Protein AF-A0A7S3WS45-F1 (afdb_monomer)

InterPro domains:
  IPR001611 Leucine-rich repeat [PF13516] (264-284)
  IPR001611 Leucine-rich repeat [PF13516] (293-311)
  IPR001611 Leucine-rich repeat [PF13516] (319-340)
  IPR001611 Leucine-rich repeat [PF13516] (349-368)
  IPR027038 Ran GTPase-activating protein [PTHR24113] (246-397)
  IPR032675 Leucine-rich repeat domain superfamily [G3DSA:3.80.10.10] (213-403)

Nearest PDB structures (foldseek):
  5irn-assembly1_A  TM=8.883E-01  e=5.463E-08  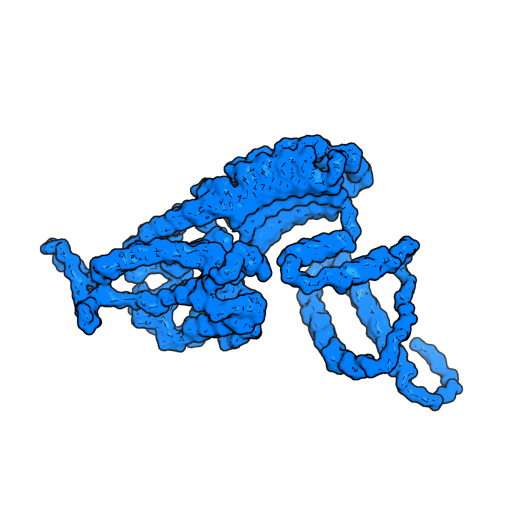Oryctolagus cuniculus
  5irl-assembly1_A  TM=6.250E-01  e=1.605E-07  Oryctolagus cuniculus
  5irm-assembly1_C  TM=5.432E-01  e=3.347E-08  Oryctolagus cuniculus
  5irm-assembly1_A  TM=5.398E-01  e=2.890E-08  Oryctolagus cuniculus
  8tid-assembly1_F  TM=6.367E-01  e=3.692E-06  Tetrahymena thermophila

Mean predicted aligned error: 16.08 Å

Organism: NCBI:txid141414

Solvent-accessible surface area (backbone atoms only — not comparable to full-atom values): 29866 Å² total; per-residue (Å²): 107,72,78,63,72,76,64,62,92,85,75,73,47,36,38,34,56,44,67,61,39,74,40,80,89,38,52,52,87,82,44,58,64,57,51,51,50,51,49,53,51,50,33,52,49,69,28,86,92,68,43,54,98,55,74,46,72,50,64,79,83,73,77,62,89,57,59,22,52,45,102,86,65,48,75,44,83,51,81,78,76,63,95,78,61,94,74,70,71,89,52,76,36,72,48,72,73,53,45,55,49,45,63,58,49,57,63,49,50,57,48,56,42,37,36,73,78,34,31,36,38,32,42,66,51,76,64,95,83,69,82,63,76,66,74,78,74,76,59,90,53,58,64,55,38,84,38,26,42,68,45,41,50,48,49,52,37,36,50,53,66,30,60,57,94,38,40,31,28,57,34,57,61,84,89,65,84,58,93,39,54,62,57,44,46,72,58,16,48,65,83,71,63,74,54,74,40,54,69,56,48,46,62,56,49,74,75,36,49,52,85,78,48,80,66,55,52,63,52,50,39,49,53,49,39,54,47,42,48,64,50,51,19,61,29,41,62,44,79,56,53,60,62,69,42,31,31,71,45,34,41,46,42,29,52,33,50,57,73,39,56,32,64,53,27,26,33,44,35,40,28,46,25,45,27,28,35,67,11,32,38,38,37,22,72,42,52,40,72,30,50,55,21,27,35,42,32,49,21,36,16,59,28,27,33,69,11,36,45,40,30,22,70,13,53,52,49,25,56,41,26,26,35,42,35,42,28,44,24,42,25,24,34,68,11,35,36,37,38,19,73,30,46,30,74,29,52,46,25,27,38,41,34,44,23,34,14,64,27,29,39,71,11,43,41,35,35,24,62,20,45,61,50,25,80,46,38,44,36,40,34,39,26,79,37,58,62,46,72,67,28,52,50,47,33,62,72,38,50,51,92,80,46,42,73,39,68,70,67,57,76,64,53,54,51,51,48,51,48,47,54,54,42,64,75,52,68,84,66,92,67,75,75,65,57,56,52,53,54,51,53,63,74,72,66,78,83,90,78,87,84,88,80,90,81,92,76,88,79,90,75,80,92,82,67,72,81,70,57,65,80,78,58,72,71,64,57,64,56,55,55,58,64,54,46,66,65,51,64,71,58,59,82,77,49,80,74,54,55,58,53,55,50,50,54,49,51,54,52,52,55,54,51,55,53,52,57,58,59,61,62,72,77,64,79,81,90,78,84,92,74,93,78,82,89,132

pLDDT: mean 72.03, std 25.44, range [23.38, 98.62]

Radius of gyration: 31.31 Å; Cα contacts (8 Å, |Δi|>4): 779; chains: 1; bounding box: 82×94×82 Å

Foldseek 3Di:
DVVDVPDPPDDAAEEEEQAAAPDLQARCPPCPVVVLVVLLVVQQCPAPVNNDVHHHYHYVRPPRQDFAADPVGHHDFDPPDPVPCPPDDGDGDYDPVVVVVCVVVVLCLLCQLQPQRYAYEYQQADDPPPDDPVLPPDDLRDDGLCQALVSVLSLLNNLVAHDQLRYFYSNQDPPDRDPHSVSRSVRTRDQRAQHAALVVSLVVLVRHGDPVPPPVSVVSSVSSNVSLLVRVLQDAEHAQEQSQDECVSLLRNLVSLQRSLNQNHAYDHHEQYQHELNSLLSNLVRLLSNQNHAYDAPANHQYELNSLLSNLNSVLSNLNHAEYHHANYANELNSLLSNLVSCLNNQNHAYAADEQHQYELNSLLSNLVSQLSNQNYQEDEHHNYHYDPVSVVSNVVSHDPNYDYHHDDDVVVVVVVVVVVVCVVVPPDDDPPPVVVVVVVVVPPDDDDDDDDDDPDDDDDDPDPPVVVVPPPDPPVVVVVVVVVVVVVVVVPPDPVVVVVVVVVVVVVVVVVVVVVVVVVPPDDDDDDDDDDDDD

Structure (mmCIF, N/CA/C/O backbone):
data_AF-A0A7S3WS45-F1
#
_entry.id   AF-A0A7S3WS45-F1
#
loop_
_atom_site.group_PDB
_atom_site.id
_atom_site.type_symbol
_atom_site.label_atom_id
_atom_site.label_alt_id
_atom_site.label_comp_id
_atom_site.label_asym_id
_atom_site.label_entity_id
_atom_site.label_seq_id
_atom_site.pdbx_PDB_ins_code
_atom_site.Cartn_x
_atom_site.Cartn_y
_atom_site.Cartn_z
_atom_site.occupancy
_atom_site.B_iso_or_equiv
_atom_site.auth_seq_id
_atom_site.auth_comp_id
_atom_site.auth_asym_id
_atom_site.auth_atom_id
_atom_site.pdbx_PDB_model_num
ATOM 1 N N . ASN A 1 1 ? -15.271 -6.114 -11.764 1.00 35.25 1 ASN A N 1
ATOM 2 C CA . ASN A 1 1 ? -16.458 -5.382 -11.259 1.00 35.25 1 ASN A CA 1
ATOM 3 C C . ASN A 1 1 ? -16.104 -4.041 -10.624 1.00 35.25 1 ASN A C 1
ATOM 5 O O . ASN A 1 1 ? -16.615 -3.051 -11.121 1.00 35.25 1 ASN A O 1
ATOM 9 N N . GLN A 1 2 ? -15.177 -3.953 -9.659 1.00 34.53 2 GLN A N 1
ATOM 10 C CA . GLN A 1 2 ? -14.714 -2.655 -9.116 1.00 34.53 2 GLN A CA 1
ATOM 11 C C . GLN A 1 2 ? -14.088 -1.719 -10.177 1.00 34.53 2 GLN A C 1
ATOM 13 O O . GLN A 1 2 ? -14.401 -0.537 -10.203 1.00 34.53 2 GLN A O 1
ATOM 18 N N . VAL A 1 3 ? -13.327 -2.256 -11.140 1.00 37.78 3 VAL A N 1
ATOM 19 C CA . VAL A 1 3 ? -12.760 -1.475 -12.266 1.00 37.78 3 VAL A CA 1
ATOM 20 C C . VAL A 1 3 ? -13.833 -0.956 -13.243 1.00 37.78 3 VAL A C 1
ATOM 22 O O . VAL A 1 3 ? -13.692 0.122 -13.804 1.00 37.78 3 VAL A O 1
ATOM 25 N N . ARG A 1 4 ? -14.942 -1.691 -13.426 1.00 38.00 4 ARG A N 1
ATOM 26 C CA . ARG A 1 4 ? -16.045 -1.302 -14.331 1.00 38.00 4 ARG A CA 1
ATOM 27 C C . ARG A 1 4 ? -17.002 -0.284 -13.702 1.00 38.00 4 ARG A C 1
ATOM 29 O O . ARG A 1 4 ? -17.558 0.536 -14.422 1.00 38.00 4 ARG A O 1
ATOM 36 N N . ALA A 1 5 ? -17.196 -0.328 -12.382 1.00 39.41 5 ALA A N 1
ATOM 37 C CA . ALA A 1 5 ? -18.120 0.561 -11.676 1.00 39.41 5 ALA A CA 1
ATOM 38 C C . ALA A 1 5 ? -17.590 2.001 -11.514 1.00 39.41 5 ALA A C 1
ATOM 40 O O . ALA A 1 5 ? -18.385 2.908 -11.288 1.00 39.41 5 ALA A O 1
ATOM 41 N N . ALA A 1 6 ? -16.278 2.221 -11.647 1.00 42.31 6 ALA A N 1
ATOM 42 C CA . ALA A 1 6 ? -15.649 3.514 -11.381 1.00 42.31 6 ALA A CA 1
ATOM 43 C C . ALA A 1 6 ? -15.604 4.489 -12.577 1.00 42.31 6 ALA A C 1
ATOM 45 O O . ALA A 1 6 ? -15.374 5.672 -12.353 1.00 42.31 6 ALA A O 1
ATOM 46 N N . VAL A 1 7 ? -15.781 4.038 -13.830 1.00 43.47 7 VAL A N 1
ATOM 47 C CA . VAL A 1 7 ? -15.281 4.827 -14.985 1.00 43.47 7 VAL A CA 1
ATOM 48 C C . VAL A 1 7 ? -16.330 5.185 -16.044 1.00 43.47 7 VAL A C 1
ATOM 50 O O . VAL A 1 7 ? -16.065 6.030 -16.890 1.00 43.47 7 VAL A O 1
ATOM 53 N N . GLY A 1 8 ? -17.545 4.633 -15.998 1.00 36.97 8 GLY A N 1
ATOM 54 C CA . GLY A 1 8 ? -18.481 4.824 -17.111 1.00 36.97 8 GLY A CA 1
ATOM 55 C C . GLY A 1 8 ? -17.938 4.213 -18.412 1.00 36.97 8 GLY A C 1
ATOM 56 O O . GLY A 1 8 ? -16.818 3.708 -18.485 1.00 36.97 8 GLY A O 1
ATOM 57 N N . GLU A 1 9 ? -18.776 4.142 -19.432 1.00 48.97 9 GLU A N 1
ATOM 58 C CA . GLU A 1 9 ? -18.431 3.491 -20.691 1.00 48.97 9 GLU A CA 1
ATOM 59 C C . GLU A 1 9 ? -17.238 4.198 -21.373 1.00 48.97 9 GLU A C 1
ATOM 61 O O . GLU A 1 9 ? -17.219 5.420 -21.487 1.00 48.97 9 GLU A O 1
ATOM 66 N N . ILE A 1 10 ? -16.287 3.401 -21.885 1.00 54.03 10 ILE A N 1
ATOM 67 C CA . ILE A 1 10 ? -15.091 3.771 -22.677 1.00 54.03 10 ILE A CA 1
ATOM 68 C C . ILE A 1 10 ? -13.820 4.105 -21.857 1.00 54.03 10 ILE A C 1
ATOM 70 O O . ILE A 1 10 ? -13.261 5.194 -21.945 1.00 54.03 10 ILE A O 1
ATOM 74 N N . PHE A 1 11 ? -13.272 3.123 -21.130 1.00 66.12 11 PHE A N 1
ATOM 75 C CA . PHE A 1 11 ? -11.838 3.124 -20.797 1.00 66.12 11 PHE A CA 1
ATOM 76 C C . PHE A 1 11 ? -11.117 2.146 -21.729 1.00 66.12 11 PHE A C 1
ATOM 78 O O . PHE A 1 11 ? -11.380 0.945 -21.675 1.00 66.12 11 PHE A O 1
ATOM 85 N N . LEU A 1 12 ? -10.236 2.653 -22.597 1.00 76.19 12 LEU A N 1
ATOM 86 C CA . LEU A 1 12 ? -9.309 1.827 -23.374 1.00 76.19 12 LEU A CA 1
ATOM 87 C C . LEU A 1 12 ? -8.198 1.361 -22.423 1.00 76.19 12 LEU A C 1
ATOM 89 O O . LEU A 1 12 ? -7.427 2.207 -21.967 1.00 76.19 12 LEU A O 1
ATOM 93 N N . PRO A 1 13 ? -8.088 0.064 -22.083 1.00 84.19 13 PRO A N 1
ATOM 94 C CA . PRO A 1 13 ? -7.001 -0.388 -21.231 1.00 84.19 13 PRO A CA 1
ATOM 95 C C . PRO A 1 13 ? -5.674 -0.194 -21.970 1.00 84.19 13 PRO A C 1
ATOM 97 O O . PRO A 1 13 ? -5.578 -0.464 -23.170 1.00 84.19 13 PRO A O 1
ATOM 100 N N . ILE A 1 14 ? -4.660 0.286 -21.251 1.00 90.81 14 ILE A N 1
ATOM 101 C CA . ILE A 1 14 ? -3.310 0.491 -21.779 1.00 90.81 14 ILE A CA 1
ATOM 102 C C . ILE A 1 14 ? -2.379 -0.490 -21.076 1.00 90.81 14 ILE A C 1
ATOM 104 O O . ILE A 1 14 ? -2.306 -0.491 -19.847 1.00 90.81 14 ILE A O 1
ATOM 108 N N . VAL A 1 15 ? -1.665 -1.302 -21.850 1.00 93.31 15 VAL A N 1
ATOM 109 C CA . VAL A 1 15 ? -0.598 -2.188 -21.374 1.00 93.31 15 VAL A CA 1
ATOM 110 C C . VAL A 1 15 ? 0.748 -1.564 -21.722 1.00 93.31 15 VAL A C 1
ATOM 112 O O . VAL A 1 15 ? 1.058 -1.390 -22.894 1.00 93.31 15 VAL A O 1
ATOM 115 N N . CYS A 1 16 ? 1.544 -1.234 -20.712 1.00 94.81 16 CYS A N 1
ATOM 116 C CA . CYS A 1 16 ? 2.907 -0.731 -20.845 1.00 94.81 16 CYS A CA 1
ATOM 117 C C . CYS A 1 16 ? 3.885 -1.892 -20.657 1.00 94.81 16 CYS A C 1
ATOM 119 O O . CYS A 1 16 ? 3.815 -2.597 -19.648 1.00 94.81 16 CYS A O 1
ATOM 121 N N . ILE A 1 17 ? 4.788 -2.098 -21.612 1.00 93.69 17 ILE A N 1
ATOM 122 C CA . ILE A 1 17 ? 5.777 -3.179 -21.560 1.00 93.69 17 ILE A CA 1
ATOM 123 C C . ILE A 1 17 ? 7.116 -2.640 -21.046 1.00 93.69 17 ILE A C 1
ATOM 125 O O . ILE A 1 17 ? 7.715 -1.782 -21.686 1.00 93.69 17 ILE A O 1
ATOM 129 N N . SER A 1 18 ? 7.600 -3.186 -19.927 1.00 91.88 18 SER A N 1
ATOM 130 C CA . SER A 1 18 ? 8.971 -2.990 -19.437 1.00 91.88 18 SER A CA 1
ATOM 131 C C . SER A 1 18 ? 9.816 -4.204 -19.817 1.00 91.88 18 SER A C 1
ATOM 133 O O . SER A 1 18 ? 9.539 -5.332 -19.395 1.00 91.88 18 SER A O 1
ATOM 135 N N . HIS A 1 19 ? 10.852 -3.984 -20.619 1.00 87.44 19 HIS A N 1
ATOM 136 C CA . HIS A 1 19 ? 11.741 -5.037 -21.103 1.00 87.44 19 HIS A CA 1
ATOM 137 C C . HIS A 1 19 ? 13.173 -4.516 -21.222 1.00 87.44 19 HIS A C 1
ATOM 139 O O . HIS A 1 19 ? 13.413 -3.315 -21.144 1.00 87.44 19 HIS A O 1
ATOM 145 N N . TYR A 1 20 ? 14.120 -5.428 -21.409 1.00 79.88 20 TYR A N 1
ATOM 146 C CA . TYR A 1 20 ? 15.528 -5.109 -21.605 1.00 79.88 20 TYR A CA 1
ATOM 147 C C . TYR A 1 20 ? 16.084 -5.892 -22.794 1.00 79.88 20 TYR A C 1
ATOM 149 O O . TYR A 1 20 ? 15.490 -6.875 -23.240 1.00 79.88 20 TYR A O 1
ATOM 157 N N . TRP A 1 21 ? 17.227 -5.440 -23.301 1.00 78.38 21 TRP A N 1
ATOM 158 C CA . TRP A 1 21 ? 17.841 -5.973 -24.509 1.00 78.38 21 TRP A CA 1
ATOM 159 C C . TRP A 1 21 ? 18.580 -7.288 -24.249 1.00 78.38 21 TRP A C 1
ATOM 161 O O . TRP A 1 21 ? 19.360 -7.393 -23.298 1.00 78.38 21 TRP A O 1
ATOM 171 N N . PHE A 1 22 ? 18.350 -8.285 -25.109 1.00 73.50 22 PHE A N 1
ATOM 172 C CA . PHE A 1 22 ? 19.083 -9.553 -25.078 1.00 73.50 22 PHE A CA 1
ATOM 173 C C . PHE A 1 22 ? 20.464 -9.467 -25.730 1.00 73.50 22 PHE A C 1
ATOM 175 O O . PHE A 1 22 ? 21.394 -10.107 -25.237 1.00 73.50 22 PHE A O 1
ATOM 182 N N . GLN A 1 23 ? 20.608 -8.678 -26.797 1.00 70.81 23 GLN A N 1
ATOM 183 C CA . GLN A 1 23 ? 21.869 -8.443 -27.501 1.00 70.81 23 GLN A CA 1
ATOM 184 C C . GLN A 1 23 ? 22.034 -6.951 -27.794 1.00 70.81 23 GLN A C 1
ATOM 186 O O . GLN A 1 23 ? 21.060 -6.204 -27.797 1.00 70.81 23 GLN A O 1
ATOM 191 N N . ALA A 1 24 ? 23.272 -6.509 -28.016 1.00 67.31 24 ALA A N 1
ATOM 192 C CA . ALA A 1 24 ? 23.587 -5.098 -28.241 1.00 67.31 24 ALA A CA 1
ATOM 193 C C . ALA A 1 24 ? 23.047 -4.548 -29.573 1.00 67.31 24 ALA A C 1
ATOM 195 O O . ALA A 1 24 ? 22.887 -3.339 -29.707 1.00 67.31 24 ALA A O 1
ATOM 196 N N . ASP A 1 25 ? 22.789 -5.418 -30.547 1.00 67.56 25 ASP A N 1
ATOM 197 C CA . ASP A 1 25 ? 22.292 -5.102 -31.886 1.00 67.56 25 ASP A CA 1
ATOM 198 C C . ASP A 1 25 ? 20.785 -5.357 -32.045 1.00 67.56 25 ASP A C 1
ATOM 200 O O . ASP A 1 25 ? 20.155 -4.756 -32.916 1.00 67.56 25 ASP A O 1
ATOM 204 N N . HIS A 1 26 ? 20.187 -6.209 -31.202 1.00 74.75 26 HIS A N 1
ATOM 205 C CA . HIS A 1 26 ? 18.758 -6.503 -31.258 1.00 74.75 26 HIS A CA 1
ATOM 206 C C . HIS A 1 26 ? 18.149 -6.821 -29.872 1.00 74.75 26 HIS A C 1
ATOM 208 O O . HIS A 1 26 ? 18.652 -7.693 -29.154 1.00 74.75 26 HIS A O 1
ATOM 214 N N . PRO A 1 27 ? 17.004 -6.207 -29.494 1.00 76.38 27 PRO A N 1
ATOM 215 C CA . PRO A 1 27 ? 16.400 -6.401 -28.172 1.00 76.38 27 PRO A CA 1
ATOM 216 C C . PRO A 1 27 ? 15.836 -7.812 -27.941 1.00 76.38 27 PRO A C 1
ATOM 218 O O . PRO A 1 27 ? 15.894 -8.315 -26.823 1.00 76.38 27 PRO A O 1
ATOM 221 N N . ASP A 1 28 ? 15.302 -8.458 -28.983 1.00 80.69 28 ASP A N 1
ATOM 222 C CA . ASP A 1 28 ? 14.717 -9.810 -28.919 1.00 80.69 28 ASP A CA 1
ATOM 223 C C . ASP A 1 28 ? 14.928 -10.607 -30.232 1.00 80.69 28 ASP A C 1
ATOM 225 O O . ASP A 1 28 ? 13.981 -10.804 -30.999 1.00 80.69 28 ASP A O 1
ATOM 229 N N . PRO A 1 29 ? 16.170 -11.016 -30.563 1.00 78.81 29 PRO A N 1
ATOM 230 C CA . PRO A 1 29 ? 16.556 -11.534 -31.892 1.00 78.81 29 PRO A CA 1
ATOM 231 C C . PRO A 1 29 ? 15.794 -12.795 -32.314 1.00 78.81 29 PRO A C 1
ATOM 233 O O . PRO A 1 29 ? 15.613 -13.071 -33.499 1.00 78.81 29 PRO A O 1
ATOM 236 N N . HIS A 1 30 ? 15.315 -13.566 -31.339 1.00 81.75 30 HIS A N 1
ATOM 237 C CA . HIS A 1 30 ? 14.561 -14.794 -31.573 1.00 81.75 30 HIS A CA 1
ATOM 238 C C . HIS A 1 30 ? 13.062 -14.641 -31.297 1.00 81.75 30 HIS A C 1
ATOM 240 O O . HIS A 1 30 ? 12.343 -15.644 -31.324 1.00 81.75 30 HIS A O 1
ATOM 246 N N . GLY A 1 31 ? 12.570 -13.427 -31.024 1.00 85.19 31 GLY A N 1
ATOM 247 C CA . GLY A 1 31 ? 11.154 -13.143 -30.774 1.00 85.19 31 GLY A CA 1
ATOM 248 C C . GLY A 1 31 ? 10.584 -13.823 -29.523 1.00 85.19 31 GLY A C 1
ATOM 249 O O . GLY A 1 31 ? 9.411 -14.197 -29.513 1.00 85.19 31 GLY A O 1
ATOM 250 N N . HIS A 1 32 ? 11.400 -14.091 -28.503 1.00 84.94 32 HIS A N 1
ATOM 251 C CA . HIS A 1 32 ? 10.953 -14.753 -27.281 1.00 84.94 32 HIS A CA 1
ATOM 252 C C . HIS A 1 32 ? 10.042 -13.858 -26.434 1.00 84.94 32 HIS A C 1
ATOM 254 O O . HIS A 1 32 ? 8.937 -14.279 -26.085 1.00 84.94 32 HIS A O 1
ATOM 260 N N . ASN A 1 33 ? 10.472 -12.627 -26.147 1.00 86.50 33 ASN A N 1
ATOM 261 C CA . ASN A 1 33 ? 9.669 -11.655 -25.405 1.00 86.50 33 ASN A CA 1
ATOM 262 C C . ASN A 1 33 ? 8.368 -11.359 -26.157 1.00 86.50 33 ASN A C 1
ATOM 264 O O . ASN A 1 33 ? 7.291 -11.371 -25.561 1.00 86.50 33 ASN A O 1
ATOM 268 N N . LEU A 1 34 ? 8.445 -11.205 -27.484 1.00 89.44 34 LEU A N 1
ATOM 269 C CA . LEU A 1 34 ? 7.267 -11.032 -28.338 1.00 89.44 34 LEU A CA 1
ATOM 270 C C . LEU A 1 34 ? 6.269 -12.190 -28.224 1.00 89.44 34 LEU A C 1
ATOM 272 O O . LEU A 1 34 ? 5.065 -11.949 -28.143 1.00 89.44 34 LEU A O 1
ATOM 276 N N . ARG A 1 35 ? 6.741 -13.444 -28.181 1.00 90.12 35 ARG A N 1
ATOM 277 C CA . ARG A 1 35 ? 5.865 -14.614 -27.996 1.00 90.12 35 ARG A CA 1
ATOM 278 C C . ARG A 1 35 ? 5.160 -14.596 -26.641 1.00 90.12 35 ARG A C 1
ATOM 280 O O . ARG A 1 35 ? 3.967 -14.886 -26.594 1.00 90.12 35 ARG A O 1
ATOM 287 N N . ILE A 1 36 ? 5.866 -14.249 -25.563 1.00 91.31 36 ILE A N 1
ATOM 288 C CA . ILE A 1 36 ? 5.274 -14.135 -24.221 1.00 91.31 36 ILE A CA 1
ATOM 289 C C . ILE A 1 36 ? 4.211 -13.031 -24.197 1.00 91.31 36 ILE A C 1
ATOM 291 O O . ILE A 1 36 ? 3.089 -13.267 -23.749 1.00 91.31 36 ILE A O 1
ATOM 295 N N . ILE A 1 37 ? 4.533 -11.845 -24.725 1.00 92.25 37 ILE A N 1
ATOM 296 C CA . ILE A 1 37 ? 3.597 -10.716 -24.793 1.00 92.25 37 ILE A CA 1
ATOM 297 C C . ILE A 1 37 ? 2.360 -11.107 -25.605 1.00 92.25 37 ILE A C 1
ATOM 299 O O . ILE A 1 37 ? 1.242 -10.896 -25.146 1.00 92.25 37 ILE A O 1
ATOM 303 N N . ALA A 1 38 ? 2.535 -11.721 -26.779 1.00 92.38 38 ALA A N 1
ATOM 304 C CA . ALA A 1 38 ? 1.423 -12.150 -27.623 1.00 92.38 38 ALA A CA 1
ATOM 305 C C . ALA A 1 38 ? 0.491 -13.136 -26.902 1.00 92.38 38 ALA A C 1
ATOM 307 O O . ALA A 1 38 ? -0.730 -12.992 -26.993 1.00 92.38 38 ALA A O 1
ATOM 308 N N . ARG A 1 39 ? 1.047 -14.092 -26.140 1.00 91.81 39 ARG A N 1
ATOM 309 C CA . ARG A 1 39 ? 0.253 -14.976 -25.273 1.00 91.81 39 ARG A CA 1
ATOM 310 C C . ARG A 1 39 ? -0.513 -14.186 -24.218 1.00 91.81 39 ARG A C 1
ATOM 312 O O . ARG A 1 39 ? -1.722 -14.356 -24.112 1.00 91.81 39 ARG A O 1
ATOM 319 N N . GLY A 1 40 ? 0.157 -13.282 -23.502 1.00 91.75 40 GLY A N 1
ATOM 320 C CA . GLY A 1 40 ? -0.467 -12.478 -22.448 1.00 91.75 40 GLY A CA 1
ATOM 321 C C . GLY A 1 40 ? -1.607 -11.611 -22.984 1.00 91.75 40 GLY A C 1
ATOM 322 O O . GLY A 1 40 ? -2.702 -11.601 -22.425 1.00 91.75 40 GLY A O 1
ATOM 323 N N . LEU A 1 41 ? -1.397 -10.954 -24.131 1.00 91.56 41 LEU A N 1
ATOM 324 C CA . LEU A 1 41 ? -2.421 -10.166 -24.824 1.00 91.56 41 LEU A CA 1
ATOM 325 C C . LEU A 1 41 ? -3.606 -11.036 -25.251 1.00 91.56 41 LEU A C 1
ATOM 327 O O . LEU A 1 41 ? -4.752 -10.646 -25.045 1.00 91.56 41 LEU A O 1
ATOM 331 N N . LYS A 1 42 ? -3.353 -12.223 -25.811 1.00 90.50 42 LYS A N 1
ATOM 332 C CA . LYS A 1 42 ? -4.403 -13.162 -26.223 1.00 90.50 42 LYS A CA 1
ATOM 333 C C . LYS A 1 42 ? -5.221 -13.650 -25.025 1.00 90.50 42 LYS A C 1
ATOM 335 O O . LYS A 1 42 ? -6.447 -13.632 -25.096 1.00 90.50 42 LYS A O 1
ATOM 340 N N . THR A 1 43 ? -4.574 -14.030 -23.923 1.00 89.75 43 THR A N 1
ATOM 341 C CA . THR A 1 43 ? -5.253 -14.405 -22.672 1.00 89.75 43 THR A CA 1
ATOM 342 C C . THR A 1 43 ? -6.082 -13.241 -22.125 1.00 89.75 43 THR A C 1
ATOM 344 O O . THR A 1 43 ? -7.232 -13.433 -21.735 1.00 89.75 43 THR A O 1
ATOM 347 N N . TYR A 1 44 ? -5.541 -12.020 -22.154 1.00 86.12 44 TYR A N 1
ATOM 348 C CA . TYR A 1 44 ? -6.230 -10.822 -21.676 1.00 86.12 44 TYR A CA 1
ATOM 349 C C . TYR A 1 44 ? -7.463 -10.465 -22.525 1.00 86.12 44 TYR A C 1
ATOM 351 O O . TYR A 1 44 ? -8.531 -10.178 -21.983 1.00 86.12 44 TYR A O 1
ATOM 359 N N . LEU A 1 45 ? -7.339 -10.520 -23.856 1.00 85.44 45 LEU A N 1
ATOM 360 C CA . LEU A 1 45 ? -8.416 -10.209 -24.802 1.00 85.44 45 LEU A CA 1
ATOM 361 C C . LEU A 1 45 ? -9.532 -11.258 -24.795 1.00 85.44 45 LEU A C 1
ATOM 363 O O . LEU A 1 45 ? -10.700 -10.904 -24.924 1.00 85.44 45 LEU A O 1
ATOM 367 N N . ASN A 1 46 ? -9.194 -12.535 -24.605 1.00 81.50 46 ASN A N 1
ATOM 368 C CA . ASN A 1 46 ? -10.169 -13.628 -24.614 1.00 81.50 46 ASN A CA 1
ATOM 369 C C . ASN A 1 46 ? -10.926 -13.793 -23.285 1.00 81.50 46 ASN A C 1
ATOM 371 O O . ASN A 1 46 ? -11.799 -14.654 -23.181 1.00 81.50 46 ASN A O 1
ATOM 375 N N . HIS A 1 47 ? -10.613 -13.001 -22.257 1.00 73.19 47 HIS A N 1
ATOM 376 C CA . HIS A 1 47 ? -11.214 -13.169 -20.941 1.00 73.19 47 HIS A CA 1
ATOM 377 C C . HIS A 1 47 ? -12.654 -12.638 -20.884 1.00 73.19 47 HIS A C 1
ATOM 379 O O . HIS A 1 47 ? -12.871 -11.426 -20.865 1.00 73.19 47 HIS A O 1
ATOM 385 N N . GLU A 1 48 ? -13.642 -13.526 -20.747 1.00 62.22 48 GLU A N 1
ATOM 386 C CA . GLU A 1 48 ? -15.080 -13.208 -20.812 1.00 62.22 48 GLU A CA 1
ATOM 387 C C . GLU A 1 48 ? -15.533 -12.062 -19.884 1.00 62.22 48 GLU A C 1
ATOM 389 O O . GLU A 1 48 ? -16.415 -11.280 -20.242 1.00 62.22 48 GLU A O 1
ATOM 394 N N . ALA A 1 49 ? -14.926 -11.913 -18.699 1.00 59.31 49 ALA A N 1
ATOM 395 C CA . ALA A 1 49 ? -15.357 -10.901 -17.726 1.00 59.31 49 ALA A CA 1
ATOM 396 C C . ALA A 1 49 ? -14.797 -9.487 -17.979 1.00 59.31 49 ALA A C 1
ATOM 398 O O . ALA A 1 49 ? -15.360 -8.511 -17.477 1.00 59.31 49 ALA A O 1
ATOM 399 N N . ILE A 1 50 ? -13.682 -9.370 -18.710 1.00 62.59 50 ILE A N 1
ATOM 400 C CA . ILE A 1 50 ? -13.000 -8.087 -18.963 1.00 62.59 50 ILE A CA 1
ATOM 401 C C . ILE A 1 50 ? -13.143 -7.706 -20.436 1.00 62.59 50 ILE A C 1
ATOM 403 O O . ILE A 1 50 ? -13.414 -6.534 -20.690 1.00 62.59 50 ILE A O 1
ATOM 407 N N . CYS A 1 51 ? -13.034 -8.698 -21.337 1.00 59.34 51 CYS A N 1
ATOM 408 C CA . CYS A 1 51 ? -13.138 -8.666 -22.801 1.00 59.34 51 CYS A CA 1
ATOM 409 C C . CYS A 1 51 ? -13.244 -7.242 -23.343 1.00 59.34 51 CYS A C 1
ATOM 411 O O . CYS A 1 51 ? -14.343 -6.772 -23.670 1.00 59.34 51 CYS A O 1
ATOM 413 N N . PRO A 1 52 ? -12.130 -6.493 -23.318 1.00 64.56 52 PRO A N 1
ATOM 414 C CA . PRO A 1 52 ? -12.166 -5.142 -23.813 1.00 64.56 52 PRO A CA 1
ATOM 415 C C . PRO A 1 52 ? -12.320 -5.237 -25.332 1.00 64.56 52 PRO A C 1
ATOM 417 O O . PRO A 1 52 ? -11.616 -5.998 -25.993 1.00 64.56 52 PRO A O 1
ATOM 420 N N . SER A 1 53 ? -13.248 -4.469 -25.904 1.00 68.31 53 SER A N 1
ATOM 421 C CA . SER A 1 53 ? -13.444 -4.413 -27.361 1.00 68.31 53 SER A CA 1
ATOM 422 C C . SER A 1 53 ? -12.195 -3.927 -28.108 1.00 68.31 53 SER A C 1
ATOM 424 O O . SER A 1 53 ? -12.087 -4.092 -29.319 1.00 68.31 53 SER A O 1
ATOM 426 N N . SER A 1 54 ? -11.270 -3.294 -27.385 1.00 74.38 54 SER A N 1
ATOM 427 C CA . SER A 1 54 ? -10.015 -2.737 -27.870 1.00 74.38 54 SER A CA 1
ATOM 428 C C . SER A 1 54 ? -9.007 -2.630 -26.721 1.00 74.38 54 SER A C 1
ATOM 430 O O . SER A 1 54 ? -9.385 -2.446 -25.567 1.00 74.38 54 SER A O 1
ATOM 432 N N . LEU A 1 55 ? -7.716 -2.736 -27.035 1.00 85.75 55 LEU A N 1
ATOM 433 C CA . LEU A 1 55 ? -6.605 -2.607 -26.091 1.00 85.75 55 LEU A CA 1
ATOM 434 C C . LEU A 1 55 ? -5.506 -1.761 -26.740 1.00 85.75 55 LEU A C 1
ATOM 436 O O . LEU A 1 55 ? -5.187 -1.974 -27.909 1.00 85.75 55 LEU A O 1
ATOM 440 N N . ALA A 1 56 ? -4.926 -0.825 -25.992 1.00 89.88 56 ALA A N 1
ATOM 441 C CA . ALA A 1 56 ? -3.715 -0.125 -26.399 1.00 89.88 56 ALA A CA 1
ATOM 442 C C . ALA A 1 56 ? -2.495 -0.781 -25.753 1.00 89.88 56 ALA A C 1
ATOM 444 O O . ALA A 1 56 ? -2.522 -1.154 -24.580 1.00 89.88 56 ALA A O 1
ATOM 445 N N . VAL A 1 57 ? -1.409 -0.890 -26.512 1.00 91.31 57 VAL A N 1
ATOM 446 C CA . VAL A 1 57 ? -0.131 -1.387 -26.006 1.00 91.31 57 VAL A CA 1
ATOM 447 C C . VAL A 1 57 ? 0.908 -0.297 -26.218 1.00 91.31 57 VAL A C 1
ATOM 449 O O . VAL A 1 57 ? 1.195 0.076 -27.353 1.00 91.31 57 VAL A O 1
ATOM 452 N N . PHE A 1 58 ? 1.451 0.222 -25.122 1.00 91.38 58 PHE A N 1
ATOM 453 C CA . PHE A 1 58 ? 2.665 1.018 -25.147 1.00 91.38 58 PHE A CA 1
ATOM 454 C C . PHE A 1 58 ? 3.850 0.062 -25.074 1.00 91.38 58 PHE A C 1
ATOM 456 O O . PHE A 1 58 ? 4.077 -0.601 -24.058 1.00 91.38 58 PHE A O 1
ATOM 463 N N . PHE A 1 59 ? 4.578 -0.033 -26.179 1.00 87.44 59 PHE A N 1
ATOM 464 C CA . PHE A 1 59 ? 5.724 -0.912 -26.288 1.00 87.44 59 PHE A CA 1
ATOM 465 C C . PHE A 1 59 ? 6.857 -0.195 -27.000 1.00 87.44 59 PHE A C 1
ATOM 467 O O . PHE A 1 59 ? 6.858 -0.077 -28.225 1.00 87.44 59 PHE A O 1
ATOM 474 N N . ASP A 1 60 ? 7.836 0.250 -26.222 1.00 76.62 60 ASP A N 1
ATOM 475 C CA . ASP A 1 60 ? 9.069 0.816 -26.754 1.00 76.62 60 ASP A CA 1
ATOM 476 C C . ASP A 1 60 ? 10.014 -0.302 -27.235 1.00 76.62 60 ASP A C 1
ATOM 478 O O . ASP A 1 60 ? 11.119 -0.480 -26.747 1.00 76.62 60 ASP A O 1
ATOM 482 N N . PHE A 1 61 ? 9.551 -1.139 -28.170 1.00 64.94 61 PHE A N 1
ATOM 483 C CA . PHE A 1 61 ? 10.344 -2.246 -28.730 1.00 64.94 61 PHE A CA 1
ATOM 484 C C . PHE A 1 61 ? 11.446 -1.761 -29.681 1.00 64.94 61 PHE A C 1
ATOM 486 O O . PHE A 1 61 ? 12.288 -2.534 -30.127 1.00 64.94 61 PHE A O 1
ATOM 493 N N . SER A 1 62 ? 11.395 -0.482 -30.058 1.00 53.81 62 SER A N 1
ATOM 494 C CA . SER A 1 62 ? 12.235 0.128 -31.088 1.00 53.81 62 SER A CA 1
ATOM 495 C C . SER A 1 62 ? 13.212 1.157 -30.523 1.00 53.81 62 SER A C 1
ATOM 497 O O . SER A 1 62 ? 13.662 2.015 -31.284 1.00 53.81 62 SER A O 1
ATOM 499 N N . SER A 1 63 ? 13.605 1.045 -29.245 1.00 55.09 63 SER A N 1
ATOM 500 C CA . SER A 1 63 ? 14.673 1.844 -28.613 1.00 55.09 63 SER A CA 1
ATOM 501 C C . SER A 1 63 ? 16.066 1.545 -29.194 1.00 55.09 63 SER A C 1
ATOM 503 O O . SER A 1 63 ? 17.057 1.485 -28.471 1.00 55.09 63 SER A O 1
ATOM 505 N N . MET A 1 64 ? 16.169 1.281 -30.500 1.00 51.50 64 MET A N 1
ATOM 506 C CA . MET A 1 64 ? 17.453 1.120 -31.159 1.00 51.50 64 MET A CA 1
ATOM 507 C C . MET A 1 64 ? 18.249 2.403 -31.018 1.00 51.50 64 MET A C 1
ATOM 509 O O . MET A 1 64 ? 17.692 3.490 -31.156 1.00 51.50 64 MET A O 1
ATOM 513 N N . HIS A 1 65 ? 19.552 2.276 -30.781 1.00 49.66 65 HIS A N 1
ATOM 514 C CA . HIS A 1 65 ? 20.464 3.403 -30.879 1.00 49.66 65 HIS A CA 1
ATOM 515 C C . HIS A 1 65 ? 20.385 3.954 -32.313 1.00 49.66 65 HIS A C 1
ATOM 517 O O . HIS A 1 65 ? 20.946 3.388 -33.253 1.00 49.66 65 HIS A O 1
ATOM 523 N N . GLN A 1 66 ? 19.614 5.021 -32.521 1.00 52.72 66 GLN A N 1
ATOM 524 C CA . GLN A 1 66 ? 19.441 5.606 -33.842 1.00 52.72 66 GLN A CA 1
ATOM 525 C C . GLN A 1 66 ? 20.647 6.501 -34.114 1.00 52.72 66 GLN A C 1
ATOM 527 O O . GLN A 1 66 ? 20.836 7.513 -33.449 1.00 52.72 66 GLN A O 1
ATOM 532 N N . HIS A 1 67 ? 21.487 6.127 -35.082 1.00 52.06 67 HIS A N 1
ATOM 533 C CA . HIS A 1 67 ? 22.405 7.093 -35.692 1.00 52.06 67 HIS A CA 1
ATOM 534 C C . HIS A 1 67 ? 21.580 8.292 -36.190 1.00 52.06 67 HIS A C 1
ATOM 536 O O . HIS A 1 67 ? 20.472 8.065 -36.684 1.00 52.06 67 HIS A O 1
ATOM 542 N N . CYS A 1 68 ? 22.094 9.528 -36.137 1.00 52.00 68 CYS A N 1
ATOM 543 C CA . CYS A 1 68 ? 21.495 10.636 -36.894 1.00 52.00 68 CYS A CA 1
ATOM 544 C C . CYS A 1 68 ? 21.283 10.154 -38.334 1.00 52.00 68 CYS A C 1
ATOM 546 O O . CYS A 1 68 ? 22.184 9.531 -38.879 1.00 52.00 68 CYS A O 1
ATOM 548 N N . ARG A 1 69 ? 20.132 10.386 -38.973 1.00 56.12 69 ARG A N 1
ATOM 549 C CA . ARG A 1 69 ? 19.874 9.921 -40.355 1.00 56.12 69 ARG A CA 1
ATOM 550 C C . ARG A 1 69 ? 19.501 11.066 -41.271 1.00 56.12 69 ARG A C 1
ATOM 552 O O . ARG A 1 69 ? 18.562 11.784 -40.977 1.00 56.12 69 ARG A O 1
ATOM 559 N N . ALA A 1 70 ? 20.197 11.306 -42.371 1.00 55.28 70 ALA A N 1
ATOM 560 C CA . ALA A 1 70 ? 19.778 12.267 -43.390 1.00 55.28 70 ALA A CA 1
ATOM 561 C C . ALA A 1 70 ? 18.291 12.077 -43.773 1.00 55.28 70 ALA A C 1
ATOM 563 O O . ALA A 1 70 ? 17.710 11.022 -43.528 1.00 55.28 70 ALA A O 1
ATOM 564 N N . ALA A 1 71 ? 17.666 13.076 -44.404 1.00 49.44 71 ALA A N 1
ATOM 565 C CA . ALA A 1 71 ? 16.260 12.989 -44.830 1.00 49.44 71 ALA A CA 1
ATOM 566 C C . ALA A 1 71 ? 15.959 11.798 -45.776 1.00 49.44 71 ALA A C 1
ATOM 568 O O . ALA A 1 71 ? 14.799 11.455 -45.979 1.00 49.44 71 ALA A O 1
ATOM 569 N N . ASP A 1 72 ? 16.992 11.163 -46.337 1.00 55.31 72 ASP A N 1
ATOM 570 C CA . ASP A 1 72 ? 16.941 9.949 -47.159 1.00 55.31 72 ASP A CA 1
ATOM 571 C C . ASP A 1 72 ? 17.207 8.639 -46.376 1.00 55.31 72 ASP A C 1
ATOM 573 O O . ASP A 1 72 ? 17.228 7.559 -46.963 1.00 55.31 72 ASP A O 1
ATOM 577 N N . GLY A 1 73 ? 17.397 8.713 -45.055 1.00 48.94 73 GLY A N 1
ATOM 578 C CA . GLY A 1 73 ? 17.621 7.574 -44.166 1.00 48.94 73 GLY A CA 1
ATOM 579 C C . GLY A 1 73 ? 19.085 7.170 -43.944 1.00 48.94 73 GLY A C 1
ATOM 580 O O . GLY A 1 73 ? 19.321 6.262 -43.146 1.00 48.94 73 GLY A O 1
ATOM 581 N N . GLN A 1 74 ? 20.070 7.813 -44.586 1.00 51.78 74 GLN A N 1
ATOM 582 C CA . GLN A 1 74 ? 21.490 7.470 -44.397 1.00 51.78 74 GLN A CA 1
ATOM 583 C C . GLN A 1 74 ? 22.063 8.018 -43.088 1.00 51.78 74 GLN A C 1
ATOM 585 O O . GLN A 1 74 ? 21.831 9.176 -42.761 1.00 51.78 74 GLN A O 1
ATOM 590 N N . ALA A 1 75 ? 22.862 7.232 -42.361 1.00 52.38 75 ALA A N 1
ATOM 591 C CA . ALA A 1 75 ? 23.504 7.692 -41.129 1.00 52.38 75 ALA A CA 1
ATOM 592 C C . ALA A 1 75 ? 24.378 8.954 -41.357 1.00 52.38 75 ALA A C 1
ATOM 594 O O . ALA A 1 75 ? 25.131 9.033 -42.324 1.00 52.38 75 ALA A O 1
ATOM 595 N N . ARG A 1 76 ? 24.284 9.940 -40.462 1.00 52.81 76 ARG A N 1
ATOM 596 C CA . ARG A 1 76 ? 25.062 11.183 -40.393 1.00 52.81 76 ARG A CA 1
ATOM 597 C C . ARG A 1 76 ? 25.802 11.252 -39.057 1.00 52.81 76 ARG A C 1
ATOM 599 O O . ARG A 1 76 ? 25.343 10.710 -38.057 1.00 52.81 76 ARG A O 1
ATOM 606 N N . GLN A 1 77 ? 26.942 11.932 -39.049 1.00 53.00 77 GLN A N 1
ATOM 607 C CA . GLN A 1 77 ? 27.691 12.249 -37.832 1.00 53.00 77 GLN A CA 1
ATOM 608 C C . GLN A 1 77 ? 27.035 13.436 -37.108 1.00 53.00 77 GLN A C 1
ATOM 610 O O . GLN A 1 77 ? 26.603 14.389 -37.763 1.00 53.00 77 GLN A O 1
ATOM 615 N N . HIS A 1 78 ? 26.965 13.396 -35.774 1.00 43.06 78 HIS A N 1
ATOM 616 C CA . HIS A 1 78 ? 26.620 14.568 -34.966 1.00 43.06 78 HIS A CA 1
ATOM 617 C C . HIS A 1 78 ? 27.905 15.379 -34.784 1.00 43.06 78 HIS A C 1
ATOM 619 O O . HIS A 1 78 ? 28.822 14.953 -34.088 1.00 43.06 78 HIS A O 1
ATOM 625 N N . ILE A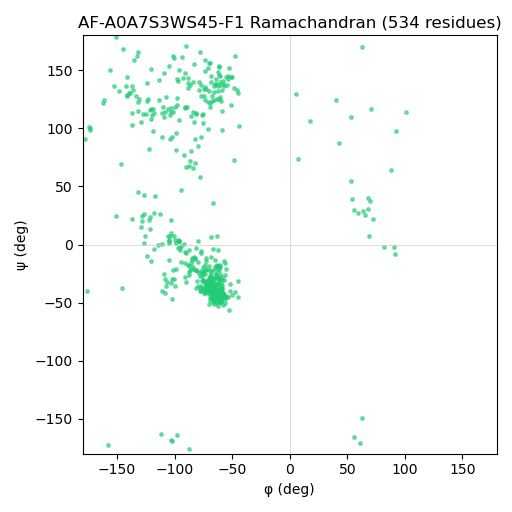 1 79 ? 28.029 16.507 -35.482 1.00 42.12 79 ILE A N 1
ATOM 626 C CA . ILE A 1 79 ? 29.160 17.416 -35.286 1.00 42.12 79 ILE A CA 1
ATOM 627 C C . ILE A 1 79 ? 28.829 18.283 -34.067 1.00 42.12 79 ILE A C 1
ATOM 629 O O . ILE A 1 79 ? 28.222 19.343 -34.207 1.00 42.12 79 ILE A O 1
ATOM 633 N N . LEU A 1 80 ? 29.225 17.853 -32.867 1.00 42.53 80 LEU A N 1
ATOM 634 C CA . LEU A 1 80 ? 29.424 18.788 -31.760 1.00 42.53 80 LEU A CA 1
ATOM 635 C C . LEU A 1 80 ? 30.794 19.441 -31.957 1.00 42.53 80 LEU A C 1
ATOM 637 O O . LEU A 1 80 ? 31.802 18.984 -31.433 1.00 42.53 80 LEU A O 1
ATOM 641 N N . THR A 1 81 ? 30.851 20.501 -32.761 1.00 35.34 81 THR A N 1
ATOM 642 C CA . THR A 1 81 ? 32.012 21.394 -32.752 1.00 35.34 81 THR A CA 1
ATOM 643 C C . THR A 1 81 ? 31.924 22.292 -31.526 1.00 35.34 81 THR A C 1
ATOM 645 O O . THR A 1 81 ? 31.360 23.381 -31.612 1.00 35.34 81 THR A O 1
ATOM 648 N N . ASP A 1 82 ? 32.539 21.880 -30.422 1.00 40.16 82 ASP A N 1
ATOM 649 C CA . ASP A 1 82 ? 33.434 22.820 -29.754 1.00 40.16 82 ASP A CA 1
ATOM 650 C C . ASP A 1 82 ? 34.777 22.693 -30.470 1.00 40.16 82 ASP A C 1
ATOM 652 O O . ASP A 1 82 ? 35.407 21.639 -30.476 1.00 40.16 82 ASP A O 1
ATOM 656 N N . ALA A 1 83 ? 35.184 23.759 -31.157 1.00 45.06 83 ALA A N 1
ATOM 657 C CA . ALA A 1 83 ? 36.292 23.771 -32.115 1.00 45.06 83 ALA A CA 1
ATOM 658 C C . ALA A 1 83 ? 37.688 23.460 -31.522 1.00 45.06 83 ALA A C 1
ATOM 660 O O . ALA A 1 83 ? 38.679 23.600 -32.232 1.00 45.06 83 ALA A O 1
ATOM 661 N N . ASN A 1 84 ? 37.775 23.062 -30.249 1.00 45.56 84 ASN A N 1
ATOM 662 C CA . ASN A 1 84 ? 39.024 22.898 -29.508 1.00 45.56 84 ASN A CA 1
ATOM 663 C C . ASN A 1 84 ? 39.194 21.522 -28.843 1.00 45.56 84 ASN A C 1
ATOM 665 O O . ASN A 1 84 ? 40.201 21.327 -28.164 1.00 45.56 84 ASN A O 1
ATOM 669 N N . ASP A 1 85 ? 38.253 20.585 -28.995 1.00 43.72 85 ASP A N 1
ATOM 670 C CA . ASP A 1 85 ? 38.377 19.261 -28.374 1.00 43.72 85 ASP A CA 1
ATOM 671 C C . ASP A 1 85 ? 38.889 18.229 -29.391 1.00 43.72 85 ASP A C 1
ATOM 673 O O . ASP A 1 85 ? 38.133 17.492 -30.022 1.00 43.72 85 ASP A O 1
ATOM 677 N N . GLU A 1 86 ? 40.211 18.206 -29.592 1.00 41.78 86 GLU A N 1
ATOM 678 C CA . GLU A 1 86 ? 40.907 17.307 -30.532 1.00 41.78 86 GLU A CA 1
ATOM 679 C C . GLU A 1 86 ? 40.880 15.817 -30.106 1.00 41.78 86 GLU A C 1
ATOM 681 O O . GLU A 1 86 ? 41.521 14.979 -30.740 1.00 41.78 86 GLU A O 1
ATOM 686 N N . GLY A 1 87 ? 40.140 15.471 -29.044 1.00 41.88 87 GLY A N 1
ATOM 687 C CA . GLY A 1 87 ? 40.003 14.111 -28.516 1.00 41.88 87 GLY A CA 1
ATOM 688 C C . GLY A 1 87 ? 38.566 13.601 -28.366 1.00 41.88 87 GLY A C 1
ATOM 689 O O . GLY A 1 87 ? 38.385 12.524 -27.797 1.00 41.88 87 GLY A O 1
ATOM 690 N N . ALA A 1 88 ? 37.549 14.330 -28.839 1.00 40.88 88 ALA A N 1
ATOM 691 C CA . ALA A 1 88 ? 36.163 13.876 -28.743 1.00 40.88 88 ALA A CA 1
ATOM 692 C C . ALA A 1 88 ? 35.912 12.698 -29.707 1.00 40.88 88 ALA A C 1
ATOM 694 O O . ALA A 1 88 ? 35.728 12.885 -30.910 1.00 40.88 88 ALA A O 1
ATOM 695 N N . GLU A 1 89 ? 35.932 11.473 -29.171 1.00 41.34 89 GLU A N 1
ATOM 696 C CA . GLU A 1 89 ? 35.467 10.272 -29.869 1.00 41.34 89 GLU A CA 1
ATOM 697 C C . GLU A 1 89 ? 34.060 10.488 -30.457 1.00 41.34 89 GLU A C 1
ATOM 699 O O . GLU A 1 89 ? 33.215 11.176 -29.882 1.00 41.34 89 GLU A O 1
ATOM 704 N N . GLU A 1 90 ? 33.837 9.897 -31.631 1.00 43.47 90 GLU A N 1
ATOM 705 C CA . GLU A 1 90 ? 32.652 10.023 -32.483 1.00 43.47 90 GLU A CA 1
ATOM 706 C C . GLU A 1 90 ? 31.325 9.940 -31.698 1.00 43.47 90 GLU A C 1
ATOM 708 O O . GLU A 1 90 ? 30.848 8.867 -31.332 1.00 43.47 90 GLU A O 1
ATOM 713 N N . SER A 1 91 ? 30.693 11.091 -31.455 1.00 41.66 91 SER A N 1
ATOM 714 C CA . SER A 1 91 ? 29.409 11.176 -30.753 1.00 41.66 91 SER A CA 1
ATOM 715 C C . SER A 1 91 ? 28.244 10.888 -31.712 1.00 41.66 91 SER A C 1
ATOM 717 O O . SER A 1 91 ? 27.931 11.681 -32.605 1.00 41.66 91 SER A O 1
ATOM 719 N N . PHE A 1 92 ? 27.560 9.763 -31.511 1.00 48.53 92 PHE A N 1
ATOM 720 C CA . PHE A 1 92 ? 26.329 9.389 -32.214 1.00 48.53 92 PHE A CA 1
ATOM 721 C C . PHE A 1 92 ? 25.089 9.954 -31.474 1.00 48.53 92 PHE A C 1
ATOM 723 O O . PHE A 1 92 ? 25.010 9.820 -30.257 1.00 48.53 92 PHE A O 1
ATOM 730 N N . GLY A 1 93 ? 24.101 10.558 -32.162 1.00 54.38 93 GLY A N 1
ATOM 731 C CA . GLY A 1 93 ? 22.935 11.177 -31.489 1.00 54.38 93 GLY A CA 1
ATOM 732 C C . GLY A 1 93 ? 21.670 11.357 -32.346 1.00 54.38 93 GLY A C 1
ATOM 733 O O . GLY A 1 93 ? 21.608 10.862 -33.468 1.00 54.38 93 GLY A O 1
ATOM 734 N N . ARG A 1 94 ? 20.662 12.061 -31.807 1.00 63.56 94 ARG A N 1
ATOM 735 C CA . ARG A 1 94 ? 19.388 12.438 -32.465 1.00 63.56 94 ARG A CA 1
ATOM 736 C C . ARG A 1 94 ? 19.471 13.830 -33.104 1.00 63.56 94 ARG A C 1
ATOM 738 O O . ARG A 1 94 ? 20.341 14.624 -32.752 1.00 63.56 94 ARG A O 1
ATOM 745 N N . TYR A 1 95 ? 18.575 14.157 -34.039 1.00 64.00 95 TYR A N 1
ATOM 746 C CA . TYR A 1 95 ? 18.419 15.551 -34.485 1.00 64.00 95 TYR A CA 1
ATOM 747 C C . TYR A 1 95 ? 17.811 16.429 -33.401 1.00 64.00 95 TYR A C 1
ATOM 749 O O . TYR A 1 95 ? 16.994 15.958 -32.625 1.00 64.00 95 TYR A O 1
ATOM 757 N N . THR A 1 96 ? 18.057 17.741 -33.461 1.00 64.38 96 THR A N 1
ATOM 758 C CA . THR A 1 96 ? 17.425 18.725 -32.565 1.00 64.38 96 THR A CA 1
ATOM 759 C C . THR A 1 96 ? 15.901 18.578 -32.502 1.00 64.38 96 THR A C 1
ATOM 761 O O . THR A 1 96 ? 15.330 18.570 -31.420 1.00 64.38 96 THR A O 1
ATOM 764 N N . ALA A 1 97 ? 15.228 18.382 -33.642 1.00 68.44 97 ALA A N 1
ATOM 765 C CA . ALA A 1 97 ? 13.780 18.167 -33.655 1.00 68.44 97 ALA A CA 1
ATOM 766 C C . ALA A 1 97 ? 13.372 16.840 -32.987 1.00 68.44 97 ALA A C 1
ATOM 768 O O . ALA A 1 97 ? 12.336 16.779 -32.334 1.00 68.44 97 ALA A O 1
ATOM 769 N N . GLU A 1 98 ? 14.160 15.775 -33.136 1.00 70.56 98 GLU A N 1
ATOM 770 C CA . GLU A 1 98 ? 13.915 14.483 -32.480 1.00 70.56 98 GLU A CA 1
ATOM 771 C C . GLU A 1 98 ? 14.207 14.553 -30.977 1.00 70.56 98 GLU A C 1
ATOM 773 O O . GLU A 1 98 ? 13.453 13.984 -30.192 1.00 70.56 98 GLU A O 1
ATOM 778 N N . ASP A 1 99 ? 15.243 15.291 -30.573 1.00 68.94 99 ASP A N 1
ATOM 779 C CA . ASP A 1 99 ? 15.541 15.603 -29.176 1.00 68.94 99 ASP A CA 1
ATOM 780 C C . ASP A 1 99 ? 14.385 16.372 -28.534 1.00 68.94 99 ASP A C 1
ATOM 782 O O . ASP A 1 99 ? 13.898 15.957 -27.488 1.00 68.94 99 ASP A O 1
ATOM 786 N N . GLU A 1 100 ? 13.846 17.404 -29.192 1.00 70.56 100 GLU A N 1
ATOM 787 C CA . GLU A 1 100 ? 12.674 18.135 -28.692 1.00 70.56 100 GLU A CA 1
ATOM 788 C C . GLU A 1 100 ? 11.436 17.237 -28.523 1.00 70.56 100 GLU A C 1
ATOM 790 O O . GLU A 1 100 ? 10.651 17.421 -27.590 1.00 70.56 100 GLU A O 1
ATOM 795 N N . HIS A 1 101 ? 11.213 16.281 -29.433 1.00 76.44 101 HIS A N 1
ATOM 796 C CA . HIS A 1 101 ? 10.098 15.334 -29.314 1.00 76.44 101 HIS A CA 1
ATOM 797 C C . HIS A 1 101 ? 10.343 14.310 -28.209 1.00 76.44 101 HIS A C 1
ATOM 799 O O . HIS A 1 101 ? 9.418 13.993 -27.462 1.00 76.44 101 HIS A O 1
ATOM 805 N N . PHE A 1 102 ? 11.571 13.815 -28.077 1.00 75.56 102 PHE A N 1
ATOM 806 C CA . PHE A 1 102 ? 11.945 12.909 -27.003 1.00 75.56 102 PHE A CA 1
ATOM 807 C C . PHE A 1 102 ? 11.821 13.570 -25.633 1.00 75.56 102 PHE A C 1
ATOM 809 O O . PHE A 1 102 ? 11.238 12.976 -24.731 1.00 75.56 102 PHE A O 1
ATOM 816 N N . GLU A 1 103 ? 12.316 14.798 -25.475 1.00 72.06 103 GLU A N 1
ATOM 817 C CA . GLU A 1 103 ? 12.199 15.555 -24.228 1.00 72.06 103 GLU A CA 1
ATOM 818 C C . GLU A 1 103 ? 10.736 15.766 -23.837 1.00 72.06 103 GLU A C 1
ATOM 820 O O . GLU A 1 103 ? 10.388 15.648 -22.666 1.00 72.06 103 GLU A O 1
ATOM 825 N N . LYS A 1 104 ? 9.845 16.000 -24.807 1.00 76.94 104 LYS A N 1
ATOM 826 C CA . LYS A 1 104 ? 8.400 16.051 -24.540 1.00 76.94 104 LYS A CA 1
ATOM 827 C C . LYS A 1 104 ? 7.860 14.682 -24.118 1.00 76.94 104 LYS A C 1
ATOM 829 O O . LYS A 1 104 ? 7.188 14.584 -23.095 1.00 76.94 104 LYS A O 1
ATOM 834 N N . ALA A 1 105 ? 8.176 13.629 -24.870 1.00 79.88 105 ALA A N 1
ATOM 835 C CA . ALA A 1 105 ? 7.637 12.288 -24.650 1.00 79.88 105 ALA A CA 1
ATOM 836 C C . ALA A 1 105 ? 8.129 11.634 -23.348 1.00 79.88 105 ALA A C 1
ATOM 838 O O . ALA A 1 105 ? 7.395 10.870 -22.723 1.00 79.88 105 ALA A O 1
ATOM 839 N N . ILE A 1 106 ? 9.353 11.927 -22.901 1.00 78.19 106 ILE A N 1
ATOM 840 C CA . ILE A 1 106 ? 9.936 11.265 -21.728 1.00 78.19 106 ILE A CA 1
ATOM 841 C C . ILE A 1 106 ? 9.246 11.649 -20.417 1.00 78.19 106 ILE A C 1
ATOM 843 O O . ILE A 1 106 ? 9.184 10.844 -19.486 1.00 78.19 106 ILE A O 1
ATOM 847 N N . HIS A 1 107 ? 8.649 12.842 -20.354 1.00 75.19 107 HIS A N 1
ATOM 848 C CA . HIS A 1 107 ? 7.795 13.230 -19.234 1.00 75.19 107 HIS A CA 1
ATOM 849 C C . HIS A 1 107 ? 6.514 12.381 -19.165 1.00 75.19 107 HIS A C 1
ATOM 851 O O . HIS A 1 107 ? 6.052 12.057 -18.068 1.00 75.19 107 HIS A O 1
ATOM 857 N N . ASP A 1 108 ? 5.982 11.949 -20.311 1.00 83.75 108 ASP A N 1
ATOM 858 C CA . ASP A 1 108 ? 4.773 11.122 -20.380 1.00 83.75 108 ASP A CA 1
ATOM 859 C C . ASP A 1 108 ? 5.041 9.652 -20.018 1.00 83.75 108 ASP A C 1
ATOM 861 O O . ASP A 1 108 ? 4.139 8.961 -19.537 1.00 83.75 108 ASP A O 1
ATOM 865 N N . VAL A 1 109 ? 6.287 9.175 -20.137 1.00 87.00 109 VAL A N 1
ATOM 866 C CA . VAL A 1 109 ? 6.684 7.831 -19.671 1.00 87.00 109 VAL A CA 1
ATOM 867 C C . VAL A 1 109 ? 6.406 7.674 -18.174 1.00 87.00 109 VAL A C 1
ATOM 869 O O . VAL A 1 109 ? 5.844 6.660 -17.753 1.00 87.00 109 VAL A O 1
ATOM 872 N N . SER A 1 110 ? 6.700 8.708 -17.371 1.00 90.38 110 SER A N 1
ATOM 873 C CA . SER A 1 110 ? 6.374 8.721 -15.936 1.00 90.38 110 SER A CA 1
ATOM 874 C C . SER A 1 110 ? 4.895 8.430 -15.696 1.00 90.38 110 SER A C 1
ATOM 876 O O . SER A 1 110 ? 4.531 7.632 -14.828 1.00 90.38 110 SER A O 1
ATOM 878 N N . LEU A 1 111 ? 4.032 9.084 -16.478 1.00 89.44 111 LEU A N 1
ATOM 879 C CA . LEU A 1 111 ? 2.588 8.950 -16.374 1.00 89.44 111 LEU A CA 1
ATOM 880 C C . LEU A 1 111 ? 2.147 7.543 -16.779 1.00 89.44 111 LEU A C 1
ATOM 882 O O . LEU A 1 111 ? 1.414 6.912 -16.025 1.00 89.44 111 LEU A O 1
ATOM 886 N N . LEU A 1 112 ? 2.620 7.027 -17.914 1.00 90.81 112 LEU A N 1
ATOM 887 C CA . LEU A 1 112 ? 2.231 5.708 -18.419 1.00 90.81 112 LEU A CA 1
ATOM 888 C C . LEU A 1 112 ? 2.490 4.592 -17.401 1.00 90.81 112 LEU A C 1
ATOM 890 O O . LEU A 1 112 ? 1.590 3.796 -17.131 1.00 90.81 112 LEU A O 1
ATOM 894 N N . PHE A 1 113 ? 3.667 4.561 -16.777 1.00 93.38 113 PHE A N 1
ATOM 895 C CA . PHE A 1 113 ? 3.999 3.512 -15.809 1.00 93.38 113 PHE A CA 1
ATOM 896 C C . PHE A 1 113 ? 3.343 3.731 -14.435 1.00 93.38 113 PHE A C 1
ATOM 898 O O . PHE A 1 113 ? 2.859 2.768 -13.832 1.00 93.38 113 PHE A O 1
ATOM 905 N N . SER A 1 114 ? 3.236 4.977 -13.957 1.00 91.94 114 SER A N 1
ATOM 906 C CA . SER A 1 114 ? 2.685 5.274 -12.620 1.00 91.94 114 SER A CA 1
ATOM 907 C C . SER A 1 114 ? 1.155 5.367 -12.552 1.00 91.94 114 SER A C 1
ATOM 909 O O . SER A 1 114 ? 0.582 5.244 -11.469 1.00 91.94 114 SER A O 1
ATOM 911 N N . HIS A 1 115 ? 0.461 5.576 -13.676 1.00 89.88 115 HIS A N 1
ATOM 912 C CA . HIS A 1 115 ? -0.978 5.850 -13.677 1.00 89.88 115 HIS A CA 1
ATOM 913 C C . HIS A 1 115 ? -1.793 4.678 -13.092 1.00 89.88 115 HIS A C 1
ATOM 915 O O . HIS A 1 115 ? -1.611 3.541 -13.516 1.00 89.88 115 HIS A O 1
ATOM 921 N N . PRO A 1 116 ? -2.750 4.897 -12.173 1.00 85.06 116 PRO A N 1
ATOM 922 C CA . PRO A 1 116 ? -3.409 3.812 -11.431 1.00 85.06 116 PRO A CA 1
ATOM 923 C C . PRO A 1 116 ? -4.180 2.804 -12.301 1.00 85.06 116 PRO A C 1
ATOM 925 O O . PRO A 1 116 ? -4.377 1.671 -11.878 1.00 85.06 116 PRO A O 1
ATOM 928 N N . ASN A 1 117 ? -4.574 3.194 -13.519 1.00 85.50 117 ASN A N 1
ATOM 929 C CA . ASN A 1 117 ? -5.376 2.363 -14.429 1.00 85.50 117 ASN A CA 1
ATOM 930 C C . ASN A 1 117 ? -4.597 1.754 -15.612 1.00 85.50 117 ASN A C 1
ATOM 932 O O . ASN A 1 117 ? -5.205 1.112 -16.465 1.00 85.50 117 ASN A O 1
ATOM 936 N N . THR A 1 118 ? -3.285 1.978 -15.724 1.00 91.19 118 THR A N 1
ATOM 937 C CA . THR A 1 118 ? -2.473 1.311 -16.759 1.00 91.19 118 THR A CA 1
ATOM 938 C C . THR A 1 118 ? -1.964 -0.026 -16.240 1.00 91.19 118 THR A C 1
ATOM 940 O O . THR A 1 118 ? -1.604 -0.144 -15.068 1.00 91.19 118 THR A O 1
ATOM 943 N N . HIS A 1 119 ? -1.898 -1.029 -17.108 1.00 92.56 119 HIS A N 1
ATOM 944 C CA . HIS A 1 119 ? -1.219 -2.287 -16.821 1.00 92.56 119 HIS A CA 1
ATOM 945 C C . HIS A 1 119 ? 0.266 -2.124 -17.126 1.00 92.56 119 HIS A C 1
ATOM 947 O O . HIS A 1 119 ? 0.622 -1.509 -18.127 1.00 92.56 119 HIS A O 1
ATOM 953 N N . VAL A 1 120 ? 1.126 -2.690 -16.290 1.00 94.56 120 VAL A N 1
ATOM 954 C CA . VAL A 1 120 ? 2.568 -2.749 -16.518 1.00 94.56 120 VAL A CA 1
ATOM 955 C C . VAL A 1 120 ? 2.975 -4.211 -16.554 1.00 94.56 120 VAL A C 1
ATOM 957 O O . VAL A 1 120 ? 2.822 -4.928 -15.565 1.00 94.56 120 VAL A O 1
ATOM 960 N N . TRP A 1 121 ? 3.475 -4.658 -17.701 1.00 94.94 121 TRP A N 1
ATOM 961 C CA . TRP A 1 121 ? 3.998 -6.006 -17.878 1.00 94.94 121 TRP A CA 1
ATOM 962 C C . TRP A 1 121 ? 5.512 -5.947 -17.997 1.00 94.94 121 TRP A C 1
ATOM 964 O O . TRP A 1 121 ? 6.059 -5.381 -18.940 1.00 94.94 121 TRP A O 1
ATOM 974 N N . LYS A 1 122 ? 6.180 -6.520 -17.005 1.00 93.12 122 LYS A N 1
ATOM 975 C CA . LYS A 1 122 ? 7.627 -6.655 -16.927 1.00 93.12 122 LYS A CA 1
ATOM 976 C C . LYS A 1 122 ? 8.034 -7.983 -17.558 1.00 93.12 122 LYS A C 1
ATOM 978 O O . LYS A 1 122 ? 7.312 -8.973 -17.469 1.00 93.12 122 LYS A O 1
ATOM 983 N N . LEU A 1 123 ? 9.205 -8.009 -18.168 1.00 89.62 123 LEU A N 1
ATOM 984 C CA . LEU A 1 123 ? 9.859 -9.224 -18.638 1.00 89.62 123 LEU A CA 1
ATOM 985 C C . LEU A 1 123 ? 11.217 -9.285 -17.953 1.00 89.62 123 LEU A C 1
ATOM 987 O O . LEU A 1 123 ? 12.203 -8.813 -18.509 1.00 89.62 123 LEU A O 1
ATOM 991 N N . THR A 1 124 ? 11.272 -9.769 -16.706 1.00 86.81 124 THR A N 1
ATOM 992 C CA . THR A 1 124 ? 12.511 -9.664 -15.907 1.00 86.81 124 THR A CA 1
ATOM 993 C C . THR A 1 124 ? 13.452 -10.859 -16.056 1.00 86.81 124 THR A C 1
ATOM 995 O O . THR A 1 124 ? 14.630 -10.770 -15.696 1.00 86.81 124 THR A O 1
ATOM 998 N N . LYS A 1 125 ? 12.954 -11.977 -16.595 1.00 80.00 125 LYS A N 1
ATOM 999 C CA . LYS A 1 125 ? 13.695 -13.233 -16.744 1.00 80.00 125 LYS A CA 1
ATOM 1000 C C . LYS A 1 125 ? 14.118 -13.483 -18.181 1.00 80.00 125 LYS A C 1
ATOM 1002 O O . LYS A 1 125 ? 13.491 -13.016 -19.123 1.00 80.00 125 LYS A O 1
ATOM 1007 N N . PHE A 1 126 ? 15.198 -14.241 -18.311 1.00 70.19 126 PHE A N 1
ATOM 1008 C CA . PHE A 1 126 ? 15.627 -14.792 -19.586 1.00 70.19 126 PHE A CA 1
ATOM 1009 C C . PHE A 1 126 ? 14.864 -16.086 -19.901 1.00 70.19 126 PHE A C 1
ATOM 1011 O O . PHE A 1 126 ? 14.462 -16.793 -18.970 1.00 70.19 126 PHE A O 1
ATOM 1018 N N . PRO A 1 127 ? 14.754 -16.441 -21.191 1.00 67.44 127 PRO A N 1
ATOM 1019 C CA . PRO A 1 127 ? 14.379 -17.788 -21.596 1.00 67.44 127 PRO A CA 1
ATOM 1020 C C . PRO A 1 127 ? 15.321 -18.814 -20.957 1.00 67.44 127 PRO A C 1
ATOM 1022 O O . PRO A 1 127 ? 16.538 -18.619 -20.945 1.00 67.44 127 PRO A O 1
ATOM 1025 N N . SER A 1 128 ? 14.791 -19.931 -20.458 1.00 64.56 128 SER A N 1
ATOM 1026 C CA . SER A 1 128 ? 15.616 -21.010 -19.889 1.00 64.56 128 SER A CA 1
ATOM 1027 C C . SER A 1 128 ? 16.555 -21.667 -20.910 1.00 64.56 128 SER A C 1
ATOM 1029 O O . SER A 1 128 ? 17.544 -22.282 -20.527 1.00 64.56 128 SER A O 1
ATOM 1031 N N . ASP A 1 129 ? 16.234 -21.551 -22.198 1.00 61.78 129 ASP A N 1
ATOM 1032 C CA . ASP A 1 129 ? 16.990 -22.036 -23.356 1.00 61.78 129 ASP A CA 1
ATOM 1033 C C . ASP A 1 129 ? 17.970 -20.995 -23.935 1.00 61.78 129 ASP A C 1
ATOM 1035 O O . ASP A 1 129 ? 18.697 -21.293 -24.882 1.00 61.78 129 ASP A O 1
ATOM 1039 N N . TYR A 1 130 ? 18.046 -19.793 -23.353 1.00 60.69 130 TYR A N 1
ATOM 1040 C CA . TYR A 1 130 ? 18.952 -18.731 -23.795 1.00 60.69 130 TYR A CA 1
ATOM 1041 C C . TYR A 1 130 ? 20.344 -18.877 -23.164 1.00 60.69 130 TYR A C 1
ATOM 1043 O O . TYR A 1 130 ? 20.686 -18.213 -22.183 1.00 60.69 130 TYR A O 1
ATOM 1051 N N . ALA A 1 131 ? 21.161 -19.766 -23.729 1.00 54.16 131 ALA A N 1
ATOM 1052 C CA . ALA A 1 131 ? 22.593 -19.848 -23.453 1.00 54.16 131 ALA A CA 1
ATOM 1053 C C . ALA A 1 131 ? 23.361 -19.130 -24.576 1.00 54.16 131 ALA A C 1
ATOM 1055 O O . ALA A 1 131 ? 23.608 -19.725 -25.620 1.00 54.16 131 ALA A O 1
ATOM 1056 N N . ASP A 1 132 ? 23.715 -17.855 -24.380 1.00 56.25 132 ASP A N 1
ATOM 1057 C CA . ASP A 1 132 ? 24.481 -17.074 -25.365 1.00 56.25 132 ASP A CA 1
ATOM 1058 C C . ASP A 1 132 ? 25.923 -16.809 -24.874 1.00 56.25 132 ASP A C 1
ATOM 1060 O O . ASP A 1 132 ? 26.111 -16.028 -23.933 1.00 56.25 132 ASP A O 1
ATOM 1064 N N . PRO A 1 133 ? 26.947 -17.434 -25.491 1.00 49.00 133 PRO A N 1
ATOM 1065 C CA . PRO A 1 133 ? 28.360 -17.177 -25.208 1.00 49.00 133 PRO A CA 1
ATOM 1066 C C . PRO A 1 133 ? 28.808 -15.729 -25.484 1.00 49.00 133 PRO A C 1
ATOM 1068 O O . PRO A 1 133 ? 29.693 -15.235 -24.785 1.00 49.00 133 PRO A O 1
ATOM 1071 N N . MET A 1 134 ? 28.194 -15.012 -26.439 1.00 49.53 134 MET A N 1
ATOM 1072 C CA . MET A 1 134 ? 28.595 -13.639 -26.803 1.00 49.53 134 MET A CA 1
ATOM 1073 C C . MET A 1 134 ? 28.270 -12.606 -25.718 1.00 49.53 134 MET A C 1
ATOM 1075 O O . MET A 1 134 ? 28.918 -11.560 -25.636 1.00 49.53 134 MET A O 1
ATOM 1079 N N . ARG A 1 135 ? 27.316 -12.913 -24.830 1.00 53.53 135 ARG A N 1
ATOM 1080 C CA . ARG A 1 135 ? 26.961 -12.069 -23.680 1.00 53.53 135 ARG A CA 1
ATOM 1081 C C . ARG A 1 135 ? 28.132 -11.863 -22.713 1.00 53.53 135 ARG A C 1
ATOM 1083 O O . ARG A 1 135 ? 28.189 -10.834 -22.044 1.00 53.53 135 ARG A O 1
ATOM 1090 N N . CYS A 1 136 ? 29.033 -12.840 -22.604 1.00 45.09 136 CYS A N 1
ATOM 1091 C CA . CYS A 1 136 ? 30.153 -12.794 -21.665 1.00 45.09 136 CYS A CA 1
ATOM 1092 C C . CYS A 1 136 ? 31.377 -12.054 -22.203 1.00 45.09 136 CYS A C 1
ATOM 1094 O O . CYS A 1 136 ? 32.201 -11.631 -21.396 1.00 45.09 136 CYS A O 1
ATOM 1096 N N . GLU A 1 137 ? 31.510 -11.901 -23.522 1.00 41.16 137 GLU A N 1
ATOM 1097 C CA . GLU A 1 137 ? 32.799 -11.506 -24.091 1.00 41.16 137 GLU A CA 1
ATOM 1098 C C . GLU A 1 137 ? 32.846 -10.078 -24.654 1.00 41.16 137 GLU A C 1
ATOM 1100 O O . GLU A 1 137 ? 33.944 -9.529 -24.675 1.00 41.16 137 GLU A O 1
ATOM 1105 N N . GLN A 1 138 ? 31.744 -9.436 -25.093 1.00 44.72 138 GLN A N 1
ATOM 1106 C CA . GLN A 1 138 ? 31.905 -8.237 -25.952 1.00 44.72 138 GLN A CA 1
ATOM 1107 C C . GLN A 1 138 ? 30.830 -7.122 -25.927 1.00 44.72 138 GLN A C 1
ATOM 1109 O O . GLN A 1 138 ? 30.750 -6.379 -26.903 1.00 44.72 138 GLN A O 1
ATOM 1114 N N . SER A 1 139 ? 30.015 -6.895 -24.881 1.00 47.47 139 SER A N 1
ATOM 1115 C CA . SER A 1 139 ? 29.088 -5.736 -24.945 1.00 47.47 139 SER A CA 1
ATOM 1116 C C . SER A 1 139 ? 28.900 -4.924 -23.662 1.00 47.47 139 SER A C 1
ATOM 1118 O O . SER A 1 139 ? 28.560 -5.458 -22.610 1.00 47.47 139 SER A O 1
ATOM 1120 N N . ASN A 1 140 ? 29.038 -3.600 -23.796 1.00 50.38 140 ASN A N 1
ATOM 1121 C CA . ASN A 1 140 ? 28.739 -2.597 -22.765 1.00 50.38 140 ASN A CA 1
ATOM 1122 C C . ASN A 1 140 ? 27.224 -2.329 -22.604 1.00 50.38 140 ASN A C 1
ATOM 1124 O O . ASN A 1 140 ? 26.824 -1.616 -21.688 1.00 50.38 140 ASN A O 1
ATOM 1128 N N . ASN A 1 141 ? 26.387 -2.928 -23.463 1.00 51.41 141 ASN A N 1
ATOM 1129 C CA . ASN A 1 141 ? 24.952 -2.648 -23.590 1.00 51.41 141 ASN A CA 1
ATOM 1130 C C . ASN A 1 141 ? 24.058 -3.856 -23.263 1.00 51.41 141 ASN A C 1
ATOM 1132 O O . ASN A 1 141 ? 22.945 -3.952 -23.773 1.00 51.41 141 ASN A O 1
ATOM 1136 N N . VAL A 1 142 ? 24.516 -4.789 -22.418 1.00 54.34 142 VAL A N 1
ATOM 1137 C CA . VAL A 1 142 ? 23.696 -5.917 -21.940 1.00 54.34 142 VAL A CA 1
ATOM 1138 C C . VAL A 1 142 ? 23.814 -6.050 -20.420 1.00 54.34 142 VAL A C 1
ATOM 1140 O O . VAL A 1 142 ? 24.863 -6.387 -19.878 1.00 54.34 142 VAL A O 1
ATOM 1143 N N . ALA A 1 143 ? 22.706 -5.827 -19.717 1.00 57.00 143 ALA A N 1
ATOM 1144 C CA . ALA A 1 143 ? 22.560 -6.055 -18.280 1.00 57.00 143 ALA A CA 1
ATOM 1145 C C . ALA A 1 143 ? 21.263 -6.835 -17.986 1.00 57.00 143 ALA A C 1
ATOM 1147 O O . ALA A 1 143 ? 20.397 -6.984 -18.848 1.00 57.00 143 ALA A O 1
ATOM 1148 N N . SER A 1 144 ? 21.122 -7.381 -16.776 1.00 63.53 144 SER A N 1
ATOM 1149 C CA . SER A 1 144 ? 19.839 -7.955 -16.346 1.00 63.53 144 SER A CA 1
ATOM 1150 C C . SER A 1 144 ? 18.809 -6.843 -16.117 1.00 63.53 144 SER A C 1
A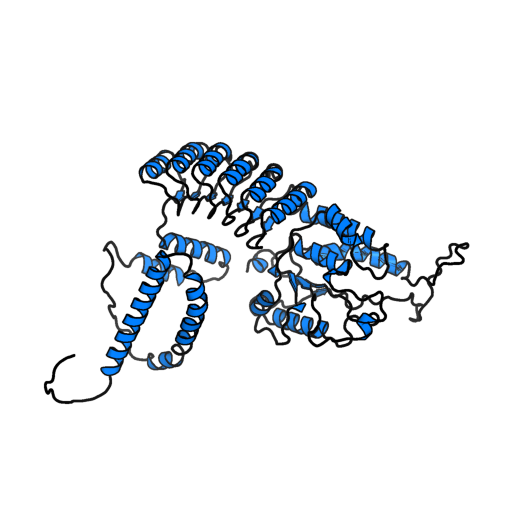TOM 1152 O O . SER A 1 144 ? 19.195 -5.719 -15.800 1.00 63.53 144 SER A O 1
ATOM 1154 N N . HIS A 1 145 ? 17.506 -7.149 -16.202 1.00 73.75 145 HIS A N 1
ATOM 1155 C CA . HIS A 1 145 ? 16.419 -6.176 -15.954 1.00 73.75 145 HIS A CA 1
ATOM 1156 C C . HIS A 1 145 ? 16.658 -5.324 -14.696 1.00 73.75 145 HIS A C 1
ATOM 1158 O O . HIS A 1 145 ? 16.598 -4.101 -14.736 1.00 73.75 145 HIS A O 1
ATOM 1164 N N . LYS A 1 146 ? 17.069 -5.962 -13.592 1.00 70.38 146 LYS A N 1
ATOM 1165 C CA . LYS A 1 146 ? 17.346 -5.285 -12.313 1.00 70.38 146 LYS A CA 1
ATOM 1166 C C . LYS A 1 146 ? 18.576 -4.371 -12.327 1.00 70.38 146 LYS A C 1
ATOM 1168 O O . LYS A 1 146 ? 18.674 -3.480 -11.477 1.00 70.38 146 LYS A O 1
ATOM 1173 N N . ALA A 1 147 ? 19.542 -4.629 -13.205 1.00 77.00 147 ALA A N 1
ATOM 1174 C CA . ALA A 1 147 ? 20.765 -3.842 -13.340 1.00 77.00 147 ALA A CA 1
ATOM 1175 C C . ALA A 1 147 ? 20.583 -2.638 -14.280 1.00 77.00 147 ALA A C 1
ATOM 1177 O O . ALA A 1 147 ? 21.306 -1.653 -14.138 1.00 77.00 147 ALA A O 1
ATOM 1178 N N . TRP A 1 148 ? 19.595 -2.681 -15.176 1.00 84.69 148 TRP A N 1
ATOM 1179 C CA . TRP A 1 148 ? 19.265 -1.585 -16.083 1.00 84.69 148 TRP A CA 1
ATOM 1180 C C . TRP A 1 148 ? 18.545 -0.434 -15.383 1.00 84.69 148 TRP A C 1
ATOM 1182 O O . TRP A 1 148 ? 17.526 -0.632 -14.723 1.00 84.69 148 TRP A O 1
ATOM 1192 N N . GLY A 1 149 ? 19.062 0.785 -15.554 1.00 87.62 149 GLY A N 1
ATOM 1193 C CA . GLY A 1 149 ? 18.519 1.982 -14.909 1.00 87.62 149 GLY A CA 1
ATOM 1194 C C . GLY A 1 149 ? 17.090 2.333 -15.328 1.00 87.62 149 GLY A C 1
ATOM 1195 O O . GLY A 1 149 ? 16.261 2.596 -14.460 1.00 87.62 149 GLY A O 1
ATOM 1196 N N . TRP A 1 150 ? 16.782 2.276 -16.629 1.00 87.31 150 TRP A N 1
ATOM 1197 C CA . TRP A 1 150 ? 15.434 2.539 -17.155 1.00 87.31 150 TRP A CA 1
ATOM 1198 C C . TRP A 1 150 ? 14.415 1.492 -16.689 1.00 87.31 150 TRP A C 1
ATOM 1200 O O . TRP A 1 150 ? 13.385 1.854 -16.130 1.00 87.31 150 TRP A O 1
ATOM 1210 N N . CYS A 1 151 ? 14.744 0.200 -16.781 1.00 89.25 151 CYS A N 1
ATOM 1211 C CA . CYS A 1 151 ? 13.889 -0.877 -16.269 1.00 89.25 151 CYS A CA 1
ATOM 1212 C C . CYS A 1 151 ? 13.640 -0.767 -14.756 1.00 89.25 151 CYS A C 1
ATOM 1214 O O . CYS A 1 151 ? 12.529 -0.994 -14.278 1.00 89.25 151 CYS A O 1
ATOM 1216 N N . PHE A 1 152 ? 14.675 -0.403 -13.994 1.00 91.19 152 PHE A N 1
ATOM 1217 C CA . PHE A 1 152 ? 14.554 -0.136 -12.564 1.00 91.19 152 PHE A CA 1
ATOM 1218 C C . PHE A 1 152 ? 13.611 1.040 -12.290 1.00 91.19 152 PHE A C 1
ATOM 1220 O O . PHE A 1 152 ? 12.754 0.941 -11.418 1.00 91.19 152 PHE A O 1
ATOM 1227 N N . TYR A 1 153 ? 13.737 2.132 -13.040 1.00 92.94 153 TYR A N 1
ATOM 1228 C CA . TYR A 1 153 ? 12.863 3.295 -12.933 1.00 92.94 153 TYR A CA 1
ATOM 1229 C C . TYR A 1 153 ? 11.396 2.965 -13.248 1.00 92.94 153 TYR A C 1
ATOM 1231 O O . TYR A 1 153 ? 10.517 3.283 -12.450 1.00 92.94 153 TYR A O 1
ATOM 1239 N N . GLU A 1 154 ? 11.131 2.265 -14.351 1.00 93.62 154 GLU A N 1
ATOM 1240 C CA . GLU A 1 154 ? 9.788 1.811 -14.739 1.00 93.62 154 GLU A CA 1
ATOM 1241 C C . GLU A 1 154 ? 9.147 0.923 -13.664 1.00 93.62 154 GLU A C 1
ATOM 1243 O O . GLU A 1 154 ? 7.975 1.097 -13.324 1.00 93.62 154 GLU A O 1
ATOM 1248 N N . GLU A 1 155 ? 9.927 -0.002 -13.090 1.00 92.19 155 GLU A N 1
ATOM 1249 C CA . GLU A 1 155 ? 9.490 -0.861 -11.987 1.00 92.19 155 GLU A CA 1
ATOM 1250 C C . GLU A 1 155 ? 9.119 -0.033 -10.749 1.00 92.19 155 GLU A C 1
ATOM 1252 O O . GLU A 1 155 ? 8.053 -0.246 -10.168 1.00 92.19 155 GLU A O 1
ATOM 1257 N N . LEU A 1 156 ? 9.951 0.945 -10.372 1.00 94.06 156 LEU A N 1
ATOM 1258 C CA . LEU A 1 156 ? 9.667 1.818 -9.233 1.00 94.06 156 LEU A CA 1
ATOM 1259 C C . LEU A 1 156 ? 8.374 2.613 -9.423 1.00 94.06 156 LEU A C 1
ATOM 1261 O O . LEU A 1 156 ? 7.585 2.715 -8.489 1.00 94.06 156 LEU A O 1
ATOM 1265 N N . LEU A 1 157 ? 8.139 3.158 -10.619 1.00 94.25 157 LEU A N 1
ATOM 1266 C CA . LEU A 1 157 ? 6.909 3.886 -10.929 1.00 94.25 157 LEU A CA 1
ATOM 1267 C C . LEU A 1 157 ? 5.671 2.992 -10.845 1.00 94.25 157 LEU A C 1
ATOM 1269 O O . LEU A 1 157 ? 4.652 3.392 -10.278 1.00 94.25 157 LEU A O 1
ATOM 1273 N N . ALA A 1 158 ? 5.762 1.785 -11.404 1.00 93.88 158 ALA A N 1
ATOM 1274 C CA . ALA A 1 158 ? 4.659 0.836 -11.442 1.00 93.88 158 ALA A CA 1
ATOM 1275 C C . ALA A 1 158 ? 4.271 0.344 -10.042 1.00 93.88 158 ALA A C 1
ATOM 1277 O O . ALA A 1 158 ? 3.087 0.213 -9.740 1.00 93.88 158 ALA A O 1
ATOM 1278 N N . GLU A 1 159 ? 5.255 0.100 -9.176 1.00 92.56 159 GLU A N 1
ATOM 1279 C CA . GLU A 1 159 ? 5.046 -0.457 -7.835 1.00 92.56 159 GLU A CA 1
ATOM 1280 C C . GLU A 1 159 ? 4.757 0.605 -6.764 1.00 92.56 159 GLU A C 1
ATOM 1282 O O . GLU A 1 159 ? 4.440 0.255 -5.626 1.00 92.56 159 GLU A O 1
ATOM 1287 N N . MET A 1 160 ? 4.810 1.894 -7.117 1.00 91.00 160 MET A N 1
ATOM 1288 C CA . MET A 1 160 ? 4.735 2.999 -6.160 1.00 91.00 160 MET A CA 1
ATOM 1289 C C . MET A 1 160 ? 3.384 3.136 -5.452 1.00 91.00 160 MET A C 1
ATOM 1291 O O . MET A 1 160 ? 3.372 3.457 -4.276 1.00 91.00 160 MET A O 1
ATOM 1295 N N . VAL A 1 161 ? 2.266 2.968 -6.165 1.00 88.38 161 VAL A N 1
ATOM 1296 C CA . VAL A 1 161 ? 0.895 3.165 -5.628 1.00 88.38 161 VAL A CA 1
ATOM 1297 C C . VAL A 1 161 ? -0.096 2.181 -6.254 1.00 88.38 161 VAL A C 1
ATOM 1299 O O . VAL A 1 161 ? -0.995 1.668 -5.592 1.00 88.38 161 VAL A O 1
ATOM 1302 N N . LYS A 1 162 ? 0.073 1.888 -7.548 1.00 88.94 162 LYS A N 1
ATOM 1303 C CA . LYS A 1 162 ? -0.835 1.061 -8.355 1.00 88.94 162 LYS A CA 1
ATOM 1304 C C . LYS A 1 162 ? -1.068 -0.327 -7.732 1.00 88.94 162 LYS A C 1
ATOM 1306 O O . LYS A 1 162 ? -0.119 -0.893 -7.189 1.00 88.94 162 LYS A O 1
ATOM 1311 N N . PRO A 1 163 ? -2.272 -0.922 -7.827 1.00 87.06 163 PRO A N 1
ATOM 1312 C CA . PRO A 1 163 ? -2.521 -2.308 -7.415 1.00 87.06 163 PRO A CA 1
ATOM 1313 C C . PRO A 1 163 ? -1.636 -3.336 -8.141 1.00 87.06 163 PRO A C 1
ATOM 1315 O O . PRO A 1 163 ? -1.487 -3.275 -9.360 1.00 87.06 163 PRO A O 1
ATOM 1318 N N . MET A 1 164 ? -1.122 -4.338 -7.416 1.00 86.38 164 MET A N 1
ATOM 1319 C CA . MET A 1 164 ? -0.202 -5.344 -7.985 1.00 86.38 164 MET A CA 1
ATOM 1320 C C . MET A 1 164 ? -0.836 -6.260 -9.032 1.00 86.38 164 MET A C 1
ATOM 1322 O O . MET A 1 164 ? -0.134 -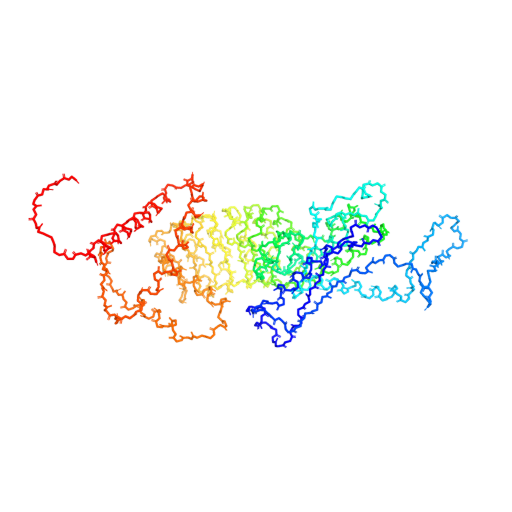6.764 -9.896 1.00 86.38 164 MET A O 1
ATOM 1326 N N . ILE A 1 165 ? -2.161 -6.416 -9.039 1.00 87.31 165 ILE A N 1
ATOM 1327 C CA . ILE A 1 165 ? -2.853 -7.146 -10.115 1.00 87.31 165 ILE A CA 1
ATOM 1328 C C . ILE A 1 165 ? -2.662 -6.492 -11.498 1.00 87.31 165 ILE A C 1
ATOM 1330 O O . ILE A 1 165 ? -2.857 -7.134 -12.527 1.00 87.31 165 ILE A O 1
ATOM 1334 N N . LEU A 1 166 ? -2.272 -5.214 -11.529 1.00 90.06 166 LEU A N 1
ATOM 1335 C CA . LEU A 1 166 ? -1.952 -4.475 -12.747 1.00 90.06 166 LEU A CA 1
ATOM 1336 C C . LEU A 1 166 ? -0.445 -4.447 -13.044 1.00 90.06 166 LEU A C 1
ATOM 1338 O O . LEU A 1 166 ? -0.061 -3.905 -14.076 1.00 90.06 166 LEU A O 1
ATOM 1342 N N . VAL A 1 167 ? 0.400 -5.012 -12.175 1.00 93.19 167 VAL A N 1
ATOM 1343 C CA . VAL A 1 167 ? 1.860 -5.086 -12.337 1.00 93.19 167 VAL A CA 1
ATOM 1344 C C . VAL A 1 167 ? 2.272 -6.553 -12.386 1.00 93.19 167 VAL A C 1
ATOM 1346 O O . VAL A 1 167 ? 2.415 -7.209 -11.357 1.00 93.19 167 VAL A O 1
ATOM 1349 N N . LEU A 1 168 ? 2.457 -7.077 -13.594 1.00 94.12 168 LEU A N 1
ATOM 1350 C CA . LEU A 1 168 ? 2.763 -8.490 -13.816 1.00 94.12 168 LEU A CA 1
ATOM 1351 C C . LEU A 1 168 ? 4.164 -8.648 -14.385 1.00 94.12 168 LEU A C 1
ATOM 1353 O O . LEU A 1 168 ? 4.577 -7.872 -15.235 1.00 94.12 168 LEU A O 1
ATOM 1357 N N . ASP A 1 169 ? 4.882 -9.673 -13.956 1.00 93.94 169 ASP A N 1
ATOM 1358 C CA . ASP A 1 169 ? 6.142 -10.093 -14.549 1.00 93.94 169 ASP A CA 1
ATOM 1359 C C . ASP A 1 169 ? 5.919 -11.326 -15.424 1.00 93.94 169 ASP A C 1
ATOM 1361 O O . ASP A 1 169 ? 5.953 -12.474 -14.972 1.00 93.94 169 ASP A O 1
ATOM 1365 N N . LEU A 1 170 ? 5.681 -11.080 -16.709 1.00 93.25 170 LEU A N 1
ATOM 1366 C CA . LEU A 1 170 ? 5.495 -12.137 -17.693 1.00 93.25 170 LEU A CA 1
ATOM 1367 C C . LEU A 1 170 ? 6.782 -12.929 -17.952 1.00 93.25 170 LEU A C 1
ATOM 1369 O O . LEU A 1 170 ? 6.716 -14.001 -18.542 1.00 93.25 170 LEU A O 1
ATOM 1373 N N . GLY A 1 171 ? 7.943 -12.479 -17.459 1.00 87.81 171 GLY A N 1
ATOM 1374 C CA . GLY A 1 171 ? 9.163 -13.287 -17.477 1.00 87.81 171 GLY A CA 1
ATOM 1375 C C . GLY A 1 171 ? 9.026 -14.592 -16.679 1.00 87.81 171 GLY A C 1
ATOM 1376 O O . GLY A 1 171 ? 9.790 -15.530 -16.882 1.00 87.81 171 GLY A O 1
ATOM 1377 N N . HIS A 1 172 ? 8.046 -14.686 -15.776 1.00 87.44 172 HIS A N 1
ATOM 1378 C CA . HIS A 1 172 ? 7.707 -15.920 -15.064 1.00 87.44 172 HIS A CA 1
ATOM 1379 C C . HIS A 1 172 ? 6.862 -16.911 -15.878 1.00 87.44 172 HIS A C 1
ATOM 1381 O O . HIS A 1 172 ? 6.500 -17.964 -15.348 1.00 87.44 172 HIS A O 1
ATOM 1387 N N . ASP A 1 173 ? 6.563 -16.603 -17.140 1.00 83.81 173 ASP A N 1
ATOM 1388 C CA . ASP A 1 173 ? 5.886 -17.524 -18.041 1.00 83.81 173 ASP A CA 1
ATOM 1389 C C . ASP A 1 173 ? 6.602 -18.884 -18.133 1.00 83.81 173 ASP A C 1
ATOM 1391 O O . ASP A 1 173 ? 7.830 -18.987 -18.129 1.00 83.81 173 ASP A O 1
ATOM 1395 N N . CYS A 1 174 ? 5.803 -19.945 -18.231 1.00 77.62 174 CYS A N 1
ATOM 1396 C CA . CYS A 1 174 ? 6.278 -21.326 -18.296 1.00 77.62 174 CYS A CA 1
ATOM 1397 C C . CYS A 1 174 ? 6.225 -21.919 -19.714 1.00 77.62 174 CYS A C 1
ATOM 1399 O O . CYS A 1 174 ? 6.421 -23.122 -19.884 1.00 77.62 174 CYS A O 1
ATOM 1401 N N . GLY A 1 175 ? 5.967 -21.094 -20.736 1.00 81.38 175 GLY A N 1
ATOM 1402 C CA . GLY A 1 175 ? 6.015 -21.478 -22.147 1.00 81.38 175 GLY A CA 1
ATOM 1403 C C . GLY A 1 175 ? 4.764 -22.184 -22.675 1.00 81.38 175 GLY A C 1
ATOM 1404 O O . GLY A 1 175 ? 4.704 -22.478 -23.870 1.00 81.38 175 GLY A O 1
ATOM 1405 N N . ARG A 1 176 ? 3.758 -22.433 -21.827 1.00 86.25 176 ARG A N 1
ATOM 1406 C CA . ARG A 1 176 ? 2.426 -22.910 -22.238 1.00 86.25 176 ARG A CA 1
ATOM 1407 C C . ARG A 1 176 ? 1.424 -21.760 -22.259 1.00 86.25 176 ARG A C 1
ATOM 1409 O O . ARG A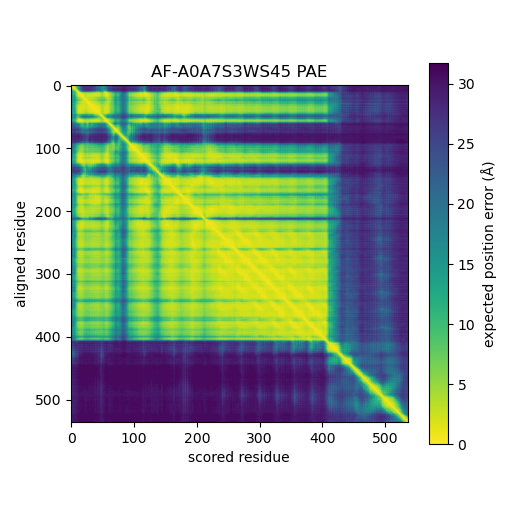 1 176 ? 1.640 -20.731 -21.633 1.00 86.25 176 ARG A O 1
ATOM 1416 N N . GLU A 1 177 ? 0.316 -21.946 -22.967 1.00 88.25 177 GLU A N 1
ATOM 1417 C CA . GLU A 1 177 ? -0.798 -20.997 -22.899 1.00 88.25 177 GLU A CA 1
ATOM 1418 C C . GLU A 1 177 ? -1.390 -20.991 -21.480 1.00 88.25 177 GLU A C 1
ATOM 1420 O O . GLU A 1 177 ? -1.564 -22.054 -20.871 1.00 88.25 177 GLU A O 1
ATOM 1425 N N . TRP A 1 178 ? -1.713 -19.798 -20.980 1.00 91.12 178 TRP A N 1
ATOM 1426 C CA . TRP A 1 178 ? -2.563 -19.645 -19.804 1.00 91.12 178 TRP A CA 1
ATOM 1427 C C . TRP A 1 178 ? -4.015 -19.948 -20.177 1.00 91.12 178 TRP A C 1
ATOM 1429 O O . TRP A 1 178 ? -4.504 -19.471 -21.205 1.00 91.12 178 TRP A O 1
ATOM 1439 N N . GLU A 1 179 ? -4.700 -20.716 -19.336 1.00 88.88 179 GLU A N 1
ATOM 1440 C CA . GLU A 1 179 ? -6.112 -21.064 -19.487 1.00 88.88 179 GLU A CA 1
ATOM 1441 C C . GLU A 1 179 ? -7.000 -19.822 -19.356 1.00 88.88 179 GLU A C 1
ATOM 1443 O O . GLU A 1 179 ? -7.931 -19.632 -20.139 1.00 88.88 179 GLU A O 1
ATOM 1448 N N . ASP A 1 180 ? -6.686 -18.953 -18.393 1.00 86.31 180 ASP A N 1
ATOM 1449 C CA . ASP A 1 180 ? -7.412 -17.716 -18.134 1.00 86.31 180 ASP A CA 1
ATOM 1450 C C . ASP A 1 180 ? -6.515 -16.614 -17.534 1.00 86.31 180 ASP A C 1
ATOM 1452 O O . ASP A 1 180 ? -5.316 -16.785 -17.293 1.00 86.31 180 ASP A O 1
ATOM 1456 N N . ILE A 1 181 ? -7.105 -15.435 -17.299 1.00 86.62 181 ILE A N 1
ATOM 1457 C CA . ILE A 1 181 ? -6.382 -14.296 -16.720 1.00 86.62 181 ILE A CA 1
ATOM 1458 C C . ILE A 1 181 ? -5.964 -14.555 -15.270 1.00 86.62 181 ILE A C 1
ATOM 1460 O O . ILE A 1 181 ? -4.980 -13.982 -14.810 1.00 86.62 181 ILE A O 1
ATOM 1464 N N . LYS A 1 182 ? -6.715 -15.381 -14.534 1.00 87.88 182 LYS A N 1
ATOM 1465 C CA . LYS A 1 182 ? -6.440 -15.652 -13.127 1.00 87.88 182 LYS A CA 1
ATOM 1466 C C . LYS A 1 182 ? -5.153 -16.456 -13.021 1.00 87.88 182 LYS A C 1
ATOM 1468 O O . LYS A 1 182 ? -4.291 -16.096 -12.231 1.00 87.88 182 LYS A O 1
ATOM 1473 N N . GLU A 1 183 ? -4.997 -17.480 -13.850 1.00 90.94 183 GLU A N 1
ATOM 1474 C CA . GLU A 1 183 ? -3.766 -18.254 -13.938 1.00 90.94 183 GLU A CA 1
ATOM 1475 C C . GLU A 1 183 ? -2.577 -17.379 -14.352 1.00 90.94 183 GLU A C 1
ATOM 1477 O O . GLU A 1 183 ? -1.503 -17.484 -13.755 1.00 90.94 183 GLU A O 1
ATOM 1482 N N . MET A 1 184 ? -2.765 -16.482 -15.326 1.00 91.06 184 MET A N 1
ATOM 1483 C CA . MET A 1 184 ? -1.727 -15.528 -15.728 1.00 91.06 184 MET A CA 1
ATOM 1484 C C . MET A 1 184 ? -1.310 -14.626 -14.558 1.00 91.06 184 MET A C 1
ATOM 1486 O O . MET A 1 184 ? -0.121 -14.494 -14.279 1.00 91.06 184 MET A O 1
ATOM 1490 N N . VAL A 1 185 ? -2.269 -14.041 -13.833 1.00 90.44 185 VAL A N 1
ATOM 1491 C CA . VAL A 1 185 ? -1.998 -13.207 -12.651 1.00 90.44 185 VAL A CA 1
ATOM 1492 C C . VAL A 1 185 ? -1.306 -14.018 -11.556 1.00 90.44 185 VAL A C 1
ATOM 1494 O O . VAL A 1 185 ? -0.278 -13.581 -11.054 1.00 90.44 185 VAL A O 1
ATOM 1497 N N . ASP A 1 186 ? -1.806 -15.206 -11.217 1.00 89.81 186 ASP A N 1
ATOM 1498 C CA . ASP A 1 186 ? -1.223 -16.058 -10.172 1.00 89.81 186 ASP A CA 1
ATOM 1499 C C . ASP A 1 186 ? 0.217 -16.489 -10.515 1.00 89.81 186 ASP A C 1
ATOM 1501 O O . ASP A 1 186 ? 1.054 -16.630 -9.625 1.00 89.81 186 ASP A O 1
ATOM 1505 N N . THR A 1 187 ? 0.518 -16.675 -11.805 1.00 91.31 187 THR A N 1
ATOM 1506 C CA . THR A 1 187 ? 1.853 -17.062 -12.290 1.00 91.31 187 THR A CA 1
ATOM 1507 C C . THR A 1 187 ? 2.825 -15.880 -12.320 1.00 91.31 187 THR A C 1
ATOM 1509 O O . THR A 1 187 ? 4.006 -16.040 -12.005 1.00 91.31 187 THR A O 1
ATOM 1512 N N . CYS A 1 188 ? 2.346 -14.701 -12.726 1.00 92.50 188 CYS A N 1
ATOM 1513 C CA . CYS A 1 188 ? 3.191 -13.557 -13.069 1.00 92.50 188 CYS A CA 1
ATOM 1514 C C . CYS A 1 188 ? 3.207 -12.446 -12.013 1.00 92.50 188 CYS A C 1
ATOM 1516 O O . CYS A 1 188 ? 4.048 -11.554 -12.086 1.00 92.50 188 CYS A O 1
ATOM 1518 N N . MET A 1 189 ? 2.304 -12.446 -11.034 1.00 90.50 189 MET A N 1
ATOM 1519 C CA . MET A 1 189 ? 2.304 -11.440 -9.974 1.00 90.50 189 MET A CA 1
ATOM 1520 C C . MET A 1 189 ? 3.493 -11.661 -9.032 1.00 90.50 189 MET A C 1
ATOM 1522 O O . MET A 1 189 ? 3.653 -12.723 -8.430 1.00 90.50 189 MET A O 1
ATOM 1526 N N . THR A 1 190 ? 4.332 -10.637 -8.884 1.00 86.38 190 THR A N 1
ATOM 1527 C CA . THR A 1 190 ? 5.495 -10.660 -7.988 1.00 86.38 190 THR A CA 1
ATOM 1528 C C . THR A 1 190 ? 5.212 -9.905 -6.693 1.00 86.38 190 THR A C 1
ATOM 1530 O O . THR A 1 190 ? 4.304 -9.078 -6.627 1.00 86.38 190 THR A O 1
ATOM 1533 N N . ALA A 1 191 ? 6.016 -10.155 -5.656 1.00 86.81 191 ALA A N 1
ATOM 1534 C CA . ALA A 1 191 ? 5.956 -9.369 -4.426 1.00 86.81 191 ALA A CA 1
ATOM 1535 C C . ALA A 1 191 ? 6.256 -7.885 -4.711 1.00 86.81 191 ALA A C 1
ATOM 1537 O O . ALA A 1 191 ? 7.179 -7.577 -5.469 1.00 86.81 191 ALA A O 1
ATOM 1538 N N . ARG A 1 192 ? 5.485 -6.981 -4.095 1.00 91.06 192 ARG A N 1
ATOM 1539 C CA . ARG A 1 192 ? 5.691 -5.530 -4.200 1.00 91.06 192 ARG A CA 1
ATOM 1540 C C . ARG A 1 192 ? 6.896 -5.103 -3.362 1.00 91.06 192 ARG A C 1
ATOM 1542 O O . ARG A 1 192 ? 6.984 -5.465 -2.184 1.00 91.06 192 ARG A O 1
ATOM 1549 N N . ARG A 1 193 ? 7.777 -4.272 -3.924 1.00 91.44 193 ARG A N 1
ATOM 1550 C CA . ARG A 1 193 ? 8.794 -3.561 -3.139 1.00 91.44 193 ARG A CA 1
ATOM 1551 C C . ARG A 1 193 ? 8.169 -2.424 -2.327 1.00 91.44 193 ARG A C 1
ATOM 1553 O O . ARG A 1 193 ? 7.218 -1.784 -2.763 1.00 91.44 193 ARG A O 1
ATOM 1560 N N . VAL A 1 194 ? 8.750 -2.111 -1.173 1.00 94.06 194 VAL A N 1
ATOM 1561 C CA . VAL A 1 194 ? 8.469 -0.830 -0.512 1.00 94.06 194 VAL A CA 1
ATOM 1562 C C . VAL A 1 194 ? 8.857 0.318 -1.456 1.00 94.06 194 VAL A C 1
ATOM 1564 O O . VAL A 1 194 ? 9.952 0.274 -2.031 1.00 94.06 194 VAL A O 1
ATOM 1567 N N . PRO A 1 195 ? 8.002 1.339 -1.643 1.00 95.06 195 PRO A N 1
ATOM 1568 C CA . PRO A 1 195 ? 8.378 2.529 -2.396 1.00 95.06 195 PRO A CA 1
ATOM 1569 C C . PRO A 1 195 ? 9.681 3.142 -1.864 1.00 95.06 195 PRO A C 1
ATOM 1571 O O . PRO A 1 195 ? 10.016 2.994 -0.690 1.00 95.06 195 PRO A O 1
ATOM 1574 N N . LEU A 1 196 ? 10.435 3.821 -2.726 1.00 95.81 196 LEU A N 1
ATOM 1575 C CA . LEU A 1 196 ? 11.712 4.431 -2.351 1.00 95.81 196 LEU A CA 1
ATOM 1576 C C . LEU A 1 196 ? 11.595 5.951 -2.310 1.00 95.81 196 LEU A C 1
ATOM 1578 O O . LEU A 1 196 ? 10.879 6.549 -3.116 1.00 95.81 196 LEU A O 1
ATOM 1582 N N . THR A 1 197 ? 12.344 6.584 -1.415 1.00 96.56 197 THR A N 1
ATOM 1583 C CA . THR A 1 197 ? 12.488 8.039 -1.438 1.00 96.56 197 THR A CA 1
ATOM 1584 C C . THR A 1 197 ? 13.341 8.483 -2.632 1.00 96.56 197 THR A C 1
ATOM 1586 O O . THR A 1 197 ? 14.218 7.732 -3.071 1.00 96.56 197 THR A O 1
ATOM 1589 N N . PRO A 1 198 ? 13.142 9.704 -3.160 1.00 96.81 198 PRO A N 1
ATOM 1590 C CA . PRO A 1 198 ? 14.016 10.293 -4.177 1.00 96.81 198 PRO A CA 1
ATOM 1591 C C . PRO A 1 198 ? 15.520 10.191 -3.861 1.00 96.81 198 PRO A C 1
ATOM 1593 O O . PRO A 1 198 ? 16.324 9.869 -4.743 1.00 96.81 198 PRO A O 1
ATOM 1596 N N . SER A 1 199 ? 15.906 10.401 -2.598 1.00 96.00 199 SER A N 1
ATOM 1597 C CA . SER A 1 199 ? 17.299 10.268 -2.146 1.00 96.00 199 SER A CA 1
ATOM 1598 C C . SER A 1 199 ? 17.823 8.830 -2.275 1.00 96.00 199 SER A C 1
ATOM 1600 O O . SER A 1 199 ? 18.900 8.598 -2.831 1.00 96.00 199 SER A O 1
ATOM 1602 N N . GLU A 1 200 ? 17.035 7.839 -1.848 1.00 95.69 200 GLU A N 1
ATOM 1603 C CA . GLU A 1 200 ? 17.421 6.429 -1.948 1.00 95.69 200 GLU A CA 1
ATOM 1604 C C . GLU A 1 200 ? 17.463 5.952 -3.408 1.00 95.69 200 GLU A C 1
ATOM 1606 O O . GLU A 1 200 ? 18.370 5.210 -3.789 1.00 95.69 200 GLU A O 1
ATOM 1611 N N . VAL A 1 201 ? 16.549 6.428 -4.262 1.00 95.44 201 VAL A N 1
ATOM 1612 C CA . VAL A 1 201 ? 16.615 6.167 -5.708 1.00 95.44 201 VAL A CA 1
ATOM 1613 C C . VAL A 1 201 ? 17.910 6.708 -6.296 1.00 95.44 201 VAL A C 1
ATOM 1615 O O . VAL A 1 201 ? 18.613 5.965 -6.978 1.00 95.44 201 VAL A O 1
ATOM 1618 N N . THR A 1 202 ? 18.271 7.954 -5.987 1.00 95.00 202 THR A N 1
ATOM 1619 C CA . THR A 1 202 ? 19.517 8.572 -6.470 1.00 95.00 202 THR A CA 1
ATOM 1620 C C . THR A 1 202 ? 20.737 7.722 -6.110 1.00 95.00 202 THR A C 1
ATOM 1622 O O . THR A 1 202 ? 21.556 7.416 -6.975 1.00 95.00 202 THR A O 1
ATOM 1625 N N . LYS A 1 203 ? 20.807 7.240 -4.865 1.00 94.50 203 LYS A N 1
ATOM 1626 C CA . LYS A 1 203 ? 21.872 6.345 -4.396 1.00 94.50 203 LYS A CA 1
ATOM 1627 C C . LYS A 1 203 ? 21.875 4.993 -5.115 1.00 94.50 203 LYS A C 1
ATOM 1629 O O . LYS A 1 203 ? 22.932 4.461 -5.449 1.00 94.50 203 LYS A O 1
ATOM 1634 N N . GLN A 1 204 ? 20.707 4.405 -5.370 1.00 93.19 204 GLN A N 1
ATOM 1635 C CA . GLN A 1 204 ? 20.629 3.124 -6.075 1.00 93.19 204 GLN A CA 1
ATOM 1636 C C . GLN A 1 204 ? 20.996 3.240 -7.558 1.00 93.19 204 GLN A C 1
ATOM 1638 O O . GLN A 1 204 ? 21.547 2.279 -8.103 1.00 93.19 204 GLN A O 1
ATOM 1643 N N . LEU A 1 205 ? 20.755 4.394 -8.194 1.00 91.38 205 LEU A N 1
ATOM 1644 C CA . LEU A 1 205 ? 21.117 4.663 -9.592 1.00 91.38 205 LEU A CA 1
ATOM 1645 C C . LEU A 1 205 ? 22.636 4.643 -9.837 1.00 91.38 205 LEU A C 1
ATOM 1647 O O . LEU A 1 205 ? 23.058 4.289 -10.938 1.00 91.38 205 LEU A O 1
ATOM 1651 N N . GLU A 1 206 ? 23.466 4.915 -8.822 1.00 89.56 206 GLU A N 1
ATOM 1652 C CA . GLU A 1 206 ? 24.938 4.832 -8.918 1.00 89.56 206 GLU A CA 1
ATOM 1653 C C . GLU A 1 206 ? 25.424 3.438 -9.343 1.00 89.56 206 GLU A C 1
ATOM 1655 O O . GLU A 1 206 ? 26.445 3.295 -10.019 1.00 89.56 206 GLU A O 1
ATOM 1660 N N . ARG A 1 207 ? 24.663 2.403 -8.967 1.00 88.06 207 ARG A N 1
ATOM 1661 C CA . ARG A 1 207 ? 24.968 0.991 -9.229 1.00 88.06 207 ARG A CA 1
ATOM 1662 C C . ARG A 1 207 ? 24.266 0.446 -10.474 1.00 88.06 207 ARG A C 1
ATOM 1664 O O . ARG A 1 207 ? 24.347 -0.755 -10.723 1.00 88.06 207 ARG A O 1
ATOM 1671 N N . LYS A 1 208 ? 23.532 1.284 -11.215 1.00 87.69 208 LYS A N 1
ATOM 1672 C CA . LYS A 1 208 ? 22.792 0.880 -12.418 1.00 87.69 208 LYS A CA 1
ATOM 1673 C C . LYS A 1 208 ? 23.587 1.151 -13.692 1.00 87.69 208 LYS A C 1
ATOM 1675 O O . LYS A 1 208 ? 24.377 2.100 -13.763 1.00 87.69 208 LYS A O 1
ATOM 1680 N N . THR A 1 209 ? 23.327 0.317 -14.692 1.00 82.50 209 THR A N 1
ATOM 1681 C CA . THR A 1 209 ? 23.900 0.387 -16.039 1.00 82.50 209 THR A CA 1
ATOM 1682 C C . THR A 1 209 ? 22.996 1.203 -16.961 1.00 82.50 209 THR A C 1
ATOM 1684 O O . THR A 1 209 ? 21.767 1.131 -16.858 1.00 82.50 209 THR A O 1
ATOM 1687 N N . PHE A 1 210 ? 23.620 1.970 -17.855 1.00 75.81 210 PHE A N 1
ATOM 1688 C CA . PHE A 1 210 ? 22.987 2.843 -18.843 1.00 75.81 210 PHE A CA 1
ATOM 1689 C C . PHE A 1 210 ? 23.769 2.785 -20.151 1.00 75.81 210 PHE A C 1
ATOM 1691 O O . PHE A 1 210 ? 24.997 2.740 -20.109 1.00 75.81 210 PHE A O 1
ATOM 1698 N N . THR A 1 211 ? 23.065 2.847 -21.281 1.00 65.25 211 THR A N 1
ATOM 1699 C CA . THR A 1 211 ? 23.662 2.830 -22.625 1.00 65.25 211 THR A CA 1
ATOM 1700 C C . THR A 1 211 ? 24.547 4.058 -22.865 1.00 65.25 211 THR A C 1
ATOM 1702 O O . THR A 1 211 ? 25.646 3.924 -23.387 1.00 65.25 211 THR A O 1
ATOM 1705 N N . ASN A 1 212 ? 24.122 5.241 -22.398 1.00 60.56 212 ASN A N 1
ATOM 1706 C CA . ASN A 1 212 ? 24.840 6.511 -22.593 1.00 60.56 212 ASN A CA 1
ATOM 1707 C C . ASN A 1 212 ? 25.603 6.993 -21.338 1.00 60.56 212 ASN A C 1
ATOM 1709 O O . ASN A 1 212 ? 25.926 8.173 -21.205 1.00 60.56 212 ASN A O 1
ATOM 1713 N N . GLY A 1 213 ? 25.915 6.096 -20.394 1.00 56.94 213 GLY A N 1
ATOM 1714 C CA . GLY A 1 213 ? 26.672 6.450 -19.188 1.00 56.94 213 GLY A CA 1
ATOM 1715 C C . GLY A 1 213 ? 25.966 7.466 -18.269 1.00 56.94 213 GLY A C 1
ATOM 1716 O O . GLY A 1 213 ? 24.745 7.480 -18.144 1.00 56.94 213 GLY A O 1
ATOM 1717 N N . ASN A 1 214 ? 26.749 8.286 -17.554 1.00 60.28 214 ASN A N 1
ATOM 1718 C CA . ASN A 1 214 ? 26.308 9.138 -16.434 1.00 60.28 214 ASN A CA 1
ATOM 1719 C C . ASN A 1 214 ? 25.261 10.227 -16.768 1.00 60.28 214 ASN A C 1
ATOM 1721 O O . ASN A 1 214 ? 24.808 10.894 -15.840 1.00 60.28 214 ASN A O 1
ATOM 1725 N N . THR A 1 215 ? 24.876 10.430 -18.031 1.00 71.44 215 THR A N 1
ATOM 1726 C CA . THR A 1 215 ? 23.935 11.486 -18.456 1.00 71.44 215 THR A CA 1
ATOM 1727 C C . THR A 1 215 ? 22.474 11.152 -18.143 1.00 71.44 215 THR A C 1
ATOM 1729 O O . THR A 1 215 ? 21.727 12.035 -17.725 1.00 71.44 215 THR A O 1
ATOM 1732 N N . ASP A 1 216 ? 22.076 9.880 -18.237 1.00 80.62 216 ASP A N 1
ATOM 1733 C CA . ASP A 1 216 ? 20.699 9.440 -17.952 1.00 80.62 216 ASP A CA 1
ATOM 1734 C C . ASP A 1 216 ? 20.388 9.409 -16.449 1.00 80.62 216 ASP A C 1
ATOM 1736 O O . ASP A 1 216 ? 19.255 9.637 -16.027 1.00 80.62 216 ASP A O 1
ATOM 1740 N N . ARG A 1 217 ? 21.400 9.152 -15.611 1.00 86.44 217 ARG A N 1
ATOM 1741 C CA . ARG A 1 217 ? 21.261 9.070 -14.146 1.00 86.44 217 ARG A CA 1
ATOM 1742 C C . ARG A 1 217 ? 20.580 10.301 -13.530 1.00 86.44 217 ARG A C 1
ATOM 1744 O O . ARG A 1 217 ? 19.566 10.115 -12.853 1.00 86.44 217 ARG A O 1
ATOM 1751 N N . PRO A 1 218 ? 21.073 11.541 -13.739 1.00 87.94 218 PRO A N 1
ATOM 1752 C CA . PRO A 1 218 ? 20.425 12.733 -13.198 1.00 87.94 218 PRO A CA 1
ATOM 1753 C C . PRO A 1 218 ? 19.039 12.976 -13.809 1.00 87.94 218 PRO A C 1
ATOM 1755 O O . PRO A 1 218 ? 18.163 13.495 -13.118 1.00 87.94 218 PRO A O 1
ATOM 1758 N N . VAL A 1 219 ? 18.809 12.571 -15.065 1.00 87.00 219 VAL A N 1
ATOM 1759 C CA . VAL A 1 219 ? 17.494 12.682 -15.717 1.00 87.00 219 VAL A CA 1
ATOM 1760 C C . VAL A 1 219 ? 16.479 11.773 -15.027 1.00 87.00 219 VAL A C 1
ATOM 1762 O O . VAL A 1 219 ? 15.437 12.259 -14.595 1.00 87.00 219 VAL A O 1
ATOM 1765 N N . ILE A 1 220 ? 16.796 10.489 -14.838 1.00 90.19 220 ILE A N 1
ATOM 1766 C CA . ILE A 1 220 ? 15.919 9.543 -14.134 1.00 90.19 220 ILE A CA 1
ATOM 1767 C C . ILE A 1 220 ? 15.684 9.975 -12.688 1.00 90.19 220 ILE A C 1
ATOM 1769 O O . ILE A 1 220 ? 14.544 9.944 -12.226 1.00 90.19 220 ILE A O 1
ATOM 1773 N N . ALA A 1 221 ? 16.732 10.390 -11.972 1.00 93.00 221 ALA A N 1
ATOM 1774 C CA . ALA A 1 221 ? 16.598 10.851 -10.591 1.00 93.00 221 ALA A CA 1
ATOM 1775 C C . ALA A 1 221 ? 15.605 12.023 -10.490 1.00 93.00 221 ALA A C 1
ATOM 1777 O O . ALA A 1 221 ? 14.709 12.005 -9.643 1.00 93.00 221 ALA A O 1
ATOM 1778 N N . ARG A 1 222 ? 15.711 12.998 -11.404 1.00 93.69 222 ARG A N 1
ATOM 1779 C CA . ARG A 1 222 ? 14.790 14.137 -11.490 1.00 93.69 222 ARG A CA 1
ATOM 1780 C C . ARG A 1 222 ? 13.367 13.697 -11.836 1.00 93.69 222 ARG A C 1
ATOM 1782 O O . ARG A 1 222 ? 12.438 14.064 -11.123 1.00 93.69 222 ARG A O 1
ATOM 1789 N N . LEU A 1 223 ? 13.193 12.885 -12.882 1.00 93.31 223 LEU A N 1
ATOM 1790 C CA . LEU A 1 223 ? 11.875 12.402 -13.309 1.00 93.31 223 LEU A CA 1
ATOM 1791 C C . LEU A 1 223 ? 11.182 11.589 -12.208 1.00 93.31 223 LEU A C 1
ATOM 1793 O O . LEU A 1 223 ? 9.983 11.747 -11.979 1.00 93.31 223 LEU A O 1
ATOM 1797 N N . TYR A 1 224 ? 11.929 10.744 -11.494 1.00 94.69 224 TYR A N 1
ATOM 1798 C CA . TYR A 1 224 ? 11.399 10.004 -10.355 1.00 94.69 224 TYR A CA 1
ATOM 1799 C C . TYR A 1 224 ? 10.965 10.944 -9.232 1.00 94.69 224 TYR A C 1
ATOM 1801 O O . TYR A 1 224 ? 9.854 10.797 -8.736 1.00 94.69 224 TYR A O 1
ATOM 1809 N N . ALA A 1 225 ? 11.792 11.924 -8.854 1.00 95.19 225 ALA A N 1
ATOM 1810 C CA . ALA A 1 225 ? 11.458 12.883 -7.800 1.00 95.19 225 ALA A CA 1
ATOM 1811 C C . ALA A 1 225 ? 10.204 13.714 -8.134 1.00 95.19 225 ALA A C 1
ATOM 1813 O O . ALA A 1 225 ? 9.329 13.905 -7.286 1.00 95.19 225 ALA A O 1
ATOM 1814 N N . GLU A 1 226 ? 10.076 14.167 -9.384 1.00 92.88 226 GLU A N 1
ATOM 1815 C CA . GLU A 1 226 ? 8.887 14.875 -9.869 1.00 92.88 226 GLU A CA 1
ATOM 1816 C C . GLU A 1 226 ? 7.641 13.983 -9.820 1.00 92.88 226 GLU A C 1
ATOM 1818 O O . GLU A 1 226 ? 6.591 14.395 -9.317 1.00 92.88 226 GLU A O 1
ATOM 1823 N N . CYS A 1 227 ? 7.755 12.745 -10.310 1.00 92.31 227 CYS A N 1
ATOM 1824 C CA . CYS A 1 227 ? 6.655 11.789 -10.297 1.00 92.31 227 CYS A CA 1
ATOM 1825 C C . CYS A 1 227 ? 6.263 11.390 -8.869 1.00 92.31 227 CYS A C 1
ATOM 1827 O O . CYS A 1 227 ? 5.076 11.291 -8.573 1.00 92.31 227 CYS A O 1
ATOM 1829 N N . PHE A 1 228 ? 7.232 11.203 -7.974 1.00 94.25 228 PHE A N 1
ATOM 1830 C CA . PHE A 1 228 ? 7.017 10.894 -6.564 1.00 94.25 228 PHE A CA 1
ATOM 1831 C C . PHE A 1 228 ? 6.177 11.983 -5.892 1.00 94.25 228 PHE A C 1
ATOM 1833 O O . PHE A 1 228 ? 5.115 11.690 -5.347 1.00 94.25 228 PHE A O 1
ATOM 1840 N N . THR A 1 229 ? 6.571 13.250 -6.033 1.00 91.44 229 THR A N 1
ATOM 1841 C CA . THR A 1 229 ? 5.810 14.385 -5.487 1.00 91.44 229 THR A CA 1
ATOM 1842 C C . THR A 1 229 ? 4.394 14.446 -6.065 1.00 91.44 229 THR A C 1
ATOM 1844 O O . THR A 1 229 ? 3.427 14.606 -5.325 1.00 91.44 229 THR A O 1
ATOM 1847 N N . ARG A 1 230 ? 4.236 14.267 -7.383 1.00 89.31 230 ARG A N 1
ATOM 1848 C CA . ARG A 1 230 ? 2.925 14.362 -8.050 1.00 89.31 230 ARG A CA 1
ATOM 1849 C C . ARG A 1 230 ? 2.010 13.165 -7.828 1.00 89.31 230 ARG A C 1
ATOM 1851 O O . ARG A 1 230 ? 0.802 13.296 -7.960 1.00 89.31 230 ARG A O 1
ATOM 1858 N N . ARG A 1 231 ? 2.540 11.958 -7.648 1.00 88.81 231 ARG A N 1
ATOM 1859 C CA . ARG A 1 231 ? 1.729 10.730 -7.556 1.00 88.81 231 ARG A CA 1
ATOM 1860 C C . ARG A 1 231 ? 1.581 10.274 -6.124 1.00 88.81 231 ARG A C 1
ATOM 1862 O O . ARG A 1 231 ? 0.465 9.998 -5.700 1.00 88.81 231 ARG A O 1
ATOM 1869 N N . PHE A 1 232 ? 2.682 10.239 -5.386 1.00 87.94 232 PHE A N 1
ATOM 1870 C CA . PHE A 1 232 ? 2.657 9.876 -3.981 1.00 87.94 232 PHE A CA 1
ATOM 1871 C C . PHE A 1 232 ? 2.142 11.033 -3.118 1.00 87.94 232 PHE A C 1
ATOM 1873 O O . PHE A 1 232 ? 1.330 10.802 -2.234 1.00 87.94 232 PHE A O 1
ATOM 1880 N N . GLY A 1 233 ? 2.516 12.287 -3.401 1.00 86.06 233 GLY A N 1
ATOM 1881 C CA . GLY A 1 233 ? 2.012 13.444 -2.640 1.00 86.06 233 GLY A CA 1
ATOM 1882 C C . GLY A 1 233 ? 0.496 13.672 -2.772 1.00 86.06 233 GLY A C 1
ATOM 1883 O O . GLY A 1 233 ? -0.150 14.152 -1.841 1.00 86.06 233 GLY A O 1
ATOM 1884 N N . GLU A 1 234 ? -0.095 13.273 -3.903 1.00 89.06 234 GLU A N 1
ATOM 1885 C CA . GLU A 1 234 ? -1.537 13.388 -4.186 1.00 89.06 234 GLU A CA 1
ATOM 1886 C C . GLU A 1 234 ? -2.321 12.097 -3.889 1.00 89.06 234 GLU A C 1
ATOM 1888 O O . GLU A 1 234 ? -3.527 12.021 -4.155 1.00 89.06 234 GLU A O 1
ATOM 1893 N N . VAL A 1 235 ? -1.655 11.063 -3.365 1.00 92.19 235 VAL A N 1
ATOM 1894 C CA . VAL A 1 235 ? -2.285 9.762 -3.152 1.00 92.19 235 VAL A CA 1
ATOM 1895 C C . VAL A 1 235 ? -3.383 9.856 -2.097 1.00 92.19 235 VAL A C 1
ATOM 1897 O O . VAL A 1 235 ? -3.232 10.498 -1.060 1.00 92.19 235 VAL A O 1
ATOM 1900 N N . ARG A 1 236 ? -4.517 9.208 -2.375 1.00 94.44 236 ARG A N 1
ATOM 1901 C CA . ARG A 1 236 ? -5.664 9.152 -1.456 1.00 94.44 236 ARG A CA 1
ATOM 1902 C C . ARG A 1 236 ? -5.759 7.833 -0.718 1.00 94.44 236 ARG A C 1
ATOM 1904 O O . ARG A 1 236 ? -6.261 7.800 0.399 1.00 94.44 236 ARG A O 1
ATOM 1911 N N . GLU A 1 237 ? -5.294 6.761 -1.342 1.00 93.81 237 GLU A N 1
ATOM 1912 C CA . GLU A 1 237 ? -5.435 5.413 -0.817 1.00 93.81 237 GLU A CA 1
ATOM 1913 C C . GLU A 1 237 ? -4.164 4.618 -1.082 1.00 93.81 237 GLU A C 1
ATOM 1915 O O . GLU A 1 237 ? -3.680 4.560 -2.215 1.00 93.81 237 GLU A O 1
ATOM 1920 N N . LEU A 1 238 ? -3.640 3.999 -0.030 1.00 94.19 238 LEU A N 1
ATOM 1921 C CA . LEU A 1 238 ? -2.518 3.076 -0.088 1.00 94.19 238 LEU A CA 1
ATOM 1922 C C . LEU A 1 238 ? -2.993 1.710 0.393 1.00 94.19 238 LEU A C 1
ATOM 1924 O O . LEU A 1 238 ? -3.312 1.540 1.566 1.00 94.19 238 LEU A O 1
ATOM 1928 N N . HIS A 1 239 ? -3.021 0.742 -0.522 1.00 91.81 239 HIS A N 1
ATOM 1929 C CA . HIS A 1 239 ? -3.447 -0.633 -0.257 1.00 91.81 239 HIS A CA 1
ATOM 1930 C C . HIS A 1 239 ? -2.240 -1.574 -0.352 1.00 91.81 239 HIS A C 1
ATOM 1932 O O . HIS A 1 239 ? -1.879 -2.052 -1.434 1.00 91.81 239 HIS A O 1
ATOM 1938 N N . TYR A 1 240 ? -1.597 -1.813 0.790 1.00 94.94 240 TYR A N 1
ATOM 1939 C CA . TYR A 1 240 ? -0.370 -2.600 0.967 1.00 94.94 240 TYR A CA 1
ATOM 1940 C C . TYR A 1 240 ? -0.589 -3.838 1.842 1.00 94.94 240 TYR A C 1
ATOM 1942 O O . TYR A 1 240 ? 0.243 -4.221 2.664 1.00 94.94 240 TYR A O 1
ATOM 1950 N N . ALA A 1 241 ? -1.718 -4.492 1.609 1.00 91.81 241 ALA A N 1
ATOM 1951 C CA . ALA A 1 241 ? -2.126 -5.721 2.259 1.00 91.81 241 ALA A CA 1
ATOM 1952 C C . ALA A 1 241 ? -1.260 -6.929 1.881 1.00 91.81 241 ALA A C 1
ATOM 1954 O O . ALA A 1 241 ? -0.997 -7.157 0.697 1.00 91.81 241 ALA A O 1
ATOM 1955 N N . ARG A 1 242 ? -0.949 -7.786 2.860 1.00 91.69 242 ARG A N 1
ATOM 1956 C CA . ARG A 1 242 ? -0.430 -9.154 2.652 1.00 91.69 242 ARG A CA 1
ATOM 1957 C C . ARG A 1 242 ? 0.817 -9.220 1.768 1.00 91.69 242 ARG A C 1
ATOM 1959 O O . ARG A 1 242 ? 0.967 -10.127 0.950 1.00 91.69 242 ARG A O 1
ATOM 1966 N N . LEU A 1 243 ? 1.722 -8.260 1.940 1.00 90.94 243 LEU A N 1
ATOM 1967 C CA . LEU A 1 243 ? 2.983 -8.179 1.199 1.00 90.94 243 LEU A CA 1
ATOM 1968 C C . LEU A 1 243 ? 4.133 -8.902 1.912 1.00 90.94 243 LEU A C 1
ATOM 1970 O O . LEU A 1 243 ? 5.217 -9.037 1.347 1.00 90.94 243 LEU A O 1
ATOM 1974 N N . GLY A 1 244 ? 3.897 -9.382 3.138 1.00 93.94 244 GLY A N 1
ATOM 1975 C CA . GLY A 1 244 ? 4.918 -10.021 3.967 1.00 93.94 244 GLY A CA 1
ATOM 1976 C C . GLY A 1 244 ? 5.942 -9.030 4.521 1.00 93.94 244 GLY A C 1
ATOM 1977 O O . GLY A 1 244 ? 7.055 -9.429 4.847 1.00 93.94 244 GLY A O 1
ATOM 1978 N N . TRP A 1 245 ? 5.585 -7.746 4.592 1.00 96.25 245 TRP A N 1
ATOM 1979 C CA . TRP A 1 245 ? 6.453 -6.681 5.093 1.00 96.25 245 TRP A CA 1
ATOM 1980 C C . TRP A 1 245 ? 6.605 -6.753 6.614 1.00 96.25 245 TRP A C 1
ATOM 1982 O O . TRP A 1 245 ? 5.616 -6.911 7.325 1.00 96.25 245 TRP A O 1
ATOM 1992 N N . GLY A 1 246 ? 7.830 -6.629 7.114 1.00 97.88 246 GLY A N 1
ATOM 1993 C CA . GLY A 1 246 ? 8.141 -6.537 8.536 1.00 97.88 246 GLY A CA 1
ATOM 1994 C C . GLY A 1 246 ? 8.463 -5.115 8.993 1.00 97.88 246 GLY A C 1
ATOM 1995 O O . GLY A 1 246 ? 8.289 -4.139 8.259 1.00 97.88 246 GLY A O 1
ATOM 1996 N N . ASP A 1 247 ? 8.983 -4.997 10.214 1.00 98.12 247 ASP A N 1
ATOM 1997 C CA . ASP A 1 247 ? 9.377 -3.727 10.832 1.00 98.12 247 ASP A CA 1
ATOM 1998 C C . ASP A 1 247 ? 10.321 -2.898 9.934 1.00 98.12 247 ASP A C 1
ATOM 2000 O O . ASP A 1 247 ? 10.156 -1.685 9.823 1.00 98.12 247 ASP A O 1
ATOM 2004 N N . SER A 1 248 ? 11.286 -3.530 9.247 1.00 97.12 248 SER A N 1
ATOM 2005 C CA . SER A 1 248 ? 12.237 -2.845 8.349 1.00 97.12 248 SER A CA 1
ATOM 2006 C C . SER A 1 248 ? 11.557 -2.172 7.160 1.00 97.12 248 SER A C 1
ATOM 2008 O O . SER A 1 248 ? 11.907 -1.049 6.776 1.00 97.12 248 SER A O 1
ATOM 2010 N N . GLU A 1 249 ? 10.567 -2.846 6.584 1.00 97.69 249 GLU A N 1
ATOM 2011 C CA . GLU A 1 249 ? 9.803 -2.333 5.456 1.00 97.69 249 GLU A CA 1
ATOM 2012 C C . GLU A 1 249 ? 8.894 -1.186 5.899 1.00 97.69 249 GLU A C 1
ATOM 2014 O O . GLU A 1 249 ? 8.817 -0.174 5.203 1.00 97.69 249 GLU A O 1
ATOM 2019 N N . ILE A 1 250 ? 8.282 -1.279 7.083 1.00 97.88 250 ILE A N 1
ATOM 2020 C CA . ILE A 1 250 ? 7.461 -0.189 7.626 1.00 97.88 250 ILE A CA 1
ATOM 2021 C C . ILE A 1 250 ? 8.297 1.020 8.030 1.00 97.88 250 ILE A C 1
ATOM 2023 O O . ILE A 1 250 ? 7.875 2.143 7.775 1.00 97.88 250 ILE A O 1
ATOM 2027 N N . CYS A 1 251 ? 9.503 0.833 8.566 1.00 97.38 251 CYS A N 1
ATOM 2028 C CA . CYS A 1 251 ? 10.440 1.937 8.783 1.00 97.38 251 CYS A CA 1
ATOM 2029 C C . CYS A 1 251 ? 10.759 2.671 7.470 1.00 97.38 251 CYS A C 1
ATOM 2031 O O . CYS A 1 251 ? 10.776 3.902 7.425 1.00 97.38 251 CYS A O 1
ATOM 2033 N N . SER A 1 252 ? 10.964 1.919 6.386 1.00 97.00 252 SER A N 1
ATOM 2034 C CA . SER A 1 252 ? 11.214 2.489 5.057 1.00 97.00 252 SER A CA 1
ATOM 2035 C C . SER A 1 252 ? 9.974 3.208 4.511 1.00 97.00 252 SER A C 1
ATOM 2037 O O . SER A 1 252 ? 10.076 4.330 4.016 1.00 97.00 252 SER A O 1
ATOM 2039 N N . LEU A 1 253 ? 8.787 2.615 4.673 1.00 96.94 253 LEU A N 1
ATOM 2040 C CA . LEU A 1 253 ? 7.518 3.243 4.309 1.00 96.94 253 LEU A CA 1
ATOM 2041 C C . LEU A 1 253 ? 7.269 4.524 5.118 1.00 96.94 253 LEU A C 1
ATOM 2043 O O . LEU A 1 253 ? 6.800 5.509 4.560 1.00 96.94 253 LEU A O 1
ATOM 2047 N N . ALA A 1 254 ? 7.614 4.552 6.405 1.00 96.50 254 ALA A N 1
ATOM 2048 C CA . ALA A 1 254 ? 7.470 5.736 7.244 1.00 96.50 254 ALA A CA 1
ATOM 2049 C C . ALA A 1 254 ? 8.358 6.894 6.758 1.00 96.50 254 ALA A C 1
ATOM 2051 O O . ALA A 1 254 ? 7.916 8.043 6.754 1.00 96.50 254 ALA A O 1
ATOM 2052 N N . ALA A 1 255 ? 9.577 6.601 6.288 1.00 96.00 255 ALA A N 1
ATOM 2053 C CA . ALA A 1 255 ? 10.443 7.598 5.658 1.00 96.00 255 ALA A CA 1
ATOM 2054 C C . ALA A 1 255 ? 9.834 8.143 4.355 1.00 96.00 255 ALA A C 1
ATOM 2056 O O . ALA A 1 255 ? 9.809 9.354 4.145 1.00 96.00 255 ALA A O 1
ATOM 2057 N N . VAL A 1 256 ? 9.272 7.263 3.521 1.00 95.88 256 VAL A N 1
ATOM 2058 C CA . VAL A 1 256 ? 8.552 7.648 2.296 1.00 95.88 256 VAL A CA 1
ATOM 2059 C C . VAL A 1 256 ? 7.356 8.545 2.599 1.00 95.88 256 VAL A C 1
ATOM 2061 O O . VAL A 1 256 ? 7.201 9.598 1.985 1.00 95.88 256 VAL A O 1
ATOM 2064 N N . LEU A 1 257 ? 6.518 8.141 3.554 1.00 94.75 257 LEU A N 1
ATOM 2065 C CA . LEU A 1 257 ? 5.337 8.883 3.982 1.00 94.75 257 LEU A CA 1
ATOM 2066 C C . LEU A 1 257 ? 5.724 10.294 4.451 1.00 94.75 257 LEU A C 1
ATOM 2068 O O . LEU A 1 257 ? 5.118 11.266 4.003 1.00 94.75 257 LEU A O 1
ATOM 2072 N N . ARG A 1 258 ? 6.790 10.405 5.254 1.00 93.69 258 ARG A N 1
ATOM 2073 C CA . ARG A 1 258 ? 7.308 11.680 5.766 1.00 93.69 258 ARG A CA 1
ATOM 2074 C C . ARG A 1 258 ? 7.825 12.591 4.653 1.00 93.69 258 ARG A C 1
ATOM 2076 O O . ARG A 1 258 ? 7.511 13.773 4.636 1.00 93.69 258 ARG A O 1
ATOM 2083 N N . GLU A 1 259 ? 8.605 12.053 3.717 1.00 93.38 259 GLU A N 1
ATOM 2084 C CA . GLU A 1 259 ? 9.185 12.848 2.626 1.00 93.38 259 GLU A CA 1
ATOM 2085 C C . GLU A 1 259 ? 8.141 13.260 1.583 1.00 93.38 259 GLU A C 1
ATOM 2087 O O . GLU A 1 259 ? 8.193 14.366 1.053 1.00 93.38 259 GLU A O 1
ATOM 2092 N N . SER A 1 260 ? 7.163 12.393 1.309 1.00 90.12 260 SER A N 1
ATOM 2093 C CA . SER A 1 260 ? 6.081 12.703 0.370 1.00 90.12 260 SER A CA 1
ATOM 2094 C C . SER A 1 260 ? 5.126 13.782 0.878 1.00 90.12 260 SER A C 1
ATOM 2096 O O . SER A 1 260 ? 4.484 14.452 0.070 1.00 90.12 260 SER A O 1
ATOM 2098 N N . GLY A 1 261 ? 4.988 13.908 2.204 1.00 85.56 261 GLY A N 1
ATOM 2099 C CA . GLY A 1 261 ? 4.028 14.800 2.843 1.00 85.56 261 GLY A CA 1
ATOM 2100 C C . GLY A 1 261 ? 2.584 14.561 2.400 1.00 85.56 261 GLY A C 1
ATOM 2101 O O . GLY A 1 261 ? 1.839 15.534 2.365 1.00 85.56 261 GLY A O 1
ATOM 2102 N N . ALA A 1 262 ? 2.217 13.323 2.020 1.00 89.00 262 ALA A N 1
ATOM 2103 C CA . ALA A 1 262 ? 0.961 12.899 1.377 1.00 89.00 262 ALA A CA 1
ATOM 2104 C C . ALA A 1 262 ? -0.328 13.435 2.043 1.00 89.00 262 ALA A C 1
ATOM 2106 O O . ALA A 1 262 ? -1.091 12.715 2.687 1.00 89.00 262 ALA A O 1
ATOM 2107 N N . ALA A 1 263 ? -0.600 14.727 1.864 1.00 88.31 263 ALA A N 1
ATOM 2108 C CA . ALA A 1 263 ? -1.571 15.483 2.649 1.00 88.31 263 ALA A CA 1
ATOM 2109 C C . ALA A 1 263 ? -3.023 15.128 2.309 1.00 88.31 263 ALA A C 1
ATOM 2111 O O . ALA A 1 263 ? -3.936 15.486 3.048 1.00 88.31 263 ALA A O 1
ATOM 2112 N N . CYS A 1 264 ? -3.235 14.438 1.186 1.00 93.94 264 CYS A N 1
ATOM 2113 C CA . CYS A 1 264 ? -4.541 13.975 0.723 1.00 93.94 264 CYS A CA 1
ATOM 2114 C C . CYS A 1 264 ? -4.841 12.513 1.094 1.00 93.94 264 CYS A C 1
ATOM 2116 O O . CYS A 1 264 ? -5.882 11.999 0.678 1.00 93.94 264 CYS A O 1
ATOM 2118 N N . LEU A 1 265 ? -3.954 11.847 1.841 1.00 96.44 265 LEU A N 1
ATOM 2119 C CA . LEU A 1 265 ? -4.070 10.432 2.177 1.00 96.44 265 LEU A CA 1
ATOM 2120 C C . LEU A 1 265 ? -5.234 10.181 3.143 1.00 96.44 265 LEU A C 1
ATOM 2122 O O . LEU A 1 265 ? -5.249 10.677 4.268 1.00 96.44 265 LEU A O 1
ATOM 2126 N N . LYS A 1 266 ? -6.207 9.393 2.683 1.00 97.62 266 LYS A N 1
ATOM 2127 C CA . LYS A 1 266 ? -7.440 9.039 3.397 1.00 97.62 266 LYS A CA 1
ATOM 2128 C C . LYS A 1 266 ? -7.466 7.597 3.879 1.00 97.62 266 LYS A C 1
ATOM 2130 O O . LYS A 1 266 ? -8.097 7.332 4.894 1.00 97.62 266 LYS A O 1
ATOM 2135 N N . VAL A 1 267 ? -6.803 6.683 3.175 1.00 97.88 267 VAL A N 1
ATOM 2136 C CA . VAL A 1 267 ? -6.827 5.248 3.487 1.00 97.88 267 VAL A CA 1
ATOM 2137 C C . VAL A 1 267 ? -5.412 4.692 3.519 1.00 97.88 267 VAL A C 1
ATOM 2139 O O . VAL A 1 267 ? -4.681 4.811 2.535 1.00 97.88 267 VAL A O 1
ATOM 2142 N N . ILE A 1 268 ? -5.050 4.050 4.628 1.00 97.75 268 ILE A N 1
ATOM 2143 C CA . ILE A 1 268 ? -3.849 3.219 4.745 1.00 97.75 268 ILE A CA 1
ATOM 2144 C C . ILE A 1 268 ? -4.297 1.804 5.117 1.00 97.75 268 ILE A C 1
ATOM 2146 O O . ILE A 1 268 ? -4.720 1.567 6.246 1.00 97.75 268 ILE A O 1
ATOM 2150 N N . GLY A 1 269 ? -4.191 0.879 4.165 1.00 97.31 269 GLY A N 1
ATOM 2151 C CA . GLY A 1 269 ? -4.399 -0.554 4.362 1.00 97.31 269 GLY A CA 1
ATOM 2152 C C . GLY A 1 269 ? -3.065 -1.289 4.417 1.00 97.31 269 GLY A C 1
ATOM 2153 O O . GLY A 1 269 ? -2.322 -1.313 3.434 1.00 97.31 269 GLY A O 1
ATOM 2154 N N . LEU A 1 270 ? -2.738 -1.856 5.573 1.00 97.81 270 LEU A N 1
ATOM 2155 C CA . LEU A 1 270 ? -1.500 -2.589 5.842 1.00 97.81 270 LEU A CA 1
ATOM 2156 C C . LEU A 1 270 ? -1.791 -3.969 6.450 1.00 97.81 270 LEU A C 1
ATOM 2158 O O . LEU A 1 270 ? -0.944 -4.545 7.138 1.00 97.81 270 LEU A O 1
ATOM 2162 N N . GLU A 1 271 ? -2.978 -4.518 6.210 1.00 96.50 271 GLU A N 1
ATOM 2163 C CA . GLU A 1 271 ? -3.440 -5.739 6.851 1.00 96.50 271 GLU A CA 1
ATOM 2164 C C . GLU A 1 271 ? -2.665 -6.987 6.403 1.00 96.50 271 GLU A C 1
ATOM 2166 O O . GLU A 1 271 ? -2.271 -7.136 5.244 1.00 96.50 271 GLU A O 1
ATOM 2171 N N . GLY A 1 272 ? -2.457 -7.924 7.327 1.00 93.00 272 GLY A N 1
ATOM 2172 C CA . GLY A 1 272 ? -1.824 -9.214 7.055 1.00 93.00 272 GLY A CA 1
ATOM 2173 C C . GLY A 1 272 ? -0.337 -9.133 6.699 1.00 93.00 272 GLY A C 1
ATOM 2174 O O . GLY A 1 272 ? 0.144 -9.957 5.918 1.00 93.00 272 GLY A O 1
ATOM 2175 N N . ASN A 1 273 ? 0.384 -8.142 7.225 1.00 97.06 273 ASN A N 1
ATOM 2176 C CA . ASN A 1 273 ? 1.843 -8.071 7.172 1.00 97.06 273 ASN A CA 1
ATOM 2177 C C . ASN A 1 273 ? 2.452 -8.587 8.500 1.00 97.06 273 ASN A C 1
ATOM 2179 O O . ASN A 1 273 ? 1.820 -9.326 9.247 1.00 97.06 273 ASN A O 1
ATOM 2183 N N . SER A 1 274 ? 3.724 -8.300 8.770 1.00 97.12 274 SER A N 1
ATOM 2184 C CA . SER A 1 274 ? 4.471 -8.737 9.962 1.00 97.12 274 SER A CA 1
ATOM 2185 C C . SER A 1 274 ? 5.109 -7.546 10.693 1.00 97.12 274 SER A C 1
ATOM 2187 O O . SER A 1 274 ? 6.267 -7.614 11.087 1.00 97.12 274 SER A O 1
ATOM 2189 N N . ILE A 1 275 ? 4.362 -6.444 10.831 1.00 96.81 275 ILE A N 1
ATOM 2190 C CA . ILE A 1 275 ? 4.841 -5.105 11.244 1.00 96.81 275 ILE A CA 1
ATOM 2191 C C . ILE A 1 275 ? 5.401 -5.045 12.674 1.00 96.81 275 ILE A C 1
ATOM 2193 O O . ILE A 1 275 ? 6.196 -4.150 12.962 1.00 96.81 275 ILE A O 1
ATOM 2197 N N . GLY A 1 276 ? 4.968 -5.948 13.562 1.00 98.12 276 GLY A N 1
ATOM 2198 C CA . GLY A 1 276 ? 5.483 -6.043 14.928 1.00 98.12 276 GLY A CA 1
ATOM 2199 C C . GLY A 1 276 ? 5.377 -4.742 15.739 1.00 98.12 276 GLY A C 1
ATOM 2200 O O . GLY A 1 276 ? 4.672 -3.798 15.382 1.00 98.12 276 GLY A O 1
ATOM 2201 N N . ASP A 1 277 ? 6.083 -4.687 16.872 1.00 98.44 277 ASP A N 1
ATOM 2202 C CA . ASP A 1 277 ? 6.134 -3.479 17.707 1.00 98.44 277 ASP A CA 1
ATOM 2203 C C . ASP A 1 277 ? 7.016 -2.382 17.092 1.00 98.44 277 ASP A C 1
ATOM 2205 O O . ASP A 1 277 ? 6.673 -1.203 17.176 1.00 98.44 277 ASP A O 1
ATOM 2209 N N . GLY A 1 278 ? 8.151 -2.739 16.480 1.00 98.19 278 GLY A N 1
ATOM 2210 C CA . GLY A 1 278 ? 9.107 -1.769 15.946 1.00 98.19 278 GLY A CA 1
ATOM 2211 C C . GLY A 1 278 ? 8.557 -1.024 14.734 1.00 98.19 278 GLY A C 1
ATOM 2212 O O . GLY A 1 278 ? 8.677 0.200 14.657 1.00 98.19 278 GLY A O 1
ATOM 2213 N N . GLY A 1 279 ? 7.876 -1.732 13.830 1.00 97.94 279 GLY A N 1
ATOM 2214 C CA . GLY A 1 279 ? 7.194 -1.106 12.702 1.00 97.94 279 GLY A CA 1
ATOM 2215 C C . GLY A 1 279 ? 6.006 -0.246 13.143 1.00 97.94 279 GLY A C 1
ATOM 2216 O O . GLY A 1 279 ? 5.831 0.857 12.628 1.00 97.94 279 GLY A O 1
ATOM 2217 N N . ALA A 1 280 ? 5.234 -0.682 14.147 1.00 98.19 280 ALA A N 1
ATOM 2218 C CA . ALA A 1 280 ? 4.144 0.118 14.712 1.00 98.19 280 ALA A CA 1
ATOM 2219 C C . ALA A 1 280 ? 4.650 1.435 15.331 1.00 98.19 280 ALA A C 1
ATOM 2221 O O . ALA A 1 280 ? 4.040 2.485 15.123 1.00 98.19 280 ALA A O 1
ATOM 2222 N N . ILE A 1 281 ? 5.793 1.403 16.028 1.00 97.94 281 ILE A N 1
ATOM 2223 C CA . ILE A 1 281 ? 6.462 2.603 16.555 1.00 97.94 281 ILE A CA 1
ATOM 2224 C C . ILE A 1 281 ? 6.863 3.546 15.415 1.00 97.94 281 ILE A C 1
ATOM 2226 O O . ILE A 1 281 ? 6.538 4.731 15.465 1.00 97.94 281 ILE A O 1
ATOM 2230 N N . ALA A 1 282 ? 7.518 3.033 14.369 1.00 97.56 282 ALA A N 1
ATOM 2231 C CA . ALA A 1 282 ? 7.931 3.850 13.227 1.00 97.56 282 ALA A CA 1
ATOM 2232 C C . ALA A 1 282 ? 6.733 4.491 12.508 1.00 97.56 282 ALA A C 1
ATOM 2234 O O . ALA A 1 282 ? 6.773 5.665 12.135 1.00 97.56 282 ALA A O 1
ATOM 2235 N N . LEU A 1 283 ? 5.636 3.744 12.359 1.00 97.38 283 LEU A N 1
ATOM 2236 C CA . LEU A 1 283 ? 4.404 4.250 11.765 1.00 97.38 283 LEU A CA 1
ATOM 2237 C C . LEU A 1 283 ? 3.760 5.342 12.639 1.00 97.38 283 LEU A C 1
ATOM 2239 O O . LEU A 1 283 ? 3.338 6.375 12.118 1.00 97.38 283 LEU A O 1
ATOM 2243 N N . ALA A 1 284 ? 3.742 5.168 13.964 1.00 95.81 284 ALA A N 1
ATOM 2244 C CA . ALA A 1 284 ? 3.188 6.138 14.913 1.00 95.81 284 ALA A CA 1
ATOM 2245 C C . ALA A 1 284 ? 3.862 7.524 14.852 1.00 95.81 284 ALA A C 1
ATOM 2247 O O . ALA A 1 284 ? 3.243 8.549 15.173 1.00 95.81 284 ALA A O 1
ATOM 2248 N N . GLU A 1 285 ? 5.134 7.578 14.451 1.00 92.88 285 GLU A N 1
ATOM 2249 C CA . GLU A 1 285 ? 5.857 8.838 14.279 1.00 92.88 285 GLU A CA 1
ATOM 2250 C C . GLU A 1 285 ? 5.326 9.684 13.127 1.00 92.88 285 GLU A C 1
ATOM 2252 O O . GLU A 1 285 ? 5.330 10.907 13.238 1.00 92.88 285 GLU A O 1
ATOM 2257 N N . VAL A 1 286 ? 4.858 9.047 12.052 1.00 95.25 286 VAL A N 1
ATOM 2258 C CA . VAL A 1 286 ? 4.474 9.739 10.816 1.00 95.25 286 VAL A CA 1
ATOM 2259 C C . VAL A 1 286 ? 2.962 9.883 10.656 1.00 95.25 286 VAL A C 1
ATOM 2261 O O . VAL A 1 286 ? 2.504 10.909 10.164 1.00 95.25 286 VAL A O 1
ATOM 2264 N N . ILE A 1 287 ? 2.150 8.924 11.128 1.00 94.88 287 ILE A N 1
ATOM 2265 C CA . ILE A 1 287 ? 0.695 8.961 10.874 1.00 94.88 287 ILE A CA 1
ATOM 2266 C C . ILE A 1 287 ? 0.012 10.210 11.433 1.00 94.88 287 ILE A C 1
ATOM 2268 O O . ILE A 1 287 ? -0.948 10.690 10.842 1.00 94.88 287 ILE A O 1
ATOM 2272 N N . ARG A 1 288 ? 0.548 10.789 12.514 1.00 92.81 288 ARG A N 1
ATOM 2273 C CA . ARG A 1 288 ? 0.045 12.019 13.153 1.00 92.81 288 ARG A CA 1
ATOM 2274 C C . ARG A 1 288 ? -0.067 13.221 12.206 1.00 92.81 288 ARG A C 1
ATOM 2276 O O . ARG A 1 288 ? -0.784 14.174 12.522 1.00 92.81 288 ARG A O 1
ATOM 2283 N N . GLU A 1 289 ? 0.662 13.196 11.091 1.00 91.75 289 GLU A N 1
ATOM 2284 C CA . GLU A 1 289 ? 0.697 14.251 10.076 1.00 91.75 289 GLU A CA 1
ATOM 2285 C C . GLU A 1 289 ? -0.503 14.167 9.112 1.00 91.75 289 GLU A C 1
ATOM 2287 O O . GLU A 1 289 ? -0.926 15.182 8.557 1.00 91.75 289 GLU A O 1
ATOM 2292 N N . PHE A 1 290 ? -1.137 12.996 8.970 1.00 94.44 290 PHE A N 1
ATOM 2293 C CA . PHE A 1 290 ? -2.240 12.767 8.029 1.00 94.44 290 PHE A CA 1
ATOM 2294 C C . PHE A 1 290 ? -3.600 13.134 8.632 1.00 94.44 290 PHE A C 1
ATOM 2296 O O . PHE A 1 290 ? -4.439 12.287 8.928 1.00 94.44 290 PHE A O 1
ATOM 2303 N N . LYS A 1 291 ? -3.849 14.437 8.798 1.00 93.88 291 LYS A N 1
ATOM 2304 C CA . LYS A 1 291 ? -5.064 14.963 9.457 1.00 93.88 291 LYS A CA 1
ATOM 2305 C C . LYS A 1 291 ? -6.385 14.619 8.757 1.00 93.88 291 LYS A C 1
ATOM 2307 O O . LYS A 1 291 ? -7.442 14.709 9.383 1.00 93.88 291 LYS A O 1
ATOM 2312 N N . VAL A 1 292 ? -6.332 14.237 7.483 1.00 96.88 292 VAL A N 1
ATOM 2313 C CA . VAL A 1 292 ? -7.493 13.824 6.678 1.00 96.88 292 VAL A CA 1
ATOM 2314 C C . VAL A 1 292 ? -7.627 12.304 6.553 1.00 96.88 292 VAL A C 1
ATOM 2316 O O . VAL A 1 292 ? -8.480 11.854 5.792 1.00 96.88 292 VAL A O 1
ATOM 2319 N N . LEU A 1 293 ? -6.812 11.518 7.272 1.00 98.00 293 LEU A N 1
ATOM 2320 C CA . LEU A 1 293 ? -6.911 10.061 7.262 1.00 98.00 293 LEU A CA 1
ATOM 2321 C C . LEU A 1 293 ? -8.267 9.629 7.828 1.00 98.00 293 LEU A C 1
ATOM 2323 O O . LEU A 1 293 ? -8.633 10.022 8.934 1.00 98.00 293 LEU A O 1
ATOM 2327 N N . GLU A 1 294 ? -9.003 8.837 7.054 1.00 98.44 294 GLU A N 1
ATOM 2328 C CA . GLU A 1 294 ? -10.343 8.343 7.374 1.00 98.44 294 GLU A CA 1
ATOM 2329 C C . GLU A 1 294 ? -10.315 6.856 7.753 1.00 98.44 294 GLU A C 1
ATOM 2331 O O . GLU A 1 294 ? -11.096 6.444 8.605 1.00 98.44 294 GLU A O 1
ATOM 2336 N N . VAL A 1 295 ? -9.401 6.067 7.178 1.00 98.62 295 VAL A N 1
ATOM 2337 C CA . VAL A 1 295 ? -9.301 4.617 7.401 1.00 98.62 295 VAL A CA 1
ATOM 2338 C C . VAL A 1 295 ? -7.854 4.213 7.670 1.00 98.62 295 VAL A C 1
ATOM 2340 O O . VAL A 1 295 ? -6.955 4.516 6.877 1.00 98.62 295 VAL A O 1
ATOM 2343 N N . LEU A 1 296 ? -7.641 3.493 8.771 1.00 98.50 296 LEU A N 1
ATOM 2344 C CA . LEU A 1 296 ? -6.372 2.851 9.105 1.00 98.50 296 LEU A CA 1
ATOM 2345 C C . LEU A 1 296 ? -6.611 1.371 9.416 1.00 98.50 296 LEU A C 1
ATOM 2347 O O . LEU A 1 296 ? -7.215 1.043 10.438 1.00 98.50 296 LEU A O 1
ATOM 2351 N N . ASP A 1 297 ? -6.101 0.490 8.555 1.00 98.56 297 ASP A N 1
ATOM 2352 C CA . ASP A 1 297 ? -6.146 -0.957 8.765 1.00 98.56 297 ASP A CA 1
ATOM 2353 C C . ASP A 1 297 ? -4.752 -1.524 9.045 1.00 98.56 297 ASP A C 1
ATOM 2355 O O . ASP A 1 297 ? -3.858 -1.518 8.196 1.00 98.56 297 ASP A O 1
ATOM 2359 N N . LEU A 1 298 ? -4.581 -2.012 10.272 1.00 98.50 298 LEU A N 1
ATOM 2360 C CA . LEU A 1 298 ? -3.385 -2.663 10.793 1.00 98.50 298 LEU A CA 1
ATOM 2361 C C . LEU A 1 298 ? -3.697 -4.086 11.279 1.00 98.50 298 LEU A C 1
ATOM 2363 O O . LEU A 1 298 ? -2.963 -4.642 12.102 1.00 98.50 298 LEU A O 1
ATOM 2367 N N . SER A 1 299 ? -4.760 -4.706 10.771 1.00 98.19 299 SER A N 1
ATOM 2368 C CA . SER A 1 299 ? -5.183 -6.043 11.187 1.00 98.19 299 SER A CA 1
ATOM 2369 C C . SER A 1 299 ? -4.147 -7.119 10.839 1.00 98.19 299 SER A C 1
ATOM 2371 O O . SER A 1 299 ? -3.533 -7.088 9.777 1.00 98.19 299 SER A O 1
ATOM 2373 N N . GLY A 1 300 ? -3.958 -8.106 11.714 1.00 96.50 300 GLY A N 1
ATOM 2374 C CA . GLY A 1 300 ? -3.150 -9.296 11.444 1.00 96.50 300 GLY A CA 1
ATOM 2375 C C . GLY A 1 300 ? -1.656 -9.013 11.303 1.00 96.50 300 GLY A C 1
ATOM 2376 O O . GLY A 1 300 ? -1.027 -9.581 10.417 1.00 96.50 300 GLY A O 1
ATOM 2377 N N . ASN A 1 301 ? -1.099 -8.125 12.131 1.00 98.06 301 ASN A N 1
ATOM 2378 C CA . ASN A 1 301 ? 0.284 -7.647 12.017 1.00 98.06 301 ASN A CA 1
ATOM 2379 C C . ASN A 1 301 ? 1.204 -8.054 13.177 1.00 98.06 301 ASN A C 1
ATOM 2381 O O . ASN A 1 301 ? 2.389 -7.711 13.188 1.00 98.06 301 ASN A O 1
ATOM 2385 N N . GLY A 1 302 ? 0.672 -8.785 14.160 1.00 97.12 302 GLY A N 1
ATOM 2386 C CA . GLY A 1 302 ? 1.424 -9.214 15.337 1.00 97.12 302 GLY A CA 1
ATOM 2387 C C . GLY A 1 302 ? 1.883 -8.062 16.236 1.00 97.12 302 GLY A C 1
ATOM 2388 O O . GLY A 1 302 ? 2.876 -8.222 16.943 1.00 97.12 302 GLY A O 1
ATOM 2389 N N . ILE A 1 303 ? 1.186 -6.922 16.207 1.00 98.62 303 ILE A N 1
ATOM 2390 C CA . ILE A 1 303 ? 1.491 -5.745 17.030 1.00 98.62 303 ILE A CA 1
ATOM 2391 C C . ILE A 1 303 ? 1.210 -6.078 18.498 1.00 98.62 303 ILE A C 1
ATOM 2393 O O . ILE A 1 303 ? 0.104 -6.494 18.842 1.00 98.62 303 ILE A O 1
ATOM 2397 N N . GLY A 1 304 ? 2.206 -5.919 19.364 1.00 98.38 304 GLY A N 1
ATOM 2398 C CA . GLY A 1 304 ? 2.094 -6.138 20.800 1.00 98.38 304 GLY A CA 1
ATOM 2399 C C . GLY A 1 304 ? 1.619 -4.896 21.555 1.00 98.38 304 GLY A C 1
ATOM 2400 O O . GLY A 1 304 ? 1.346 -3.839 20.980 1.00 98.38 304 GLY A O 1
ATOM 2401 N N . SER A 1 305 ? 1.564 -4.996 22.884 1.00 97.75 305 SER A N 1
ATOM 2402 C CA . SER A 1 305 ? 1.171 -3.873 23.745 1.00 97.75 305 SER A CA 1
ATOM 2403 C C . SER A 1 305 ? 2.078 -2.646 23.589 1.00 97.75 305 SER A C 1
ATOM 2405 O O . SER A 1 305 ? 1.591 -1.519 23.632 1.00 97.75 305 SER A O 1
ATOM 2407 N N . LYS A 1 306 ? 3.385 -2.828 23.351 1.00 98.06 306 LYS A N 1
ATOM 2408 C CA . LYS A 1 306 ? 4.326 -1.708 23.168 1.00 98.06 306 LYS A CA 1
ATOM 2409 C C . LYS A 1 306 ? 4.057 -0.943 21.875 1.00 98.06 306 LYS A C 1
ATOM 2411 O O . LYS A 1 306 ? 4.008 0.285 21.909 1.00 98.06 306 LYS A O 1
ATOM 2416 N N . GLY A 1 307 ? 3.865 -1.649 20.760 1.00 97.94 307 GLY A N 1
ATOM 2417 C CA . GLY A 1 307 ? 3.496 -1.039 19.486 1.00 97.94 307 GLY A CA 1
ATOM 2418 C C . GLY A 1 307 ? 2.136 -0.349 19.568 1.00 97.94 307 GLY A C 1
ATOM 2419 O O . GLY A 1 307 ? 1.998 0.784 19.115 1.00 97.94 307 GLY A O 1
ATOM 2420 N N . ALA A 1 308 ? 1.165 -0.978 20.241 1.00 97.44 308 ALA A N 1
ATOM 2421 C CA . ALA A 1 308 ? -0.149 -0.395 20.503 1.00 97.44 308 ALA A CA 1
ATOM 2422 C C . ALA A 1 308 ? -0.051 0.947 21.238 1.00 97.44 308 ALA A C 1
ATOM 2424 O O . ALA A 1 308 ? -0.613 1.935 20.778 1.00 97.44 308 ALA A O 1
ATOM 2425 N N . ILE A 1 309 ? 0.707 0.991 22.342 1.00 97.50 309 ILE A N 1
ATOM 2426 C CA . ILE A 1 309 ? 0.946 2.205 23.136 1.00 97.50 309 ILE A CA 1
ATOM 2427 C C . ILE A 1 309 ? 1.628 3.290 22.295 1.00 97.50 309 ILE A C 1
ATOM 2429 O O . ILE A 1 309 ? 1.315 4.464 22.439 1.00 97.50 309 ILE A O 1
ATOM 2433 N N . ALA A 1 310 ? 2.551 2.940 21.400 1.00 96.75 310 ALA A N 1
ATOM 2434 C CA . ALA A 1 310 ? 3.169 3.942 20.535 1.00 96.75 310 ALA A CA 1
ATOM 2435 C C . ALA A 1 310 ? 2.161 4.527 19.532 1.00 96.75 310 ALA A C 1
ATOM 2437 O O . ALA A 1 310 ? 2.102 5.746 19.350 1.00 96.75 310 ALA A O 1
ATOM 2438 N N . LEU A 1 311 ? 1.325 3.674 18.929 1.00 96.81 311 LEU A N 1
ATOM 2439 C CA . LEU A 1 311 ? 0.290 4.084 17.978 1.00 96.81 311 LEU A CA 1
ATOM 2440 C C . LEU A 1 311 ? -0.713 5.069 18.586 1.00 96.81 311 LEU A C 1
ATOM 2442 O O . LEU A 1 311 ? -1.202 5.932 17.861 1.00 96.81 311 LEU A O 1
ATOM 2446 N N . THR A 1 312 ? -0.989 5.010 19.894 1.00 93.50 312 THR A N 1
ATOM 2447 C CA . THR A 1 312 ? -1.969 5.901 20.541 1.00 93.50 312 THR A CA 1
ATOM 2448 C C . THR A 1 312 ? -1.633 7.380 20.389 1.00 93.50 312 THR A C 1
ATOM 2450 O O . THR A 1 312 ? -2.526 8.199 20.175 1.00 93.50 312 THR A O 1
ATOM 2453 N N . GLU A 1 313 ? -0.346 7.729 20.459 1.00 88.38 313 GLU A N 1
ATOM 2454 C CA . GLU A 1 313 ? 0.112 9.114 20.305 1.00 88.38 313 GLU A CA 1
ATOM 2455 C C . GLU A 1 313 ? -0.106 9.624 18.876 1.00 88.38 313 GLU A C 1
ATOM 2457 O O . GLU A 1 313 ? -0.466 10.783 18.682 1.00 88.38 313 GLU A O 1
ATOM 2462 N N . GLY A 1 314 ? 0.053 8.750 17.878 1.00 92.62 314 GLY A N 1
ATOM 2463 C CA . GLY A 1 314 ? -0.246 9.075 16.485 1.00 92.62 314 GLY A CA 1
ATOM 2464 C C . GLY A 1 314 ? -1.745 9.121 16.192 1.00 92.62 314 GLY A C 1
ATOM 2465 O O . GLY A 1 314 ? -2.212 10.030 15.517 1.00 92.62 314 GLY A O 1
ATOM 2466 N N . ILE A 1 315 ? -2.512 8.172 16.730 1.00 95.44 315 ILE A N 1
ATOM 2467 C CA . ILE A 1 315 ? -3.950 8.019 16.473 1.00 95.44 315 ILE A CA 1
ATOM 2468 C C . ILE A 1 315 ? -4.771 9.161 17.084 1.00 95.44 315 ILE A C 1
ATOM 2470 O O . ILE A 1 315 ? -5.700 9.643 16.441 1.00 95.44 315 ILE A O 1
ATOM 2474 N N . ARG A 1 316 ? -4.418 9.657 18.281 1.00 94.00 316 ARG A N 1
ATOM 2475 C CA . ARG A 1 316 ? -5.132 10.772 18.950 1.00 94.00 316 ARG A CA 1
ATOM 2476 C C . ARG A 1 316 ? -5.217 12.042 18.091 1.00 94.00 316 ARG A C 1
ATOM 2478 O O . ARG A 1 316 ? -6.136 12.852 18.246 1.00 94.00 316 ARG A O 1
ATOM 2485 N N . GLU A 1 317 ? -4.256 12.200 17.190 1.00 94.25 317 GLU A N 1
ATOM 2486 C CA . GLU A 1 317 ? -4.092 13.328 16.280 1.00 94.25 317 GLU A CA 1
ATOM 2487 C C . GLU A 1 317 ? -4.938 13.224 14.995 1.00 94.25 317 GLU A C 1
ATOM 2489 O O . GLU A 1 317 ? -5.057 14.210 14.258 1.00 94.25 317 GLU A O 1
ATOM 2494 N N . LEU A 1 318 ? -5.539 12.059 14.729 1.00 95.12 318 LEU A N 1
ATOM 2495 C CA . LEU A 1 318 ? -6.304 11.744 13.521 1.00 95.12 318 LEU A CA 1
ATOM 2496 C C . LEU A 1 318 ? -7.789 12.092 13.683 1.00 95.12 318 LEU A C 1
ATOM 2498 O O . LEU A 1 318 ? -8.657 11.224 13.701 1.00 95.12 318 LEU A O 1
ATOM 2502 N N . LYS A 1 319 ? -8.114 13.382 13.796 1.00 94.88 319 LYS A N 1
ATOM 2503 C CA . LYS A 1 319 ? -9.495 13.830 14.077 1.00 94.88 319 LYS A CA 1
ATOM 2504 C C . LYS A 1 319 ? -10.519 13.507 12.970 1.00 94.88 319 LYS A C 1
ATOM 2506 O O . LYS A 1 319 ? -11.715 13.603 13.226 1.00 94.88 319 LYS A O 1
ATOM 2511 N N . SER A 1 320 ? -10.064 13.115 11.778 1.00 97.06 320 SER A N 1
ATOM 2512 C CA . SER A 1 320 ? -10.917 12.676 10.660 1.00 97.06 320 SER A CA 1
ATOM 2513 C C . SER A 1 320 ? -11.101 11.155 10.581 1.00 97.06 320 SER A C 1
ATOM 2515 O O . SER A 1 320 ? -11.822 10.696 9.694 1.00 97.06 320 SER A O 1
ATOM 2517 N N . LEU A 1 321 ? -10.463 10.382 11.471 1.00 97.94 321 LEU A N 1
ATOM 2518 C CA . LEU A 1 321 ? -10.480 8.922 11.430 1.00 97.94 321 LEU A CA 1
ATOM 2519 C C . LEU A 1 321 ? -11.892 8.399 11.692 1.00 97.94 321 LEU A C 1
ATOM 2521 O O . LEU A 1 321 ? -12.496 8.726 12.712 1.00 97.94 321 LEU A O 1
ATOM 2525 N N . LYS A 1 322 ? -12.397 7.587 10.765 1.00 98.25 322 LYS A N 1
ATOM 2526 C CA . LYS A 1 322 ? -13.723 6.962 10.792 1.00 98.25 322 LYS A CA 1
ATOM 2527 C C . LYS A 1 322 ? -13.642 5.476 11.090 1.00 98.25 322 LYS A C 1
ATOM 2529 O O . LYS A 1 322 ? -14.514 4.958 11.777 1.00 98.25 322 LYS A O 1
ATOM 2534 N N . GLU A 1 323 ? -12.605 4.813 10.598 1.00 98.44 323 GLU A N 1
ATOM 2535 C CA . GLU A 1 323 ? -12.460 3.365 10.688 1.00 98.44 323 GLU A CA 1
ATOM 2536 C C . GLU A 1 323 ? -11.052 3.020 11.181 1.00 98.44 323 GLU A C 1
ATOM 2538 O O . GLU A 1 323 ? -10.046 3.421 10.582 1.00 98.44 323 GLU A O 1
ATOM 2543 N N . LEU A 1 324 ? -10.984 2.290 12.295 1.00 98.12 324 LEU A N 1
ATOM 2544 C CA . LEU A 1 324 ? -9.741 1.790 12.870 1.00 98.12 324 LEU A CA 1
ATOM 2545 C C . LEU A 1 324 ? -9.824 0.274 13.036 1.00 98.12 324 LEU A C 1
ATOM 2547 O O . LEU A 1 324 ? -10.560 -0.229 13.890 1.00 98.12 324 LEU A O 1
ATOM 2551 N N . TYR A 1 325 ? -9.022 -0.442 12.252 1.00 98.31 325 TYR A N 1
ATOM 2552 C CA . TYR A 1 325 ? -8.952 -1.897 12.289 1.00 98.31 325 TYR A CA 1
ATOM 2553 C C . TYR A 1 325 ? -7.616 -2.360 12.876 1.00 98.31 325 TYR A C 1
ATOM 2555 O O . TYR A 1 325 ? -6.541 -2.086 12.344 1.00 98.31 325 TYR A O 1
ATOM 2563 N N . LEU A 1 326 ? -7.691 -3.072 13.999 1.00 98.12 326 LEU A N 1
ATOM 2564 C CA . LEU A 1 326 ? -6.554 -3.649 14.723 1.00 98.12 326 LEU A CA 1
ATOM 2565 C C . LEU A 1 326 ? -6.769 -5.143 15.011 1.00 98.12 326 LEU A C 1
ATOM 2567 O O . LEU A 1 326 ? -6.119 -5.706 15.892 1.00 98.12 326 LEU A O 1
ATOM 2571 N N . THR A 1 327 ? -7.664 -5.797 14.273 1.00 97.19 327 THR A N 1
ATOM 2572 C CA . THR A 1 327 ? -8.051 -7.203 14.467 1.00 97.19 327 THR A CA 1
ATOM 2573 C C . THR A 1 327 ? -6.859 -8.153 14.363 1.00 97.19 327 THR A C 1
ATOM 2575 O O . THR A 1 327 ? -6.020 -7.975 13.488 1.00 97.19 327 THR A O 1
ATOM 2578 N N . GLY A 1 328 ? -6.776 -9.190 15.196 1.00 94.75 328 GLY A N 1
ATOM 2579 C CA . GLY A 1 328 ? -5.752 -10.234 15.078 1.00 94.75 328 GLY A CA 1
ATOM 2580 C C . GLY A 1 328 ? -4.335 -9.756 15.414 1.00 94.75 328 GLY A C 1
ATOM 2581 O O . GLY A 1 328 ? -3.373 -10.140 14.743 1.00 94.75 328 GLY A O 1
ATOM 2582 N N . ASN A 1 329 ? -4.195 -8.883 16.413 1.00 98.44 329 ASN A N 1
ATOM 2583 C CA . ASN A 1 329 ? -2.908 -8.470 16.979 1.00 98.44 329 ASN A CA 1
ATOM 2584 C C . ASN A 1 329 ? -2.764 -9.009 18.423 1.00 98.44 329 ASN A C 1
ATOM 2586 O O . ASN A 1 329 ? -3.407 -9.983 18.798 1.00 98.44 329 ASN A O 1
ATOM 2590 N N . LYS A 1 330 ? -1.842 -8.462 19.222 1.00 97.44 330 LYS A N 1
ATOM 2591 C CA . LYS A 1 330 ? -1.506 -8.933 20.581 1.00 97.44 330 LYS A CA 1
ATOM 2592 C C . LYS A 1 330 ? -1.459 -7.769 21.570 1.00 97.44 330 LYS A C 1
ATOM 2594 O O . LYS A 1 330 ? -0.509 -7.613 22.339 1.00 97.44 330 LYS A O 1
ATOM 2599 N N . LEU A 1 331 ? -2.458 -6.891 21.493 1.00 98.25 331 LEU A N 1
ATOM 2600 C CA . LEU A 1 331 ? -2.472 -5.627 22.238 1.00 98.25 331 LEU A CA 1
ATOM 2601 C C . LEU A 1 331 ? -2.552 -5.862 23.754 1.00 98.25 331 LEU A C 1
ATOM 2603 O O . LEU A 1 331 ? -1.946 -5.114 24.525 1.00 98.25 331 LEU A O 1
ATOM 2607 N N . GLY A 1 332 ? -3.296 -6.892 24.175 1.00 97.94 332 GLY A N 1
ATOM 2608 C CA . GLY A 1 332 ? -3.568 -7.192 25.577 1.00 97.94 332 GLY A CA 1
ATOM 2609 C C . GLY A 1 332 ? -4.312 -6.066 26.306 1.00 97.94 332 GLY A C 1
ATOM 2610 O O . GLY A 1 332 ? -4.764 -5.084 25.710 1.00 97.94 332 GLY A O 1
ATOM 2611 N N . ASN A 1 333 ? -4.418 -6.188 27.633 1.00 98.31 333 ASN A N 1
ATOM 2612 C CA . ASN A 1 333 ? -5.065 -5.169 28.470 1.00 98.31 333 ASN A CA 1
ATOM 2613 C C . ASN A 1 333 ? -4.361 -3.809 28.396 1.00 98.31 333 ASN A C 1
ATOM 2615 O O . ASN A 1 333 ? -5.031 -2.784 28.299 1.00 98.31 333 ASN A O 1
ATOM 2619 N N . ASP A 1 334 ? -3.026 -3.796 28.405 1.00 98.00 334 ASP A N 1
ATOM 2620 C CA . ASP A 1 334 ? -2.243 -2.557 28.409 1.00 98.00 334 ASP A CA 1
ATOM 2621 C C . ASP A 1 334 ? -2.425 -1.762 27.110 1.00 98.00 334 ASP A C 1
ATOM 2623 O O . ASP A 1 334 ? -2.642 -0.549 27.148 1.00 98.00 334 ASP A O 1
ATOM 2627 N N . GLY A 1 335 ? -2.392 -2.443 25.957 1.00 97.62 335 GLY A N 1
ATOM 2628 C CA . GLY A 1 335 ? -2.636 -1.816 24.660 1.00 97.62 335 GLY A CA 1
ATOM 2629 C C . GLY A 1 335 ? -4.073 -1.309 24.528 1.00 97.62 335 GLY A C 1
ATOM 2630 O O . GLY A 1 335 ? -4.283 -0.179 24.089 1.00 97.62 335 GLY A O 1
ATOM 2631 N N . ALA A 1 336 ? -5.059 -2.093 24.979 1.00 97.69 336 ALA A N 1
ATOM 2632 C CA . ALA A 1 336 ? -6.463 -1.678 24.999 1.00 97.69 336 ALA A CA 1
ATOM 2633 C C . ALA A 1 336 ? -6.698 -0.446 25.892 1.00 97.69 336 ALA A C 1
ATOM 2635 O O . ALA A 1 336 ? -7.351 0.509 25.473 1.00 97.69 336 ALA A O 1
ATOM 2636 N N . ALA A 1 337 ? -6.119 -0.424 27.094 1.00 97.00 337 ALA A N 1
ATOM 2637 C CA . ALA A 1 337 ? -6.228 0.706 28.012 1.00 97.00 337 ALA A CA 1
ATOM 2638 C C . ALA A 1 337 ? -5.542 1.971 27.472 1.00 97.00 337 ALA A C 1
ATOM 2640 O O . ALA A 1 337 ? -6.029 3.084 27.684 1.00 97.00 337 ALA A O 1
ATOM 2641 N N . ALA A 1 338 ? -4.425 1.825 26.757 1.00 96.38 338 ALA A N 1
ATOM 2642 C CA . ALA A 1 338 ? -3.776 2.943 26.086 1.00 96.38 338 ALA A CA 1
ATOM 2643 C C . ALA A 1 338 ? -4.658 3.498 24.956 1.00 96.38 338 ALA A C 1
ATOM 2645 O O . ALA A 1 338 ? -4.890 4.707 24.898 1.00 96.38 338 ALA A O 1
ATOM 2646 N N . LEU A 1 339 ? -5.203 2.623 24.104 1.00 96.06 339 LEU A N 1
ATOM 2647 C CA . LEU A 1 339 ? -6.113 3.016 23.026 1.00 96.06 339 LEU A CA 1
ATOM 2648 C C . LEU A 1 339 ? -7.353 3.727 23.568 1.00 96.06 339 LEU A C 1
ATOM 2650 O O . LEU A 1 339 ? -7.743 4.760 23.025 1.00 96.06 339 LEU A O 1
ATOM 2654 N N . ALA A 1 340 ? -7.933 3.241 24.666 1.00 93.81 340 ALA A N 1
ATOM 2655 C CA . ALA A 1 340 ? -9.053 3.893 25.339 1.00 93.81 340 ALA A CA 1
ATOM 2656 C C . ALA A 1 340 ? -8.726 5.355 25.709 1.00 93.81 340 ALA A C 1
ATOM 2658 O O . ALA A 1 340 ? -9.497 6.276 25.430 1.00 93.81 340 ALA A O 1
ATOM 2659 N N . LYS A 1 341 ? -7.527 5.601 26.251 1.00 90.25 341 LYS A N 1
ATOM 2660 C CA . LYS A 1 341 ? -7.069 6.953 26.610 1.00 90.25 341 LYS A CA 1
ATOM 2661 C C . LYS A 1 341 ? -6.843 7.861 25.405 1.00 90.25 341 LYS A C 1
ATOM 2663 O O . LYS A 1 341 ? -7.024 9.065 25.540 1.00 90.25 341 LYS A O 1
ATOM 2668 N N . SER A 1 342 ? -6.461 7.345 24.239 1.00 87.38 342 SER A N 1
ATOM 2669 C CA . SER A 1 342 ? -6.226 8.184 23.051 1.00 87.38 342 SER A CA 1
ATOM 2670 C C . SER A 1 342 ? -7.446 8.382 22.166 1.00 87.38 342 SER A C 1
ATOM 2672 O O . SER A 1 342 ? -7.526 9.382 21.457 1.00 87.38 342 SER A O 1
ATOM 2674 N N . THR A 1 343 ? -8.372 7.425 22.165 1.00 88.50 343 THR A N 1
ATOM 2675 C CA . THR A 1 343 ? -9.483 7.407 21.207 1.00 88.50 343 THR A CA 1
ATOM 2676 C C . THR A 1 343 ? -10.699 8.198 21.673 1.00 88.50 343 THR A C 1
ATOM 2678 O O . THR A 1 343 ? -11.468 8.613 20.821 1.00 88.50 343 THR A O 1
ATOM 2681 N N . HIS A 1 344 ? -10.850 8.508 22.968 1.00 85.06 344 HIS A N 1
ATOM 2682 C CA . HIS A 1 344 ? -12.039 9.187 23.523 1.00 85.06 344 HIS A CA 1
ATOM 2683 C C . HIS A 1 344 ? -12.411 10.549 22.888 1.00 85.06 344 HIS A C 1
ATOM 2685 O O . HIS A 1 344 ? -13.536 11.008 23.065 1.00 85.06 344 HIS A O 1
ATOM 2691 N N . GLU A 1 345 ? -11.504 11.191 22.141 1.00 85.19 345 GLU A N 1
ATOM 2692 C CA . GLU A 1 345 ? -11.748 12.450 21.413 1.00 85.19 345 GLU A CA 1
ATOM 2693 C C . GLU A 1 345 ? -11.908 12.276 19.891 1.00 85.19 345 GLU A C 1
ATOM 2695 O O . GLU A 1 345 ? -11.980 13.265 19.153 1.00 85.19 345 GLU A O 1
ATOM 2700 N N . LEU A 1 346 ? -11.899 11.046 19.377 1.00 92.69 346 LEU A N 1
ATOM 2701 C CA . LEU A 1 346 ? -12.055 10.768 17.950 1.00 92.69 346 LEU A CA 1
ATOM 2702 C C . LEU A 1 346 ? -13.536 10.772 17.577 1.00 92.69 346 LEU A C 1
ATOM 2704 O O . LEU A 1 346 ? -14.130 9.744 17.280 1.00 92.69 346 LEU A O 1
ATOM 2708 N N . LEU A 1 347 ? -14.141 11.959 17.592 1.00 92.69 347 LEU A N 1
ATOM 2709 C CA . LEU A 1 347 ? -15.583 12.141 17.383 1.00 92.69 347 LEU A CA 1
ATOM 2710 C C . LEU A 1 347 ? -16.075 11.697 15.993 1.00 92.69 347 LEU A C 1
ATOM 2712 O O . LEU A 1 347 ? -17.274 11.510 15.803 1.00 92.69 347 LEU A O 1
ATOM 2716 N N . ALA A 1 348 ? -15.166 11.554 15.024 1.00 95.94 348 ALA A N 1
ATOM 2717 C CA . ALA A 1 348 ? -15.467 11.044 13.689 1.00 95.94 348 ALA A CA 1
ATOM 2718 C C . ALA A 1 348 ? -15.443 9.507 13.596 1.00 95.94 348 ALA A C 1
ATOM 2720 O O . ALA A 1 348 ? -15.893 8.974 12.580 1.00 95.94 348 ALA A O 1
ATOM 2721 N N . LEU A 1 349 ? -14.933 8.811 14.623 1.00 97.00 349 LEU A N 1
ATOM 2722 C CA . LEU A 1 349 ? -14.757 7.362 14.620 1.00 97.00 349 LEU A CA 1
ATOM 2723 C C . LEU A 1 349 ? -16.120 6.669 14.655 1.00 97.00 349 LEU A C 1
ATOM 2725 O O . LEU A 1 349 ? -16.904 6.886 15.575 1.00 97.00 349 LEU A O 1
ATOM 2729 N N . LYS A 1 350 ? -16.374 5.835 13.647 1.00 96.94 350 LYS A N 1
ATOM 2730 C CA . LYS A 1 350 ? -17.607 5.070 13.432 1.00 96.94 350 LYS A CA 1
ATOM 2731 C C . LYS A 1 350 ? -17.402 3.586 13.687 1.00 96.94 350 LYS A C 1
ATOM 2733 O O . LYS A 1 350 ? -18.248 2.974 14.329 1.00 96.94 350 LYS A O 1
ATOM 2738 N N . GLU A 1 351 ? -16.282 3.033 13.231 1.00 97.06 351 GLU A N 1
ATOM 2739 C CA . GLU A 1 351 ? -15.962 1.612 13.362 1.00 97.06 351 GLU A CA 1
ATOM 2740 C C . GLU A 1 351 ? -14.631 1.431 14.091 1.00 97.06 351 GLU A C 1
ATOM 2742 O O . GLU A 1 351 ? -13.597 1.968 13.678 1.00 97.06 351 GLU A O 1
ATOM 2747 N N . PHE A 1 352 ? -14.651 0.656 15.176 1.00 96.88 35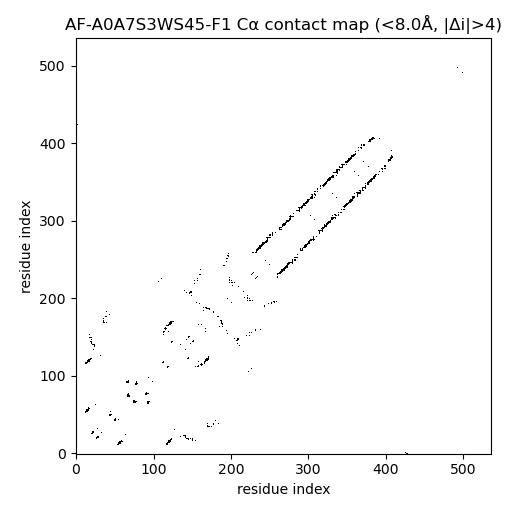2 PHE A N 1
ATOM 2748 C CA . PHE A 1 352 ? -13.459 0.316 15.941 1.00 96.88 352 PHE A CA 1
ATOM 2749 C C . PHE A 1 352 ? -13.369 -1.199 16.150 1.00 96.88 352 PHE A C 1
ATOM 2751 O O . PHE A 1 352 ? -14.093 -1.776 16.962 1.00 96.88 352 PHE A O 1
ATOM 2758 N N . HIS A 1 353 ? -12.464 -1.848 15.417 1.00 97.44 353 HIS A N 1
ATOM 2759 C CA . HIS A 1 353 ? -12.300 -3.300 15.435 1.00 97.44 353 HIS A CA 1
ATOM 2760 C C . HIS A 1 353 ? -11.042 -3.723 16.194 1.00 97.44 353 HIS A C 1
ATOM 2762 O O . HIS A 1 353 ? -9.916 -3.422 15.792 1.00 97.44 353 HIS A O 1
ATOM 2768 N N . LEU A 1 354 ? -11.253 -4.452 17.287 1.00 97.44 354 LEU A N 1
ATOM 2769 C CA . LEU A 1 354 ? -10.240 -4.965 18.209 1.00 97.44 354 LEU A CA 1
ATOM 2770 C C . LEU A 1 354 ? -10.390 -6.479 18.413 1.00 97.44 354 LEU A C 1
ATOM 2772 O O . LEU A 1 354 ? -9.987 -7.019 19.446 1.00 97.44 354 LEU A O 1
ATOM 2776 N N . ASP A 1 355 ? -10.949 -7.183 17.435 1.00 95.69 355 ASP A N 1
ATOM 2777 C CA . ASP A 1 355 ? -11.161 -8.626 17.513 1.00 95.69 355 ASP A CA 1
ATOM 2778 C C . ASP A 1 355 ? -9.826 -9.381 17.654 1.00 95.69 355 ASP A C 1
ATOM 2780 O O . ASP A 1 355 ? -8.811 -8.955 17.112 1.00 95.69 355 ASP A O 1
ATOM 2784 N N . GLU A 1 356 ? -9.808 -10.495 18.386 1.00 95.50 356 GLU A N 1
ATOM 2785 C CA . GLU A 1 356 ? -8.647 -11.390 18.529 1.00 95.50 356 GLU A CA 1
ATOM 2786 C C . GLU A 1 356 ? -7.353 -10.668 18.968 1.00 95.50 356 GLU A C 1
ATOM 2788 O O . GLU A 1 356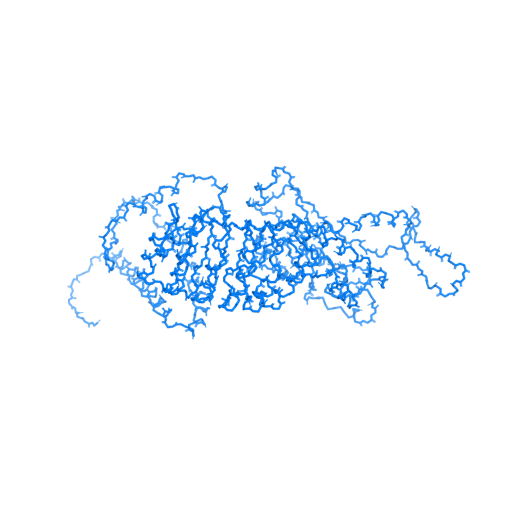 ? -6.327 -10.753 18.300 1.00 95.50 356 GLU A O 1
ATOM 2793 N N . ASN A 1 357 ? -7.397 -9.937 20.089 1.00 97.69 357 ASN A N 1
ATOM 2794 C CA . ASN A 1 357 ? -6.284 -9.108 20.581 1.00 97.69 357 ASN A CA 1
ATOM 2795 C C . ASN A 1 357 ? -5.774 -9.466 21.983 1.00 97.69 357 ASN A C 1
ATOM 2797 O O . ASN A 1 357 ? -5.031 -8.690 22.591 1.00 97.69 357 ASN A O 1
ATOM 2801 N N . GLU A 1 358 ? -6.174 -10.628 22.508 1.00 96.75 358 GLU A N 1
ATOM 2802 C CA . GLU A 1 358 ? -5.830 -11.088 23.862 1.00 96.75 358 GLU A CA 1
ATOM 2803 C C . GLU A 1 358 ? -6.310 -10.111 24.965 1.00 96.75 358 GLU A C 1
ATOM 2805 O O . GLU A 1 358 ? -5.730 -10.033 26.049 1.00 96.75 358 GLU A O 1
ATOM 2810 N N . ILE A 1 359 ? -7.383 -9.351 24.706 1.00 97.75 359 ILE A N 1
ATOM 2811 C CA . ILE A 1 359 ? -7.953 -8.381 25.655 1.00 97.75 359 ILE A CA 1
ATOM 2812 C C . ILE A 1 359 ? -8.768 -9.124 26.720 1.00 97.75 359 ILE A C 1
ATOM 2814 O O . ILE A 1 359 ? -9.646 -9.922 26.400 1.00 97.75 359 ILE A O 1
ATOM 2818 N N . GLY A 1 360 ? -8.492 -8.858 27.992 1.00 97.06 360 GLY A N 1
ATOM 2819 C CA . GLY A 1 360 ? -9.246 -9.352 29.142 1.00 97.06 360 GLY A CA 1
ATOM 2820 C C . GLY A 1 360 ? -10.177 -8.298 29.749 1.00 97.06 360 GLY A C 1
ATOM 2821 O O . GLY A 1 360 ? -10.388 -7.221 29.188 1.00 97.06 360 GLY A O 1
ATOM 2822 N N . ASP A 1 361 ? -10.714 -8.603 30.932 1.00 96.88 361 ASP A N 1
ATOM 2823 C CA . ASP A 1 361 ? -11.684 -7.746 31.629 1.00 96.88 361 ASP A CA 1
ATOM 2824 C C . ASP A 1 361 ? -11.178 -6.318 31.867 1.00 96.88 361 ASP A C 1
ATOM 2826 O O . ASP A 1 361 ? -11.916 -5.370 31.612 1.00 96.88 361 ASP A O 1
ATOM 2830 N N . ASP A 1 362 ? -9.928 -6.144 32.303 1.00 97.44 362 ASP A N 1
ATOM 2831 C CA . ASP A 1 362 ? -9.386 -4.814 32.616 1.00 97.44 362 ASP A CA 1
ATOM 2832 C C . ASP A 1 362 ? -9.288 -3.922 31.368 1.00 97.44 362 ASP A C 1
ATOM 2834 O O . ASP A 1 362 ? -9.663 -2.749 31.407 1.00 97.44 362 ASP A O 1
ATOM 2838 N N . GLY A 1 363 ? -8.835 -4.478 30.239 1.00 97.19 363 GLY A N 1
ATOM 2839 C CA . GLY A 1 363 ? -8.773 -3.750 28.971 1.00 97.19 363 GLY A CA 1
ATOM 2840 C C . GLY A 1 363 ? -10.164 -3.422 28.427 1.00 97.19 363 GLY A C 1
ATOM 2841 O O . GLY A 1 363 ? -10.408 -2.307 27.969 1.00 97.19 363 GLY A O 1
ATOM 2842 N N . ALA A 1 364 ? -11.104 -4.364 28.538 1.00 96.69 364 ALA A N 1
ATOM 2843 C CA . ALA A 1 364 ? -12.494 -4.160 28.143 1.00 96.69 364 ALA A CA 1
ATOM 2844 C C . ALA A 1 364 ? -13.197 -3.085 28.990 1.00 96.69 364 ALA A C 1
ATOM 2846 O O . ALA A 1 364 ? -13.935 -2.265 28.448 1.00 96.69 364 ALA A O 1
ATOM 2847 N N . ILE A 1 365 ? -12.944 -3.047 30.301 1.00 96.06 365 ILE A N 1
ATOM 2848 C CA . ILE A 1 365 ? -13.467 -2.006 31.196 1.00 96.06 365 ILE A CA 1
ATOM 2849 C C . ILE A 1 365 ? -12.882 -0.637 30.830 1.00 96.06 365 ILE A C 1
ATOM 2851 O O . ILE A 1 365 ? -13.632 0.334 30.758 1.00 96.06 365 ILE A O 1
ATOM 2855 N N . ALA A 1 366 ? -11.583 -0.551 30.526 1.00 96.31 366 ALA A N 1
ATOM 2856 C CA . ALA A 1 366 ? -10.971 0.701 30.081 1.00 96.31 366 ALA A CA 1
ATOM 2857 C C . ALA A 1 366 ? -11.603 1.222 28.775 1.00 96.31 366 ALA A C 1
ATOM 2859 O O . ALA A 1 366 ? -11.926 2.404 28.668 1.00 96.31 366 ALA A O 1
ATOM 2860 N N . LEU A 1 367 ? -11.851 0.338 27.801 1.00 95.94 367 LEU A N 1
ATOM 2861 C CA . LEU A 1 367 ? -12.565 0.688 26.567 1.00 95.94 367 LEU A CA 1
ATOM 2862 C C . LEU A 1 367 ? -14.011 1.125 26.842 1.00 95.94 367 LEU A C 1
ATOM 2864 O O . LEU A 1 367 ? -14.490 2.084 26.242 1.00 95.94 367 LEU A O 1
ATOM 2868 N N . ALA A 1 368 ? -14.701 0.468 27.780 1.00 94.19 368 ALA A N 1
ATOM 2869 C CA . ALA A 1 368 ? -16.049 0.856 28.189 1.00 94.19 368 ALA A CA 1
ATOM 2870 C C . ALA A 1 368 ? -16.094 2.289 28.746 1.00 94.19 368 ALA A C 1
ATOM 2872 O O . ALA A 1 368 ? -17.072 3.006 28.552 1.00 94.19 368 ALA A O 1
ATOM 2873 N N . GLU A 1 369 ? -15.039 2.734 29.430 1.00 91.56 369 GLU A N 1
ATOM 2874 C CA . GLU A 1 369 ? -14.935 4.117 29.897 1.00 91.56 369 GLU A CA 1
ATOM 2875 C C . GLU A 1 369 ? -14.737 5.101 28.737 1.00 91.56 369 GLU A C 1
ATOM 2877 O O . GLU A 1 369 ? -15.402 6.140 28.712 1.00 91.56 369 GLU A O 1
ATOM 2882 N N . SER A 1 370 ? -13.905 4.776 27.741 1.00 90.81 370 SER A N 1
ATOM 2883 C CA . SER A 1 370 ? -13.625 5.694 26.628 1.00 90.81 370 SER A CA 1
ATOM 2884 C C . SER A 1 370 ? -14.776 5.848 25.641 1.00 90.81 370 SER A C 1
ATOM 2886 O O . SER A 1 370 ? -14.963 6.937 25.098 1.00 90.81 370 SER A O 1
ATOM 2888 N N . ILE A 1 371 ? -15.569 4.795 25.411 1.00 91.56 371 ILE A N 1
ATOM 2889 C CA . ILE A 1 371 ? -16.668 4.829 24.427 1.00 91.56 371 ILE A CA 1
ATOM 2890 C C . ILE A 1 371 ? -17.766 5.829 24.801 1.00 91.56 371 ILE A C 1
ATOM 2892 O O . ILE A 1 371 ? -18.508 6.271 23.931 1.00 91.56 371 ILE A O 1
ATOM 2896 N N . THR A 1 372 ? -17.830 6.259 26.064 1.00 88.62 372 THR A N 1
ATOM 2897 C CA . THR A 1 372 ? -18.749 7.323 26.497 1.00 88.62 372 THR A CA 1
ATOM 2898 C C . THR A 1 372 ? -18.458 8.674 25.829 1.00 88.62 372 THR A C 1
ATOM 2900 O O . THR A 1 372 ? -19.379 9.468 25.644 1.00 88.62 372 THR A O 1
ATOM 2903 N N . GLY A 1 373 ? -17.204 8.931 25.430 1.00 85.38 373 GLY A N 1
ATOM 2904 C CA . GLY A 1 373 ? -16.808 10.124 24.670 1.00 85.38 373 GLY A CA 1
ATOM 2905 C C . GLY A 1 373 ? -16.970 9.980 23.153 1.00 85.38 373 GLY A C 1
ATOM 2906 O O . GLY A 1 373 ? -17.012 10.978 22.435 1.00 85.38 373 GLY A O 1
ATOM 2907 N N . LEU A 1 374 ? -17.115 8.749 22.657 1.00 88.88 374 LEU A N 1
ATOM 2908 C CA . LEU A 1 374 ? -17.206 8.423 21.236 1.00 88.88 374 LEU A CA 1
ATOM 2909 C C . LEU A 1 374 ? -18.653 8.503 20.732 1.00 88.88 374 LEU A C 1
ATOM 2911 O O . LEU A 1 374 ? -19.274 7.504 20.379 1.00 88.88 374 LEU A O 1
ATOM 2915 N N . THR A 1 375 ? -19.207 9.713 20.693 1.00 86.06 375 THR A N 1
ATOM 2916 C CA . THR A 1 375 ? -20.626 9.943 20.357 1.00 86.06 375 THR A CA 1
ATOM 2917 C C . THR A 1 375 ? -21.013 9.568 18.923 1.00 86.06 375 THR A C 1
ATOM 2919 O O . THR A 1 375 ? -22.198 9.387 18.651 1.00 86.06 375 THR A O 1
ATOM 2922 N N . GLY A 1 376 ? -20.038 9.463 18.015 1.00 89.56 376 GLY A N 1
ATOM 2923 C CA . GLY A 1 376 ? -20.227 9.047 16.624 1.00 89.56 376 GLY A CA 1
ATOM 2924 C C . GLY A 1 376 ? -20.000 7.556 16.356 1.00 89.56 376 GLY A C 1
ATOM 2925 O O . GLY A 1 376 ? -20.147 7.144 15.207 1.00 89.56 376 GLY A O 1
ATOM 2926 N N . LEU A 1 377 ? -19.638 6.763 17.373 1.00 95.12 377 LEU A N 1
ATOM 2927 C CA . LEU A 1 377 ? -19.291 5.354 17.193 1.00 95.12 377 LEU A CA 1
ATOM 2928 C C . LEU A 1 377 ? -20.538 4.512 16.923 1.00 95.12 377 LEU A C 1
ATOM 2930 O O . LEU A 1 377 ? -21.481 4.492 17.714 1.00 95.12 377 LEU A O 1
ATOM 2934 N N . GLU A 1 378 ? -20.515 3.796 15.806 1.00 95.25 378 GLU A N 1
ATOM 2935 C CA . GLU A 1 378 ? -21.600 2.939 15.330 1.00 95.25 378 GLU A CA 1
ATOM 2936 C C . GLU A 1 378 ? -21.313 1.467 15.665 1.00 95.25 378 GLU A C 1
ATOM 2938 O O . GLU A 1 378 ? -22.226 0.731 16.055 1.00 95.25 378 GLU A O 1
ATOM 2943 N N . GLU A 1 379 ? -20.042 1.052 15.603 1.00 95.44 379 GLU A N 1
ATOM 2944 C CA . GLU A 1 379 ? -19.606 -0.314 15.892 1.00 95.44 379 GLU A CA 1
ATOM 2945 C C . GLU A 1 379 ? -18.304 -0.369 16.709 1.00 95.44 379 GLU A C 1
ATOM 2947 O O . GLU A 1 379 ? -17.288 0.234 16.359 1.00 95.44 379 GLU A O 1
ATOM 2952 N N . LEU A 1 380 ? -18.333 -1.160 17.788 1.00 95.88 380 LEU A N 1
ATOM 2953 C CA . LEU A 1 380 ? -17.160 -1.622 18.529 1.00 95.88 380 LEU A CA 1
ATOM 2954 C C . LEU A 1 380 ? -17.108 -3.150 18.476 1.00 95.88 380 LEU A C 1
ATOM 2956 O O . LEU A 1 380 ? -17.976 -3.822 19.042 1.00 95.88 380 LEU A O 1
ATOM 2960 N N . SER A 1 381 ? -16.069 -3.700 17.856 1.00 95.38 381 SER A N 1
ATOM 2961 C CA . SER A 1 381 ? -15.877 -5.147 17.750 1.00 95.38 381 SER A CA 1
ATOM 2962 C C . SER A 1 381 ? -14.752 -5.636 18.656 1.00 95.38 381 SER A C 1
ATOM 2964 O O . SER A 1 381 ? -13.649 -5.092 18.655 1.00 95.38 381 SER A O 1
ATOM 2966 N N . LEU A 1 382 ? -15.061 -6.636 19.481 1.00 95.44 382 LEU A N 1
ATOM 2967 C CA . LEU A 1 382 ? -14.202 -7.214 20.519 1.00 95.44 382 LEU A CA 1
ATOM 2968 C C . LEU A 1 382 ? -14.283 -8.752 20.521 1.00 95.44 382 LEU A C 1
ATOM 2970 O O . LEU A 1 382 ? -13.999 -9.397 21.533 1.00 95.44 382 LEU A O 1
ATOM 2974 N N . GLU A 1 383 ? -14.687 -9.359 19.412 1.00 90.56 383 GLU A N 1
ATOM 2975 C CA . GLU A 1 383 ? -14.822 -10.801 19.255 1.00 90.56 383 GLU A CA 1
ATOM 2976 C C . GLU A 1 383 ? -13.477 -11.518 19.438 1.00 90.56 383 GLU A C 1
ATOM 2978 O O . GLU A 1 383 ? -12.410 -10.947 19.249 1.00 90.56 383 GLU A O 1
ATOM 2983 N N . GLY A 1 384 ? -13.500 -12.777 19.878 1.00 89.06 384 GLY A N 1
ATOM 2984 C CA . GLY A 1 384 ? -12.272 -13.565 20.039 1.00 89.06 384 GLY A CA 1
ATOM 2985 C C . GLY A 1 384 ? -11.344 -13.108 21.176 1.00 89.06 384 GLY A C 1
ATOM 2986 O O . GLY A 1 384 ? -10.254 -13.654 21.317 1.00 89.06 384 GLY A O 1
ATOM 2987 N N . ASN A 1 385 ? -11.763 -12.150 22.008 1.00 95.25 385 ASN A N 1
ATOM 2988 C CA . ASN A 1 385 ? -11.042 -11.721 23.208 1.00 95.25 385 ASN A CA 1
ATOM 2989 C C . ASN A 1 385 ? -11.458 -12.513 24.468 1.00 95.25 385 ASN A C 1
ATOM 2991 O O . ASN A 1 385 ? -12.430 -13.272 24.475 1.00 95.25 385 ASN A O 1
ATOM 2995 N N . HIS A 1 386 ? -10.725 -12.332 25.567 1.00 93.94 386 HIS A N 1
ATOM 2996 C CA . HIS A 1 386 ? -10.911 -13.019 26.851 1.00 93.94 386 HIS A CA 1
ATOM 2997 C C . HIS A 1 386 ? -11.787 -12.218 27.832 1.00 93.94 386 HIS A C 1
ATOM 2999 O O . HIS A 1 386 ? -11.442 -12.060 29.002 1.00 93.94 386 HIS A O 1
ATOM 3005 N N . ILE A 1 387 ? -12.928 -11.713 27.353 1.00 92.88 387 ILE A N 1
ATOM 3006 C CA . ILE A 1 387 ? -13.823 -10.834 28.120 1.00 92.88 387 ILE A CA 1
ATOM 3007 C C . ILE A 1 387 ? -14.884 -11.661 28.861 1.00 92.88 387 ILE A C 1
ATOM 3009 O O . ILE A 1 387 ? -15.723 -12.333 28.251 1.00 92.88 387 ILE A O 1
ATOM 3013 N N . GLY A 1 388 ? -14.859 -11.587 30.187 1.00 90.88 388 GLY A N 1
ATOM 3014 C CA . GLY A 1 388 ? -15.824 -12.175 31.103 1.00 90.88 388 GLY A CA 1
ATOM 3015 C C . GLY A 1 388 ? -17.131 -11.384 31.202 1.00 90.88 388 GLY A C 1
ATOM 3016 O O . GLY A 1 388 ? -17.246 -10.225 30.795 1.00 90.88 388 GLY A O 1
ATOM 3017 N N . ASP A 1 389 ? -18.153 -12.018 31.777 1.00 89.50 389 ASP A N 1
ATOM 3018 C CA . ASP A 1 389 ? -19.518 -11.473 31.808 1.00 89.50 389 ASP A CA 1
ATOM 3019 C C . ASP A 1 389 ? -19.627 -10.152 32.580 1.00 89.50 389 ASP A C 1
ATOM 3021 O O . ASP A 1 389 ? -20.446 -9.298 32.241 1.00 89.50 389 ASP A O 1
ATOM 3025 N N . ARG A 1 390 ? -18.758 -9.941 33.578 1.00 90.69 390 ARG A N 1
ATOM 3026 C CA . ARG A 1 390 ? -18.688 -8.675 34.316 1.00 90.69 390 ARG A CA 1
ATOM 3027 C C . ARG A 1 390 ? -18.300 -7.520 33.397 1.00 90.69 390 ARG A C 1
ATOM 3029 O O . ARG A 1 390 ? -18.999 -6.512 33.370 1.00 90.69 390 ARG A O 1
ATOM 3036 N N . ALA A 1 391 ? -17.205 -7.659 32.653 1.00 92.94 391 ALA A N 1
ATOM 3037 C CA . ALA A 1 391 ? -16.742 -6.614 31.748 1.00 92.94 391 ALA A CA 1
ATOM 3038 C C . ALA A 1 391 ? -17.724 -6.393 30.587 1.00 92.94 391 ALA A C 1
ATOM 3040 O O . ALA A 1 391 ? -17.967 -5.249 30.210 1.00 92.94 391 ALA A O 1
ATOM 3041 N N . LYS A 1 392 ? -18.385 -7.452 30.092 1.00 90.44 392 LYS A N 1
ATOM 3042 C CA . LYS A 1 392 ? -19.500 -7.315 29.135 1.00 90.44 392 LYS A CA 1
ATOM 3043 C C . LYS A 1 392 ? -20.652 -6.482 29.696 1.00 90.44 392 LYS A C 1
ATOM 3045 O O . LYS A 1 392 ? -21.185 -5.641 28.979 1.00 90.44 392 LYS A O 1
ATOM 3050 N N . GLY A 1 393 ? -21.016 -6.692 30.963 1.00 90.44 393 GLY A N 1
ATOM 3051 C CA . GLY A 1 393 ? -22.029 -5.887 31.645 1.00 90.44 393 GLY A CA 1
ATOM 3052 C C . GLY A 1 393 ? -21.656 -4.404 31.683 1.00 90.44 393 GLY A C 1
ATOM 3053 O O . GLY A 1 393 ? -22.477 -3.564 31.333 1.00 90.44 393 GLY A O 1
ATOM 3054 N N . VAL A 1 394 ? -20.397 -4.087 32.007 1.00 94.19 394 VAL A N 1
ATOM 3055 C CA . VAL A 1 394 ? -19.893 -2.700 32.023 1.00 94.19 394 VAL A CA 1
ATOM 3056 C C . VAL A 1 394 ? -19.887 -2.080 30.620 1.00 94.19 394 VAL A C 1
ATOM 3058 O O . VAL A 1 394 ? -20.295 -0.932 30.462 1.00 94.19 394 VAL A O 1
ATOM 3061 N N . LEU A 1 395 ? -19.471 -2.833 29.596 1.00 92.56 395 LEU A N 1
ATOM 3062 C CA . LEU A 1 395 ? -19.522 -2.393 28.197 1.00 92.56 395 LEU A CA 1
ATOM 3063 C C . LEU A 1 395 ? -20.953 -2.051 27.767 1.00 92.56 395 LEU A C 1
ATOM 3065 O O . LEU A 1 395 ? -21.169 -1.009 27.160 1.00 92.56 395 LEU A O 1
ATOM 3069 N N . GLN A 1 396 ? -21.927 -2.898 28.110 1.00 90.44 396 GLN A N 1
ATOM 3070 C CA . GLN A 1 396 ? -23.340 -2.666 27.798 1.00 90.44 396 GLN A CA 1
ATOM 3071 C C . GLN A 1 396 ? -23.925 -1.483 28.575 1.00 90.44 396 GLN A C 1
ATOM 3073 O O . GLN A 1 396 ? -24.684 -0.705 28.008 1.00 90.44 396 GLN A O 1
ATOM 3078 N N . GLU A 1 397 ? -23.568 -1.330 29.853 1.00 92.62 397 GLU A N 1
ATOM 3079 C CA . GLU A 1 397 ? -24.025 -0.223 30.699 1.00 92.62 397 GLU A CA 1
ATOM 3080 C C . GLU A 1 397 ? -23.522 1.135 30.189 1.00 92.62 397 GLU A C 1
ATOM 3082 O O . GLU A 1 397 ? -24.263 2.117 30.206 1.00 92.62 397 GLU A O 1
ATOM 3087 N N . LYS A 1 398 ? -22.268 1.194 29.724 1.00 92.38 398 LYS A N 1
ATOM 3088 C CA . LYS A 1 398 ? -21.628 2.429 29.248 1.00 92.38 398 LYS A CA 1
ATOM 3089 C C . LYS A 1 398 ? -21.824 2.705 27.756 1.00 92.38 398 LYS A C 1
ATOM 3091 O O . LYS A 1 398 ? -21.438 3.779 27.295 1.00 92.38 398 LYS A O 1
ATOM 3096 N N . ALA A 1 399 ? -22.401 1.769 27.004 1.00 89.38 399 ALA A N 1
ATOM 3097 C CA . ALA A 1 399 ? -22.612 1.918 25.571 1.00 89.38 399 ALA A CA 1
ATOM 3098 C C . ALA A 1 399 ? -23.536 3.114 25.264 1.00 89.38 399 ALA A C 1
ATOM 3100 O O . ALA A 1 399 ? -24.664 3.154 25.767 1.00 89.38 399 ALA A O 1
ATOM 3101 N N . PRO A 1 400 ? -23.117 4.078 24.421 1.00 86.44 400 PRO A N 1
ATOM 3102 C CA . PRO A 1 400 ? -24.026 5.099 23.924 1.00 86.44 400 PRO A CA 1
ATOM 3103 C C . PRO A 1 400 ? -25.177 4.477 23.119 1.00 86.44 400 PRO A C 1
ATOM 3105 O O . PRO A 1 400 ? -25.065 3.396 22.535 1.00 86.44 400 PRO A O 1
ATOM 3108 N N . ALA A 1 401 ? -26.314 5.172 23.087 1.00 84.81 401 ALA A N 1
ATOM 3109 C CA . ALA A 1 401 ? -27.501 4.697 22.387 1.00 84.81 401 ALA A CA 1
ATOM 3110 C C . ALA A 1 401 ? -27.220 4.503 20.887 1.00 84.81 401 ALA A C 1
ATOM 3112 O O . ALA A 1 401 ? -26.785 5.431 20.211 1.00 84.81 401 ALA A O 1
ATOM 3113 N N . GLY A 1 402 ? -27.519 3.310 20.368 1.00 83.44 402 GLY A N 1
ATOM 3114 C CA . GLY A 1 402 ? -27.308 2.963 18.959 1.00 83.44 402 GLY A CA 1
ATOM 3115 C C . GLY A 1 402 ? -25.950 2.328 18.645 1.00 83.44 402 GLY A C 1
ATOM 3116 O O . GLY A 1 402 ? -25.802 1.809 17.543 1.00 83.44 402 GLY A O 1
ATOM 3117 N N . LEU A 1 403 ? -25.008 2.292 19.598 1.00 91.56 403 LEU A N 1
ATOM 3118 C CA . LEU A 1 403 ? -23.743 1.576 19.428 1.00 91.56 403 LEU A CA 1
ATOM 3119 C C . LEU A 1 403 ? -23.979 0.064 19.368 1.00 91.56 403 LEU A C 1
ATOM 3121 O O . LEU A 1 403 ? -24.572 -0.531 20.273 1.00 91.56 403 LEU A O 1
ATOM 3125 N N . THR A 1 404 ? -23.442 -0.571 18.332 1.00 92.19 404 THR A N 1
ATOM 3126 C CA . THR A 1 404 ? -23.372 -2.029 18.237 1.00 92.19 404 THR A CA 1
ATOM 3127 C C . THR A 1 404 ? -22.069 -2.516 18.865 1.00 92.19 404 THR A C 1
ATOM 3129 O O . THR A 1 404 ? -20.987 -2.182 18.393 1.00 92.19 404 THR A O 1
ATOM 3132 N N . ILE A 1 405 ? -22.163 -3.325 19.926 1.00 89.56 405 ILE A N 1
ATOM 3133 C CA . ILE A 1 405 ? -20.998 -3.986 20.534 1.00 89.56 405 ILE A CA 1
ATOM 3134 C C . ILE A 1 405 ? -20.980 -5.460 20.128 1.00 89.56 405 ILE A C 1
ATOM 3136 O O . ILE A 1 405 ? -21.797 -6.263 20.587 1.00 89.56 405 ILE A O 1
ATOM 3140 N N . CYS A 1 406 ? -20.003 -5.833 19.307 1.00 85.12 406 CYS A N 1
ATOM 3141 C CA . CYS A 1 406 ? -19.753 -7.205 18.883 1.00 85.12 406 CYS A CA 1
ATOM 3142 C C . CYS A 1 406 ? -18.749 -7.868 19.844 1.00 85.12 406 CYS A C 1
ATOM 3144 O O . CYS A 1 406 ? -17.576 -8.007 19.533 1.00 85.12 406 CYS A O 1
ATOM 3146 N N . ALA A 1 407 ? -19.195 -8.272 21.040 1.00 68.06 407 ALA A N 1
ATOM 3147 C CA . ALA A 1 407 ? -18.345 -8.967 22.027 1.00 68.06 407 ALA A CA 1
ATOM 3148 C C . ALA A 1 407 ? -18.521 -10.501 22.031 1.00 68.06 407 ALA A C 1
ATOM 3150 O O . ALA A 1 407 ? -17.920 -11.191 22.854 1.00 68.06 407 ALA A O 1
ATOM 3151 N N . GLN A 1 408 ? -19.379 -11.028 21.150 1.00 54.12 408 GLN A N 1
ATOM 3152 C CA . GLN A 1 408 ? -19.574 -12.452 20.855 1.00 54.12 408 GLN A CA 1
ATOM 3153 C C . GLN A 1 408 ? -20.539 -12.574 19.668 1.00 54.12 408 GLN A C 1
ATOM 3155 O O . GLN A 1 408 ? -21.756 -12.480 19.839 1.00 54.12 408 GLN A O 1
ATOM 3160 N N . LYS A 1 409 ? -20.013 -12.801 18.464 1.00 48.53 409 LYS A N 1
ATOM 3161 C CA . LYS A 1 409 ? -20.810 -13.350 17.371 1.00 48.53 409 LYS A CA 1
ATOM 3162 C C . LYS A 1 409 ? -20.723 -14.874 17.457 1.00 48.53 409 LYS A C 1
ATOM 3164 O O . LYS A 1 409 ? -19.702 -15.466 17.798 1.00 48.53 409 LYS A O 1
ATOM 3169 N N . THR A 1 410 ? -21.842 -15.551 17.233 1.00 41.22 410 THR A N 1
ATOM 3170 C CA . THR A 1 410 ? -21.780 -16.988 16.938 1.00 41.22 410 THR A CA 1
ATOM 3171 C C . THR A 1 410 ? -20.997 -17.155 15.636 1.00 41.22 410 THR A C 1
ATOM 3173 O O . THR A 1 410 ? -21.110 -16.301 14.761 1.00 41.22 410 THR A O 1
ATOM 3176 N N . MET A 1 411 ? -20.252 -18.254 15.458 1.00 38.03 411 MET A N 1
ATOM 3177 C CA . MET A 1 411 ? -19.509 -18.547 14.214 1.00 38.03 411 MET A CA 1
ATOM 3178 C C . MET A 1 411 ? -20.351 -18.279 12.944 1.00 38.03 411 MET A C 1
ATOM 3180 O O . MET A 1 411 ? -19.840 -17.852 11.915 1.00 38.03 411 MET A O 1
ATOM 3184 N N . TRP A 1 412 ? -21.671 -18.469 13.034 1.00 40.22 412 TRP A N 1
ATOM 3185 C CA . TRP A 1 412 ? -22.640 -18.150 11.991 1.00 40.22 412 TRP A CA 1
ATOM 3186 C C . TRP A 1 412 ? -22.695 -16.667 11.589 1.00 40.22 412 TRP A C 1
ATOM 3188 O O . TRP A 1 412 ? -22.751 -16.373 10.403 1.00 40.22 412 TRP A O 1
ATOM 3198 N N . GLN A 1 413 ? -22.657 -15.734 12.540 1.00 47.34 413 GLN A N 1
ATOM 3199 C CA . GLN A 1 413 ? -22.678 -14.293 12.264 1.00 47.34 413 GLN A CA 1
ATOM 3200 C C . GLN A 1 413 ? -21.361 -13.822 11.631 1.00 47.34 413 GLN A C 1
ATOM 3202 O O . GLN A 1 413 ? -21.393 -12.955 10.763 1.00 47.34 413 GLN A O 1
ATOM 3207 N N . TYR A 1 414 ? -20.239 -14.465 11.975 1.00 44.66 414 TYR A N 1
ATOM 3208 C CA . TYR A 1 414 ? -18.948 -14.266 11.309 1.00 44.66 414 TYR A CA 1
ATOM 3209 C C . TYR A 1 414 ? -19.007 -14.701 9.837 1.00 44.66 414 TYR A C 1
ATOM 3211 O O . TYR A 1 414 ? -18.616 -13.963 8.935 1.00 44.66 414 TYR A O 1
ATOM 3219 N N . TYR A 1 415 ? -19.588 -15.878 9.572 1.00 44.38 415 TYR A N 1
ATOM 3220 C CA . TYR A 1 415 ? -19.855 -16.338 8.207 1.00 44.38 415 TYR A CA 1
ATOM 3221 C C . TYR A 1 415 ? -20.827 -15.419 7.470 1.00 44.38 415 TYR A C 1
ATOM 3223 O O . TYR A 1 415 ? -20.608 -15.120 6.302 1.00 44.38 415 TYR A O 1
ATOM 3231 N N . GLU A 1 416 ? -21.896 -14.961 8.119 1.00 46.31 416 GLU A N 1
ATOM 3232 C CA . GLU A 1 416 ? -22.915 -14.122 7.490 1.00 46.31 416 GLU A CA 1
ATOM 3233 C C . GLU A 1 416 ? -22.352 -12.754 7.093 1.00 46.31 416 GLU A C 1
ATOM 3235 O O . GLU A 1 416 ? -22.682 -12.234 6.031 1.00 46.31 416 GLU A O 1
ATOM 3240 N N . GLU A 1 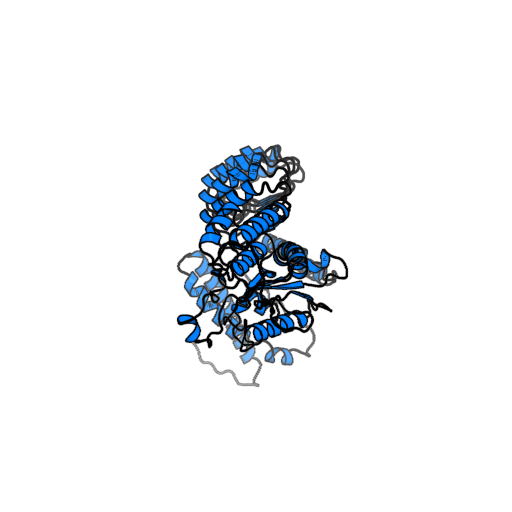417 ? -21.463 -12.190 7.902 1.00 48.62 417 GLU A N 1
ATOM 3241 C CA . GLU A 1 417 ? -20.839 -10.902 7.637 1.00 48.62 417 GLU A CA 1
ATOM 3242 C C . GLU A 1 417 ? -19.665 -10.995 6.671 1.00 48.62 417 GLU A C 1
ATOM 3244 O O . GLU A 1 417 ? -19.559 -10.162 5.773 1.00 48.62 417 GLU A O 1
ATOM 3249 N N . TRP A 1 418 ? -18.859 -12.058 6.751 1.00 50.81 418 TRP A N 1
ATOM 3250 C CA . TRP A 1 418 ? -17.899 -12.396 5.702 1.00 50.81 418 TRP A CA 1
ATOM 3251 C C . TRP A 1 418 ? -18.613 -12.582 4.357 1.00 50.81 418 TRP A C 1
ATOM 3253 O O . TRP A 1 418 ? -18.202 -11.994 3.360 1.00 50.81 418 TRP A O 1
ATOM 3263 N N . ILE A 1 419 ? -19.748 -13.297 4.331 1.00 44.41 419 ILE A N 1
ATOM 3264 C CA . ILE A 1 419 ? -20.603 -13.423 3.143 1.00 44.41 419 ILE A CA 1
ATOM 3265 C C . ILE A 1 419 ? -21.156 -12.055 2.737 1.00 44.41 419 ILE A C 1
ATOM 3267 O O . ILE A 1 419 ? -21.144 -11.751 1.552 1.00 44.41 419 ILE A O 1
ATOM 3271 N N . ARG A 1 420 ? -21.607 -11.195 3.658 1.00 47.22 420 ARG A N 1
ATOM 3272 C CA . ARG A 1 420 ? -22.106 -9.849 3.317 1.00 47.22 420 ARG A CA 1
ATOM 3273 C C . ARG A 1 420 ? -21.016 -8.942 2.764 1.00 47.22 420 ARG A C 1
ATOM 3275 O O . ARG A 1 420 ? -21.306 -8.225 1.818 1.00 47.22 420 ARG A O 1
ATOM 3282 N N . ARG A 1 421 ? -19.783 -8.990 3.274 1.00 48.59 421 ARG A N 1
ATOM 3283 C CA . ARG A 1 421 ? -18.631 -8.224 2.764 1.00 48.59 421 ARG A CA 1
ATOM 3284 C C . ARG A 1 421 ? -18.147 -8.778 1.419 1.00 48.59 421 ARG A C 1
ATOM 3286 O O . ARG A 1 421 ? -17.879 -8.007 0.496 1.00 48.59 421 ARG A O 1
ATOM 3293 N N . LEU A 1 422 ? -18.148 -10.103 1.251 1.00 38.25 422 LEU A N 1
ATOM 3294 C CA . LEU A 1 422 ? -17.893 -10.783 -0.025 1.00 38.25 422 LEU A CA 1
ATOM 3295 C C . LEU A 1 422 ? -18.979 -10.457 -1.066 1.00 38.25 422 LEU A C 1
ATOM 3297 O O . LEU A 1 422 ? -18.681 -10.235 -2.236 1.00 38.25 422 LEU A O 1
ATOM 3301 N N . VAL A 1 423 ? -20.245 -10.380 -0.648 1.00 38.72 423 VAL A N 1
ATOM 3302 C CA . VAL A 1 423 ? -21.391 -10.011 -1.493 1.00 38.72 423 VAL A CA 1
ATOM 3303 C C . VAL A 1 423 ? -21.405 -8.511 -1.774 1.00 38.72 423 VAL A C 1
ATOM 3305 O O . VAL A 1 423 ? -21.672 -8.126 -2.901 1.00 38.72 423 VAL A O 1
ATOM 3308 N N . ALA A 1 424 ? -21.044 -7.648 -0.827 1.00 39.78 424 ALA A N 1
ATOM 3309 C CA . ALA A 1 424 ? -20.935 -6.205 -1.039 1.00 39.78 424 ALA A CA 1
ATOM 3310 C C . ALA A 1 424 ? -19.837 -5.880 -2.064 1.00 39.78 424 ALA A C 1
ATOM 3312 O O . ALA A 1 424 ? -20.072 -5.099 -2.983 1.00 39.78 424 ALA A O 1
ATOM 3313 N N . THR A 1 425 ? -18.698 -6.578 -2.004 1.00 39.19 425 THR A N 1
ATOM 3314 C CA . THR A 1 425 ? -17.632 -6.490 -3.020 1.00 39.19 425 THR A CA 1
ATOM 3315 C C . THR A 1 425 ? -18.009 -7.125 -4.368 1.00 39.19 425 THR A C 1
ATOM 3317 O O . THR A 1 425 ? -17.418 -6.776 -5.393 1.00 39.19 425 THR A O 1
ATOM 3320 N N . THR A 1 426 ? -19.028 -7.995 -4.418 1.00 35.03 426 THR A N 1
ATOM 3321 C CA . THR A 1 426 ? -19.501 -8.659 -5.653 1.00 35.03 426 THR A CA 1
ATOM 3322 C C . THR A 1 426 ? -20.889 -8.216 -6.150 1.00 35.03 426 THR A C 1
ATOM 3324 O O . THR A 1 426 ? -21.322 -8.644 -7.224 1.00 35.03 426 THR A O 1
ATOM 3327 N N . SER A 1 427 ? -21.572 -7.289 -5.471 1.00 33.50 427 SER A N 1
ATOM 3328 C CA . SER A 1 427 ? -22.949 -6.877 -5.789 1.00 33.50 427 SER A CA 1
ATOM 3329 C C . SER A 1 427 ? -23.041 -5.814 -6.893 1.00 33.50 427 SER A C 1
ATOM 3331 O O . SER A 1 427 ? -23.528 -4.705 -6.719 1.00 33.50 427 SER A O 1
ATOM 3333 N N . GLN A 1 428 ? -22.651 -6.214 -8.102 1.00 33.91 428 GLN A N 1
ATOM 3334 C CA . GLN A 1 428 ? -23.302 -5.756 -9.338 1.00 33.91 428 GLN A CA 1
ATOM 3335 C C . GLN A 1 428 ? -23.838 -6.934 -10.172 1.00 33.91 428 GLN A C 1
ATOM 3337 O O . GLN A 1 428 ? -24.102 -6.798 -11.363 1.00 33.91 428 GLN A O 1
ATOM 3342 N N . ALA A 1 429 ? -24.062 -8.100 -9.559 1.00 31.12 429 ALA A N 1
ATOM 3343 C CA . ALA A 1 429 ? -24.793 -9.189 -10.198 1.00 31.12 429 ALA A CA 1
ATOM 3344 C C . ALA A 1 429 ? -26.269 -9.157 -9.767 1.00 31.12 429 ALA A C 1
ATOM 3346 O O . ALA A 1 429 ? -26.629 -9.469 -8.632 1.00 31.12 429 ALA A O 1
ATOM 3347 N N . ARG A 1 430 ? -27.145 -8.751 -10.692 1.00 33.56 430 ARG A N 1
ATOM 3348 C CA . ARG A 1 430 ? -28.603 -8.852 -10.551 1.00 33.56 430 ARG A CA 1
ATOM 3349 C C . ARG A 1 430 ? -29.008 -10.315 -10.338 1.00 33.56 430 ARG A C 1
ATOM 3351 O O . ARG A 1 430 ? -28.920 -11.078 -11.285 1.00 33.56 430 ARG A O 1
ATOM 3358 N N . THR A 1 431 ? -29.552 -10.646 -9.163 1.00 34.97 431 THR A N 1
ATOM 3359 C CA . THR A 1 431 ? -30.820 -11.398 -8.984 1.00 34.97 431 THR A CA 1
ATOM 3360 C C . THR A 1 431 ? -31.206 -11.461 -7.492 1.00 34.97 431 THR A C 1
ATOM 3362 O O . THR A 1 431 ? -30.689 -12.306 -6.766 1.00 34.97 431 THR A O 1
ATOM 3365 N N . PRO A 1 432 ? -32.151 -10.629 -7.005 1.00 36.44 432 PRO A N 1
ATOM 3366 C CA . PRO A 1 432 ? -32.510 -10.585 -5.577 1.00 36.44 432 PRO A CA 1
ATOM 3367 C C . PRO A 1 432 ? -33.452 -11.710 -5.106 1.00 36.44 432 PRO A C 1
ATOM 3369 O O . PRO A 1 432 ? -33.639 -11.905 -3.908 1.00 36.44 432 PRO A O 1
ATOM 3372 N N . ARG A 1 433 ? -34.106 -12.439 -6.023 1.00 34.50 433 ARG A N 1
ATOM 3373 C CA . ARG A 1 433 ? -35.280 -13.268 -5.677 1.00 34.50 433 ARG A CA 1
ATOM 3374 C C . ARG A 1 433 ? -34.974 -14.695 -5.209 1.00 34.50 433 ARG A C 1
ATOM 3376 O O . ARG A 1 433 ? -35.784 -15.260 -4.482 1.00 34.50 433 ARG A O 1
ATOM 3383 N N . THR A 1 434 ? -33.829 -15.269 -5.567 1.00 37.25 434 THR A N 1
ATOM 3384 C CA . THR A 1 434 ? -33.433 -16.632 -5.156 1.00 37.25 434 THR A CA 1
ATOM 3385 C C . THR A 1 434 ? -32.642 -16.648 -3.847 1.00 37.25 434 THR A C 1
ATOM 3387 O O . THR A 1 434 ? -32.807 -17.563 -3.045 1.00 37.25 434 THR A O 1
ATOM 3390 N N . PHE A 1 435 ? -31.859 -15.600 -3.570 1.00 39.41 435 PHE A N 1
ATOM 3391 C CA . PHE A 1 435 ? -31.030 -15.516 -2.361 1.00 39.41 435 PHE A CA 1
ATOM 3392 C C . PHE A 1 435 ? -31.847 -15.196 -1.098 1.00 39.41 435 PHE A C 1
ATOM 3394 O O . PHE A 1 435 ? -31.639 -15.799 -0.047 1.00 39.41 435 PHE A O 1
ATOM 3401 N N . GLY A 1 436 ? -32.862 -14.330 -1.220 1.00 38.84 436 GLY A N 1
ATOM 3402 C CA . GLY A 1 436 ? -33.801 -14.053 -0.128 1.00 38.84 436 GLY A CA 1
ATOM 3403 C C . GLY A 1 436 ? -34.601 -15.288 0.303 1.00 38.84 436 GLY A C 1
ATOM 3404 O O . GLY A 1 436 ? -34.861 -15.461 1.489 1.00 38.84 436 GLY A O 1
ATOM 3405 N N . HIS A 1 437 ? -34.921 -16.189 -0.633 1.00 35.88 437 HIS A N 1
ATOM 3406 C CA . HIS A 1 437 ? -35.615 -17.447 -0.339 1.00 35.88 437 HIS A CA 1
ATOM 3407 C C . HIS A 1 437 ? -34.718 -18.453 0.398 1.00 35.88 437 HIS A C 1
ATOM 3409 O O . HIS A 1 437 ? -35.192 -19.160 1.283 1.00 35.88 437 HIS A O 1
ATOM 3415 N N . PHE A 1 438 ? -33.422 -18.483 0.076 1.00 34.31 438 PHE A N 1
ATOM 3416 C CA . PHE A 1 438 ? -32.438 -19.331 0.749 1.00 34.31 438 PHE A CA 1
ATOM 3417 C C . PHE A 1 438 ? -32.200 -18.880 2.200 1.00 34.31 438 PHE A C 1
ATOM 3419 O O . PHE A 1 438 ? -32.293 -19.689 3.120 1.00 34.31 438 PHE A O 1
ATOM 3426 N N . ILE A 1 439 ? -32.022 -17.572 2.430 1.00 38.00 439 ILE A N 1
ATOM 3427 C CA . ILE A 1 439 ? -31.903 -17.007 3.786 1.00 38.00 439 ILE A CA 1
ATOM 3428 C C . ILE A 1 439 ? -33.209 -17.184 4.582 1.00 38.00 439 ILE A C 1
ATOM 3430 O O . ILE A 1 439 ? -33.171 -17.525 5.763 1.00 38.00 439 ILE A O 1
ATOM 3434 N N . TYR A 1 440 ? -34.372 -17.024 3.943 1.00 36.38 440 TYR A N 1
ATOM 3435 C CA . TYR A 1 440 ? -35.680 -17.231 4.575 1.00 36.38 440 TYR A CA 1
ATOM 3436 C C . TYR A 1 440 ? -35.936 -18.695 4.983 1.00 36.38 440 TYR A C 1
ATOM 3438 O O . TYR A 1 440 ? -36.513 -18.931 6.046 1.00 36.38 440 TYR A O 1
ATOM 3446 N N . MET A 1 441 ? -35.482 -19.683 4.199 1.00 31.39 441 MET A N 1
ATOM 3447 C CA . MET A 1 441 ? -35.587 -21.105 4.569 1.00 31.39 441 MET A CA 1
ATOM 3448 C C . MET A 1 441 ? -34.648 -21.483 5.723 1.00 31.39 441 MET A C 1
ATOM 3450 O O . MET A 1 441 ? -35.056 -22.223 6.622 1.00 31.39 441 MET A O 1
ATOM 3454 N N . CYS A 1 442 ? -33.430 -20.934 5.750 1.00 36.72 442 CYS A N 1
ATOM 3455 C CA . CYS A 1 442 ? -32.490 -21.141 6.856 1.00 36.72 442 CYS A CA 1
ATOM 3456 C C . CYS A 1 442 ? -32.980 -20.494 8.163 1.00 36.72 442 CYS A C 1
ATOM 3458 O O . CYS A 1 442 ? -32.773 -21.048 9.237 1.00 36.72 442 CYS A O 1
ATOM 3460 N N . ARG A 1 443 ? -33.683 -19.355 8.081 1.00 35.59 443 ARG A N 1
ATOM 3461 C CA . ARG A 1 443 ? -34.187 -18.599 9.242 1.00 35.59 443 ARG A CA 1
ATOM 3462 C C . ARG A 1 443 ? -35.411 -19.226 9.927 1.00 35.59 443 ARG A C 1
ATOM 3464 O O . ARG A 1 443 ? -35.631 -18.964 11.103 1.00 35.59 443 ARG A O 1
ATOM 3471 N N . ASN A 1 444 ? -36.201 -20.033 9.215 1.00 34.47 444 ASN A N 1
ATOM 3472 C CA . ASN A 1 444 ? -37.456 -20.612 9.726 1.00 34.47 444 ASN A CA 1
ATOM 3473 C C . ASN A 1 444 ? -37.366 -22.107 10.084 1.00 34.47 444 ASN A C 1
ATOM 3475 O O . ASN A 1 444 ? -38.360 -22.704 10.496 1.0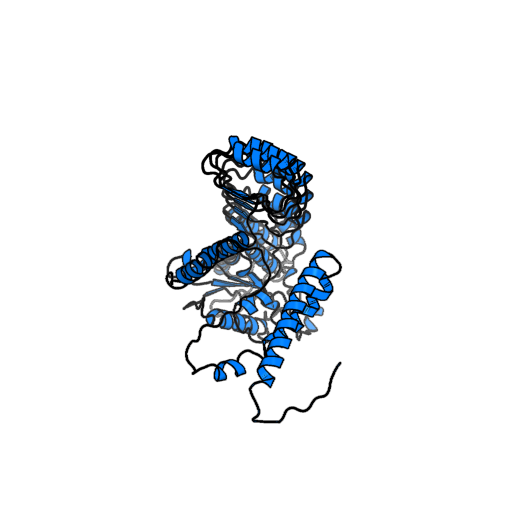0 34.47 444 ASN A O 1
ATOM 3479 N N . SER A 1 445 ? -36.183 -22.715 9.963 1.00 35.97 445 SER A N 1
ATOM 3480 C CA . SER A 1 445 ? -35.959 -24.124 10.291 1.00 35.97 445 SER A CA 1
ATOM 3481 C C . SER A 1 445 ? -35.226 -24.249 11.635 1.00 35.97 445 SER A C 1
ATOM 3483 O O . SER A 1 445 ? -34.003 -24.305 11.654 1.00 35.97 445 SER A O 1
ATOM 3485 N N . LEU A 1 446 ? -36.015 -24.342 12.721 1.00 30.61 446 LEU A N 1
ATOM 3486 C CA . LEU A 1 446 ? -35.697 -24.729 14.119 1.00 30.61 446 LEU A CA 1
ATOM 3487 C C . LEU A 1 446 ? -35.537 -23.608 15.176 1.00 30.61 446 LEU A C 1
ATOM 3489 O O . LEU A 1 446 ? -34.528 -22.905 15.198 1.00 30.61 446 LEU A O 1
ATOM 3493 N N . PRO A 1 447 ? -36.452 -23.547 16.168 1.00 31.55 447 PRO A N 1
ATOM 3494 C CA . PRO A 1 447 ? -36.169 -23.054 17.510 1.00 31.55 447 PRO A CA 1
ATOM 3495 C C . PRO A 1 447 ? -35.620 -24.186 18.410 1.00 31.55 447 PRO A C 1
ATOM 3497 O O . PRO A 1 447 ? -36.136 -25.300 18.415 1.00 31.55 447 PRO A O 1
ATOM 3500 N N . CYS A 1 448 ? -34.584 -23.871 19.192 1.00 29.91 448 CYS A N 1
ATOM 3501 C CA . CYS A 1 448 ? -34.197 -24.507 20.462 1.00 29.91 448 CYS A CA 1
ATOM 3502 C C . CYS A 1 448 ? -34.234 -26.051 20.582 1.00 29.91 448 CYS A C 1
ATOM 3504 O O . CYS A 1 448 ? -35.169 -26.556 21.186 1.00 29.91 448 CYS A O 1
ATOM 3506 N N . VAL A 1 449 ? -33.163 -26.784 20.228 1.00 25.62 449 VAL A N 1
ATOM 3507 C CA . VAL A 1 449 ? -32.740 -28.009 20.962 1.00 25.62 449 VAL A CA 1
ATOM 3508 C C . VAL A 1 449 ? -31.222 -28.223 20.816 1.00 25.62 449 VAL A C 1
ATOM 3510 O O . VAL A 1 449 ? -30.656 -28.069 19.737 1.00 25.62 449 VAL A O 1
ATOM 3513 N N . ARG A 1 450 ? -30.569 -28.578 21.930 1.00 26.66 450 ARG A N 1
ATOM 3514 C CA . ARG A 1 450 ? -29.175 -29.041 22.056 1.00 26.66 450 ARG A CA 1
ATOM 3515 C C . ARG A 1 450 ? -28.811 -30.095 20.994 1.00 26.66 450 ARG A C 1
ATOM 3517 O O . ARG A 1 450 ? -29.525 -31.079 20.832 1.00 26.66 450 ARG A O 1
ATOM 3524 N N . TRP A 1 451 ? -27.667 -29.929 20.334 1.00 23.69 451 TRP A N 1
ATOM 3525 C CA . TRP A 1 451 ? -27.041 -30.971 19.506 1.00 23.69 451 TRP A CA 1
ATOM 3526 C C . TRP A 1 451 ? -26.405 -32.073 20.385 1.00 23.69 451 TRP A C 1
ATOM 3528 O O . TRP A 1 451 ? -26.072 -31.766 21.533 1.00 23.69 451 TRP A O 1
ATOM 3538 N N . PRO A 1 452 ? -26.152 -33.311 19.888 1.00 40.25 452 PRO A N 1
ATOM 3539 C CA . PRO A 1 452 ? -26.299 -33.791 18.504 1.00 40.25 452 PRO A CA 1
ATOM 3540 C C . PRO A 1 452 ? -26.949 -35.193 18.401 1.00 40.25 452 PRO A C 1
ATOM 3542 O O . PRO A 1 452 ? -26.303 -36.168 18.744 1.00 40.25 452 PRO A O 1
ATOM 3545 N N . PHE A 1 453 ? -28.156 -35.357 17.853 1.00 26.84 453 PHE A N 1
ATOM 3546 C CA . PHE A 1 453 ? -28.587 -36.640 17.263 1.00 26.84 453 PHE A CA 1
ATOM 3547 C C . PHE A 1 453 ? -29.790 -36.408 16.333 1.00 26.84 453 PHE A C 1
ATOM 3549 O O . PHE A 1 453 ? -30.821 -35.924 16.776 1.00 26.84 453 PHE A O 1
ATOM 3556 N N . ILE A 1 454 ? -29.643 -36.842 15.074 1.00 26.56 454 ILE A N 1
ATOM 3557 C CA . ILE A 1 454 ? -30.715 -37.247 14.143 1.00 26.56 454 ILE A CA 1
ATOM 3558 C C . ILE A 1 454 ? -31.622 -36.124 13.595 1.00 26.56 454 ILE A C 1
ATOM 3560 O O . ILE A 1 454 ? -32.418 -35.535 14.311 1.00 26.56 454 ILE A O 1
ATOM 3564 N N . CYS A 1 455 ? -31.575 -35.927 12.270 1.00 24.84 455 CYS A N 1
ATOM 3565 C CA . CYS A 1 455 ? -32.735 -36.119 11.381 1.00 24.84 455 CYS A CA 1
ATOM 3566 C C . CYS A 1 455 ? -32.342 -35.865 9.916 1.00 24.84 455 CYS A C 1
ATOM 3568 O O . CYS A 1 455 ? -32.446 -34.760 9.392 1.00 24.84 455 CYS A O 1
ATOM 3570 N N . VAL A 1 456 ? -31.920 -36.938 9.242 1.00 29.45 456 VAL A N 1
ATOM 3571 C CA . VAL A 1 456 ? -32.212 -37.121 7.818 1.00 29.45 456 VAL A CA 1
ATOM 3572 C C . VAL A 1 456 ? -33.678 -37.532 7.758 1.00 29.45 456 VAL A C 1
ATOM 3574 O O . VAL A 1 456 ? -34.003 -38.672 8.086 1.00 29.45 456 VAL A O 1
ATOM 3577 N N . THR A 1 457 ? -34.562 -36.623 7.358 1.00 29.23 457 THR A N 1
ATOM 3578 C CA . THR A 1 457 ? -35.947 -36.979 7.039 1.00 29.23 457 THR A CA 1
ATOM 3579 C C . THR A 1 457 ? -36.222 -36.627 5.589 1.00 29.23 457 THR A C 1
ATOM 3581 O O . THR A 1 457 ? -36.215 -35.475 5.168 1.00 29.23 457 THR A O 1
ATOM 3584 N N . ILE A 1 458 ? -36.393 -37.698 4.828 1.00 29.91 458 ILE A N 1
ATOM 3585 C CA . ILE A 1 458 ? -36.690 -37.775 3.406 1.00 29.91 458 ILE A CA 1
ATOM 3586 C C . ILE A 1 458 ? -38.090 -37.198 3.152 1.00 29.91 458 ILE A C 1
ATOM 3588 O O . ILE A 1 458 ? -39.046 -37.630 3.791 1.00 29.91 458 ILE A O 1
ATOM 3592 N N . PHE A 1 459 ? -38.228 -36.301 2.171 1.00 23.38 459 PHE A N 1
ATOM 3593 C CA . PHE A 1 459 ? -39.498 -36.064 1.472 1.00 23.38 459 PHE A CA 1
ATOM 3594 C C . PHE A 1 459 ? -39.300 -36.267 -0.040 1.00 23.38 459 PHE A C 1
ATOM 3596 O O . PHE A 1 459 ? -38.250 -35.894 -0.570 1.00 23.38 459 PHE A O 1
ATOM 3603 N N . PRO A 1 460 ? -40.253 -36.907 -0.748 1.00 30.25 460 PRO A N 1
ATOM 3604 C CA . PRO A 1 460 ? -40.010 -37.469 -2.065 1.00 30.25 460 PRO A CA 1
ATOM 3605 C C . PRO A 1 460 ? -40.335 -36.446 -3.157 1.00 30.25 460 PRO A C 1
ATOM 3607 O O . PRO A 1 460 ? -41.490 -36.064 -3.326 1.00 30.25 460 PRO A O 1
ATOM 3610 N N . PHE A 1 461 ? -39.339 -36.060 -3.954 1.00 26.11 461 PHE A N 1
ATOM 3611 C CA . PHE A 1 461 ? -39.594 -35.557 -5.303 1.00 26.11 461 PHE A CA 1
ATOM 3612 C C . PHE A 1 461 ? -39.395 -36.678 -6.322 1.00 26.11 461 PHE A C 1
ATOM 3614 O O . PHE A 1 461 ? -38.558 -37.568 -6.166 1.00 26.11 461 PHE A O 1
ATOM 3621 N N . ALA A 1 462 ? -40.269 -36.648 -7.319 1.00 27.11 462 ALA A N 1
ATOM 3622 C CA . ALA A 1 462 ? -40.595 -37.716 -8.240 1.00 27.11 462 ALA A CA 1
ATOM 3623 C C . ALA A 1 462 ? -39.393 -38.382 -8.936 1.00 27.11 462 ALA A C 1
ATOM 3625 O O . ALA A 1 462 ? -38.403 -37.757 -9.316 1.00 27.11 462 ALA A O 1
ATOM 3626 N N . ARG A 1 463 ? -39.552 -39.695 -9.132 1.00 34.47 463 ARG A N 1
ATOM 3627 C CA . ARG A 1 463 ? -38.694 -40.599 -9.903 1.00 34.47 463 ARG A CA 1
ATOM 3628 C C . ARG A 1 463 ? -38.442 -40.037 -11.307 1.00 34.47 463 ARG A C 1
ATOM 3630 O O . ARG A 1 463 ? -39.386 -39.897 -12.076 1.00 34.47 463 ARG A O 1
ATOM 3637 N N . GLY A 1 464 ? -37.179 -39.785 -11.654 1.00 31.42 464 GLY A N 1
ATOM 3638 C CA . GLY A 1 464 ? -36.815 -39.450 -13.035 1.00 31.42 464 GLY A CA 1
ATOM 3639 C C . GLY A 1 464 ? -35.324 -39.275 -13.326 1.00 31.42 464 GLY A C 1
ATOM 3640 O O . GLY A 1 464 ? -34.861 -39.776 -14.342 1.00 31.42 464 GLY A O 1
ATOM 3641 N N . SER A 1 465 ? -34.543 -38.643 -12.440 1.00 35.59 465 SER A N 1
ATOM 3642 C CA . SER A 1 465 ? -33.249 -38.065 -12.880 1.00 35.59 465 SER A CA 1
ATOM 3643 C C . SER A 1 465 ? -32.014 -38.434 -12.044 1.00 35.59 465 SER A C 1
ATOM 3645 O O . SER A 1 465 ? -30.969 -37.804 -12.177 1.00 35.59 465 SER A O 1
ATOM 3647 N N . PHE A 1 466 ? -32.081 -39.459 -11.188 1.00 32.66 466 PHE A N 1
ATOM 3648 C CA . PHE A 1 466 ? -30.977 -39.772 -10.263 1.00 32.66 466 PHE A CA 1
ATOM 3649 C C . PHE A 1 466 ? -29.829 -40.590 -10.895 1.00 32.66 466 PHE A C 1
ATOM 3651 O O . PHE A 1 466 ? -28.694 -40.528 -10.432 1.00 32.66 466 PHE A O 1
ATOM 3658 N N . LEU A 1 467 ? -30.078 -41.312 -11.995 1.00 33.44 467 LEU A N 1
ATOM 3659 C CA . LEU A 1 467 ? -29.056 -42.154 -12.641 1.00 33.44 467 LEU A CA 1
ATOM 3660 C C . LEU A 1 467 ? -28.095 -41.401 -13.581 1.00 33.44 467 LEU A C 1
ATOM 3662 O O . LEU A 1 467 ? -27.052 -41.949 -13.932 1.00 33.44 467 LEU A O 1
ATOM 3666 N N . GLN A 1 468 ? -28.384 -40.148 -13.954 1.00 34.38 468 GLN A N 1
ATOM 3667 C CA . GLN A 1 468 ? -27.460 -39.325 -14.753 1.00 34.38 468 GLN A CA 1
ATOM 3668 C C . GLN A 1 468 ? -26.454 -38.533 -13.898 1.00 34.38 468 GLN A C 1
ATOM 3670 O O . GLN A 1 468 ? -25.335 -38.291 -14.344 1.00 34.38 468 GLN A O 1
ATOM 3675 N N . LEU A 1 469 ? -26.786 -38.214 -12.642 1.00 34.94 469 LEU A N 1
ATOM 3676 C CA . LEU A 1 469 ? -25.895 -37.485 -11.723 1.00 34.94 469 LEU A CA 1
ATOM 3677 C C . LEU A 1 469 ? -24.754 -38.348 -11.157 1.00 34.94 469 LEU A C 1
ATOM 3679 O O . LEU A 1 469 ? -23.697 -37.832 -10.796 1.00 34.94 469 LEU A O 1
ATOM 3683 N N . GLN A 1 470 ? -24.918 -39.673 -11.138 1.00 30.67 470 GLN A N 1
ATOM 3684 C CA . GLN A 1 470 ? -23.960 -40.590 -10.513 1.00 30.67 470 GLN A CA 1
ATOM 3685 C C . GLN A 1 470 ? -22.654 -40.777 -11.315 1.00 30.67 470 GLN A C 1
ATOM 3687 O O . GLN A 1 470 ? -21.649 -41.210 -10.753 1.00 30.67 470 GLN A O 1
ATOM 3692 N N . ARG A 1 471 ? -22.633 -40.428 -12.612 1.00 33.69 471 ARG A N 1
ATOM 3693 C CA . ARG A 1 471 ? -21.436 -40.545 -13.471 1.00 33.69 471 ARG A CA 1
ATOM 3694 C C . ARG A 1 471 ? -20.598 -39.266 -13.577 1.00 33.69 471 ARG A C 1
ATOM 3696 O O . ARG A 1 471 ? -19.448 -39.365 -13.987 1.00 33.69 471 ARG A O 1
ATOM 3703 N N . LEU A 1 472 ? -21.127 -38.107 -13.178 1.00 35.81 472 LEU A N 1
ATOM 3704 C CA . LEU A 1 472 ? -20.461 -36.809 -13.366 1.00 35.81 472 LEU A CA 1
ATOM 3705 C C . LEU A 1 472 ? -19.723 -36.277 -12.125 1.00 35.81 472 LEU A C 1
ATOM 3707 O O . LEU A 1 472 ? -18.801 -35.489 -12.287 1.00 35.81 472 LEU A O 1
ATOM 3711 N N . PHE A 1 473 ? -20.052 -36.726 -10.905 1.00 34.91 473 PHE A N 1
ATOM 3712 C CA . PHE A 1 473 ? -19.569 -36.043 -9.688 1.00 34.91 473 PHE A CA 1
ATOM 3713 C C . PHE A 1 473 ? -18.716 -36.861 -8.703 1.00 34.91 473 PHE A C 1
ATOM 3715 O O . PHE A 1 473 ? -18.050 -36.270 -7.861 1.00 34.91 473 PHE A O 1
ATOM 3722 N N . MET A 1 474 ? -18.656 -38.194 -8.791 1.00 31.83 474 MET A N 1
ATOM 3723 C CA . MET A 1 474 ? -18.057 -39.011 -7.709 1.00 31.83 474 MET A CA 1
ATOM 3724 C C . MET A 1 474 ? -16.610 -39.484 -7.936 1.00 31.83 474 MET A C 1
ATOM 3726 O O . MET A 1 474 ? -16.065 -40.198 -7.100 1.00 31.83 474 MET A O 1
ATOM 3730 N N . ARG A 1 475 ? -15.950 -39.081 -9.028 1.00 33.12 475 ARG A N 1
ATOM 3731 C CA . ARG A 1 475 ? -14.511 -39.348 -9.252 1.00 33.12 475 ARG A CA 1
ATOM 3732 C C . ARG A 1 475 ? -13.566 -38.165 -8.958 1.00 33.12 475 ARG A C 1
ATOM 3734 O O . ARG A 1 475 ? -12.461 -38.445 -8.505 1.00 33.12 475 ARG A O 1
ATOM 3741 N N . PRO A 1 476 ? -13.959 -36.882 -9.093 1.00 35.94 476 PRO A N 1
ATOM 3742 C CA . PRO A 1 476 ? -13.065 -35.764 -8.756 1.00 35.94 476 PRO A CA 1
ATOM 3743 C C . PRO A 1 476 ? -12.915 -35.508 -7.244 1.00 35.94 476 PRO A C 1
ATOM 3745 O O . PRO A 1 476 ? -11.875 -35.033 -6.796 1.00 35.94 476 PRO A O 1
ATOM 3748 N N . LEU A 1 477 ? -13.923 -35.853 -6.433 1.00 35.31 477 LEU A N 1
ATOM 3749 C CA . LEU A 1 477 ? -13.944 -35.538 -4.995 1.00 35.31 477 LEU A CA 1
ATOM 3750 C C . LEU A 1 477 ? -12.973 -36.384 -4.157 1.00 35.31 477 LEU A C 1
ATOM 3752 O O . LEU A 1 477 ? -12.397 -35.879 -3.198 1.00 35.31 477 LEU A O 1
ATOM 3756 N N . ALA A 1 478 ? -12.725 -37.640 -4.537 1.00 34.66 478 ALA A N 1
ATOM 3757 C CA . ALA A 1 478 ? -11.771 -38.497 -3.827 1.00 34.66 478 ALA A CA 1
ATOM 3758 C C . ALA A 1 478 ? -10.306 -38.066 -4.057 1.00 34.66 478 ALA A C 1
ATOM 3760 O O . ALA A 1 478 ? -9.478 -38.193 -3.156 1.00 34.66 478 ALA A O 1
ATOM 3761 N N . GLY A 1 479 ? -9.998 -37.509 -5.236 1.00 35.03 479 GLY A N 1
ATOM 3762 C CA . GLY A 1 479 ? -8.671 -36.974 -5.563 1.00 35.03 479 GLY A CA 1
ATOM 3763 C C . GLY A 1 479 ? -8.373 -35.646 -4.861 1.00 35.03 479 GLY A C 1
ATOM 3764 O O . GLY A 1 479 ? -7.288 -35.474 -4.309 1.00 35.03 479 GLY A O 1
ATOM 3765 N N . ALA A 1 480 ? -9.359 -34.743 -4.794 1.00 37.72 480 ALA A N 1
ATOM 3766 C CA . ALA A 1 480 ? -9.233 -33.466 -4.088 1.00 37.72 480 ALA A CA 1
ATOM 3767 C C . ALA A 1 480 ? -9.042 -33.644 -2.568 1.00 37.72 480 ALA A C 1
ATOM 3769 O O . ALA A 1 480 ? -8.279 -32.909 -1.941 1.00 37.72 480 ALA A O 1
ATOM 3770 N N . PHE A 1 481 ? -9.675 -34.662 -1.975 1.00 36.31 481 PHE A N 1
ATOM 3771 C CA . PHE A 1 481 ? -9.578 -34.930 -0.537 1.00 36.31 481 PHE A CA 1
ATOM 3772 C C . PHE A 1 481 ? -8.198 -35.475 -0.122 1.00 36.31 481 PHE A C 1
ATOM 3774 O O . PHE A 1 481 ? -7.685 -35.129 0.941 1.00 36.31 481 PHE A O 1
ATOM 3781 N N . LEU A 1 482 ? -7.558 -36.280 -0.978 1.00 37.12 482 LEU A N 1
ATOM 3782 C CA . LEU A 1 482 ? -6.204 -36.800 -0.744 1.00 37.12 482 LEU A CA 1
ATOM 3783 C C . LEU A 1 482 ? -5.111 -35.746 -0.993 1.00 37.12 482 LEU A C 1
ATOM 3785 O O . LEU A 1 482 ? -4.099 -35.750 -0.292 1.00 37.12 482 LEU A O 1
ATOM 3789 N N . ALA A 1 483 ? -5.331 -34.806 -1.919 1.00 38.47 483 ALA A N 1
ATOM 3790 C CA . ALA A 1 483 ? -4.413 -33.693 -2.176 1.00 38.47 483 ALA A CA 1
ATOM 3791 C C . ALA A 1 483 ? -4.385 -32.655 -1.033 1.00 38.47 483 ALA A C 1
ATOM 3793 O O . ALA A 1 483 ? -3.346 -32.047 -0.780 1.00 38.47 483 ALA A O 1
ATOM 3794 N N . LEU A 1 484 ? -5.490 -32.497 -0.293 1.00 40.75 484 LEU A N 1
ATOM 3795 C CA . LEU A 1 484 ? -5.579 -31.611 0.876 1.00 40.75 484 LEU A CA 1
ATOM 3796 C C . LEU A 1 484 ? -4.961 -32.212 2.151 1.00 40.75 484 LEU A C 1
ATOM 3798 O O . LEU A 1 484 ? -4.519 -31.472 3.025 1.00 40.75 484 LEU A O 1
ATOM 3802 N N . LEU A 1 485 ? -4.870 -33.541 2.262 1.00 36.53 485 LEU A N 1
ATOM 3803 C CA . LEU A 1 485 ? -4.326 -34.212 3.451 1.00 36.53 485 LEU A CA 1
ATOM 3804 C C . LEU A 1 485 ? -2.797 -34.075 3.586 1.00 36.53 485 LEU A C 1
ATOM 3806 O O . LEU A 1 485 ? -2.288 -33.992 4.704 1.00 36.53 485 LEU A O 1
ATOM 3810 N N . PHE A 1 486 ? -2.054 -33.996 2.479 1.00 37.97 486 PHE A N 1
ATOM 3811 C CA . PHE A 1 486 ? -0.583 -33.946 2.505 1.00 37.97 486 PHE A CA 1
ATOM 3812 C C . PHE A 1 486 ? 0.004 -32.631 3.071 1.00 37.97 486 PHE A C 1
ATOM 3814 O O . PHE A 1 486 ? 0.958 -32.696 3.852 1.00 37.97 486 PHE A O 1
ATOM 3821 N N . PRO A 1 487 ? -0.564 -31.444 2.775 1.00 38.09 487 PRO A N 1
ATOM 3822 C CA . PRO A 1 487 ? -0.184 -30.193 3.440 1.00 38.09 487 PRO A CA 1
ATOM 3823 C C . PRO A 1 487 ? -0.651 -30.117 4.905 1.00 38.09 487 PRO A C 1
ATOM 3825 O O . PRO A 1 487 ? 0.064 -29.579 5.752 1.00 38.09 487 PRO A O 1
ATOM 3828 N N . LEU A 1 488 ? -1.816 -30.694 5.231 1.00 36.28 488 LEU A N 1
ATOM 3829 C CA . LEU A 1 488 ? -2.438 -30.609 6.562 1.00 36.28 488 LEU A CA 1
ATOM 3830 C C . LEU A 1 488 ? -1.722 -31.457 7.626 1.00 36.28 488 LEU A C 1
ATOM 3832 O O . LEU A 1 488 ? -1.592 -31.030 8.773 1.00 36.28 488 LEU A O 1
ATOM 3836 N N . VAL A 1 489 ? -1.165 -32.614 7.253 1.00 38.12 489 VAL A N 1
ATOM 3837 C CA . VAL A 1 489 ? -0.348 -33.436 8.170 1.00 38.12 489 VAL A CA 1
ATOM 3838 C C . VAL A 1 489 ? 0.947 -32.711 8.572 1.00 38.12 489 VAL A C 1
ATOM 3840 O O . VAL A 1 489 ? 1.418 -32.873 9.700 1.00 38.12 489 VAL A O 1
ATOM 3843 N N . ARG A 1 490 ? 1.476 -31.826 7.713 1.00 36.25 490 ARG A N 1
ATOM 3844 C CA . ARG A 1 490 ? 2.681 -31.023 7.989 1.00 36.25 490 ARG A CA 1
ATOM 3845 C C . ARG A 1 490 ? 2.424 -29.864 8.968 1.00 36.25 490 ARG A C 1
ATOM 3847 O O . ARG A 1 490 ? 3.353 -29.468 9.667 1.00 36.25 490 ARG A O 1
ATOM 3854 N N . MET A 1 491 ? 1.179 -29.382 9.078 1.00 35.31 491 MET A N 1
ATOM 3855 C CA . MET A 1 491 ? 0.771 -28.335 10.034 1.00 35.31 491 MET A CA 1
ATOM 3856 C C . MET A 1 491 ? 0.420 -28.862 11.440 1.00 35.31 491 MET A C 1
ATOM 3858 O O . MET A 1 491 ? 0.365 -28.090 12.394 1.00 35.31 491 MET A O 1
ATOM 3862 N N . SER A 1 492 ? 0.240 -30.178 11.609 1.00 38.69 492 SER A N 1
ATOM 3863 C CA . SER A 1 492 ? -0.190 -30.797 12.880 1.00 38.69 492 SER A CA 1
ATOM 3864 C C . SER A 1 492 ? 0.817 -30.712 14.042 1.00 38.69 492 SER A C 1
ATOM 3866 O O . SER A 1 492 ? 0.496 -31.105 15.162 1.00 38.69 492 SER A O 1
ATOM 3868 N N . LYS A 1 493 ? 2.021 -30.166 13.821 1.00 37.12 493 LYS A N 1
ATOM 3869 C CA . LYS A 1 493 ? 3.048 -30.006 14.865 1.00 37.12 493 LYS A CA 1
ATOM 3870 C C . LYS A 1 493 ? 2.809 -28.843 15.840 1.00 37.12 493 LYS A C 1
ATOM 3872 O O . LYS A 1 493 ? 3.546 -28.758 16.816 1.00 37.12 493 LYS A O 1
ATOM 3877 N N . TYR A 1 494 ? 1.812 -27.980 15.616 1.00 42.47 494 TYR A N 1
ATOM 3878 C CA . TYR A 1 494 ? 1.686 -26.716 16.360 1.00 42.47 494 TYR A CA 1
ATOM 3879 C C . TYR A 1 494 ? 0.424 -26.547 17.216 1.00 42.47 494 TYR A C 1
ATOM 3881 O O . TYR A 1 494 ? 0.324 -25.537 17.907 1.00 42.47 494 TYR A O 1
ATOM 3889 N N . ASN A 1 495 ? -0.544 -27.477 17.218 1.00 39.88 495 ASN A N 1
ATOM 3890 C CA . ASN A 1 495 ? -1.748 -27.287 18.039 1.00 39.88 495 ASN A CA 1
ATOM 3891 C C . ASN A 1 495 ? -2.558 -28.579 18.281 1.00 39.88 495 ASN A C 1
ATOM 3893 O O . ASN A 1 495 ? -3.041 -29.210 17.341 1.00 39.88 495 ASN A O 1
ATOM 3897 N N . SER A 1 496 ? -2.757 -28.963 19.544 1.00 35.78 496 SER A N 1
ATOM 3898 C CA . SER A 1 496 ? -3.474 -30.182 19.961 1.00 35.78 496 SER A CA 1
ATOM 3899 C C . SER A 1 496 ? -4.995 -30.107 19.755 1.00 35.78 496 SER A C 1
ATOM 3901 O O . SER A 1 496 ? -5.640 -31.142 19.581 1.00 35.78 496 SER A O 1
ATOM 3903 N N . SER A 1 497 ? -5.571 -28.905 19.663 1.00 40.81 497 SER A N 1
ATOM 3904 C CA . SER A 1 497 ? -7.006 -28.699 19.397 1.00 40.81 497 SER A CA 1
ATOM 3905 C C . SER A 1 497 ? -7.411 -29.016 17.947 1.00 40.81 497 SER A C 1
ATOM 3907 O O . SER A 1 497 ? -8.566 -29.343 17.678 1.00 40.81 497 SER A O 1
ATOM 3909 N N . TRP A 1 498 ? -6.458 -29.006 17.007 1.00 42.91 498 TRP A N 1
ATOM 3910 C CA . TRP A 1 498 ? -6.704 -29.301 15.588 1.00 42.91 498 TRP A CA 1
ATOM 3911 C C . TRP A 1 498 ? -6.850 -30.799 15.286 1.00 42.91 498 TRP A C 1
ATOM 3913 O O . TRP A 1 498 ? -7.568 -31.183 14.361 1.00 42.91 498 TRP A O 1
ATOM 3923 N N . ILE A 1 499 ? -6.235 -31.664 16.098 1.00 38.25 499 ILE A N 1
ATOM 3924 C CA . ILE A 1 499 ? -6.334 -33.127 15.961 1.00 38.25 499 ILE A CA 1
ATOM 3925 C C . ILE A 1 499 ? -7.769 -33.603 16.241 1.00 38.25 499 ILE A C 1
ATOM 3927 O O . ILE A 1 499 ? -8.269 -34.501 15.563 1.00 38.25 499 ILE A O 1
ATOM 3931 N N . LEU A 1 500 ? -8.468 -32.949 17.175 1.00 39.88 500 LEU A N 1
ATOM 3932 C CA . LEU A 1 500 ? -9.878 -33.221 17.474 1.00 39.88 500 LEU A CA 1
ATOM 3933 C C . LEU A 1 500 ? -10.805 -32.782 16.330 1.00 39.88 500 LEU A C 1
ATOM 3935 O O . LEU A 1 500 ? -11.767 -33.486 16.019 1.00 39.88 500 LEU A O 1
ATOM 3939 N N . PHE A 1 501 ? -10.493 -31.673 15.654 1.00 44.38 501 PHE A N 1
ATOM 3940 C CA . PHE A 1 501 ? -11.264 -31.176 14.511 1.00 44.38 501 PHE A CA 1
ATOM 3941 C C . PHE A 1 501 ? -11.133 -32.090 13.281 1.00 44.38 501 PHE A C 1
ATOM 3943 O O . PHE A 1 501 ? -12.138 -32.521 12.712 1.00 44.38 501 PHE A O 1
ATOM 3950 N N . VAL A 1 502 ? -9.904 -32.479 12.921 1.00 44.44 502 VAL A N 1
ATOM 3951 C CA . VAL A 1 502 ? -9.654 -33.405 11.801 1.00 44.44 502 VAL A CA 1
ATOM 3952 C C . VAL A 1 502 ? -10.174 -34.813 12.117 1.00 44.44 502 VAL A C 1
ATOM 3954 O O . VAL A 1 502 ? -10.767 -35.453 11.249 1.00 44.44 502 VAL A O 1
ATOM 3957 N N . GLY A 1 503 ? -10.041 -35.277 13.365 1.00 35.34 503 GLY A N 1
ATOM 3958 C CA . GLY A 1 503 ? -10.604 -36.554 13.818 1.00 35.34 503 GLY A CA 1
ATOM 3959 C C . GLY A 1 503 ? -12.134 -36.606 13.729 1.00 35.34 503 GLY A C 1
ATOM 3960 O O . GLY A 1 503 ? -12.696 -37.628 13.334 1.00 35.34 503 GLY A O 1
ATOM 3961 N N . SER A 1 504 ? -12.809 -35.487 14.007 1.00 41.09 504 SER A N 1
ATOM 3962 C CA . SER A 1 504 ? -14.271 -35.370 13.900 1.00 41.09 504 SER A CA 1
ATOM 3963 C C . SER A 1 504 ? -14.744 -35.372 12.442 1.00 41.09 504 SER A C 1
ATOM 3965 O O . SER A 1 504 ? -15.698 -36.069 12.101 1.00 41.09 504 SER A O 1
ATOM 3967 N N . LEU A 1 505 ? -14.032 -34.671 11.552 1.00 40.47 505 LEU A N 1
ATOM 3968 C CA . LEU A 1 505 ? -14.278 -34.699 10.102 1.00 40.47 505 LEU A CA 1
ATOM 3969 C C . LEU A 1 505 ? -14.043 -36.093 9.498 1.00 40.47 505 LEU A C 1
ATOM 3971 O O . LEU A 1 505 ? -14.824 -36.544 8.658 1.00 40.47 505 LEU A O 1
ATOM 3975 N N . PHE A 1 506 ? -13.017 -36.808 9.967 1.00 38.03 506 PHE A N 1
ATOM 3976 C CA . PHE A 1 506 ? -12.730 -38.180 9.549 1.00 38.03 506 PHE A CA 1
ATOM 3977 C C . PHE A 1 506 ? -13.823 -39.161 10.008 1.00 38.03 506 PHE A C 1
ATOM 3979 O O . PHE A 1 506 ? -14.272 -39.994 9.222 1.00 38.03 506 PHE A O 1
ATOM 3986 N N . ALA A 1 507 ? -14.326 -39.025 11.240 1.00 36.84 507 ALA A N 1
ATOM 3987 C CA . ALA A 1 507 ? -15.422 -39.848 11.757 1.00 36.84 507 ALA A CA 1
ATOM 3988 C C . ALA A 1 507 ? -16.733 -39.645 10.972 1.00 36.84 507 ALA A C 1
ATOM 3990 O O . ALA A 1 507 ? -17.426 -40.615 10.658 1.00 36.84 507 ALA A O 1
ATOM 3991 N N . VAL A 1 508 ? -17.040 -38.401 10.584 1.00 40.94 508 VAL A N 1
ATOM 3992 C CA . VAL A 1 508 ? -18.211 -38.066 9.756 1.00 40.94 508 VAL A CA 1
ATOM 3993 C C . VAL A 1 508 ? -18.075 -38.633 8.337 1.00 40.94 508 VAL A C 1
ATOM 3995 O O . VAL A 1 508 ? -19.035 -39.193 7.801 1.00 40.94 508 VAL A O 1
ATOM 3998 N N . ALA A 1 509 ? -16.881 -38.574 7.741 1.00 39.16 509 ALA A N 1
ATOM 3999 C CA . ALA A 1 509 ? -16.624 -39.141 6.417 1.00 39.16 509 ALA A CA 1
ATOM 4000 C C . ALA A 1 509 ? -16.717 -40.681 6.406 1.00 39.16 509 ALA A C 1
ATOM 4002 O O . ALA A 1 509 ? -17.335 -41.263 5.512 1.00 39.16 509 ALA A O 1
ATOM 4003 N N . VAL A 1 510 ? -16.181 -41.353 7.432 1.00 37.09 510 VAL A N 1
ATOM 4004 C CA . VAL A 1 510 ? -16.245 -42.819 7.567 1.00 37.09 510 VAL A CA 1
ATOM 4005 C C . VAL A 1 510 ? -17.682 -43.299 7.811 1.00 37.09 510 VAL A C 1
ATOM 4007 O O . VAL A 1 510 ? -18.122 -44.249 7.163 1.00 37.09 510 VAL A O 1
ATOM 4010 N N . ALA A 1 511 ? -18.458 -42.612 8.656 1.00 36.00 511 ALA A N 1
ATOM 4011 C CA . ALA A 1 511 ? -19.870 -42.940 8.895 1.00 36.00 511 ALA A CA 1
ATOM 4012 C C . ALA A 1 511 ? -20.744 -42.772 7.632 1.00 36.00 511 ALA A C 1
ATOM 4014 O O . ALA A 1 511 ? -21.662 -43.564 7.381 1.00 36.00 511 ALA A O 1
ATOM 4015 N N . SER A 1 512 ? -20.410 -41.787 6.793 1.00 38.09 512 SER A N 1
ATOM 4016 C CA . SER A 1 512 ? -21.076 -41.530 5.510 1.00 38.09 512 SER A CA 1
ATOM 4017 C C . SER A 1 512 ? -20.762 -42.614 4.466 1.00 38.09 512 SER A C 1
ATOM 4019 O O . SER A 1 512 ? -21.654 -43.056 3.736 1.00 38.09 512 SER A O 1
ATOM 4021 N N . CYS A 1 513 ? -19.524 -43.121 4.442 1.00 33.97 513 CYS A N 1
ATOM 4022 C CA . CYS A 1 513 ? -19.114 -44.228 3.570 1.00 33.97 513 CYS A CA 1
ATOM 4023 C C . CYS A 1 513 ? -19.737 -45.576 3.975 1.00 33.97 513 CYS A C 1
ATOM 4025 O O . CYS A 1 513 ? -20.191 -46.322 3.105 1.00 33.97 513 CYS A O 1
ATOM 4027 N N . VAL A 1 514 ? -19.828 -45.881 5.276 1.00 34.12 514 VAL A N 1
ATOM 4028 C CA . VAL A 1 514 ? -20.438 -47.134 5.771 1.00 34.12 514 VAL A CA 1
ATOM 4029 C C . VAL A 1 514 ? -21.944 -47.182 5.470 1.00 34.12 514 VAL A C 1
ATOM 4031 O O . VAL A 1 514 ? -22.459 -48.228 5.070 1.00 34.12 514 VAL A O 1
ATOM 4034 N N . SER A 1 515 ? -22.634 -46.039 5.540 1.00 35.41 515 SER A N 1
ATOM 4035 C CA . SER A 1 515 ? -24.057 -45.931 5.179 1.00 35.41 515 SER A CA 1
ATOM 4036 C C . SER A 1 515 ? -24.307 -46.115 3.672 1.00 35.41 515 SER A C 1
ATOM 4038 O O . SER A 1 515 ? -25.300 -46.728 3.275 1.00 35.41 515 SER A O 1
ATOM 4040 N N . CYS A 1 516 ? -23.380 -45.671 2.813 1.00 34.16 516 CYS A N 1
ATOM 4041 C CA . CYS A 1 516 ? -23.474 -45.868 1.361 1.00 34.16 516 CYS A CA 1
ATOM 4042 C C . CYS A 1 516 ? -23.287 -47.338 0.940 1.00 34.16 516 CYS A C 1
ATOM 4044 O O . CYS A 1 516 ? -23.958 -47.804 0.018 1.00 34.16 516 CYS A O 1
ATOM 4046 N N . VAL A 1 517 ? -22.424 -48.094 1.632 1.00 32.75 517 VAL A N 1
ATOM 4047 C CA . VAL A 1 517 ? -22.190 -49.525 1.348 1.00 32.75 517 VAL A CA 1
ATOM 4048 C C . VAL A 1 517 ? -23.363 -50.397 1.816 1.00 32.75 517 VAL A C 1
ATOM 4050 O O . VAL A 1 517 ? -23.700 -51.378 1.150 1.00 32.75 517 VAL A O 1
ATOM 4053 N N . PHE A 1 518 ? -24.041 -50.023 2.907 1.00 29.88 518 PHE A N 1
ATOM 4054 C CA . PHE A 1 518 ? -25.231 -50.739 3.384 1.00 29.88 518 PHE A CA 1
ATOM 4055 C C . PHE A 1 518 ? -26.456 -50.510 2.480 1.00 29.88 518 PHE A C 1
ATOM 4057 O O . PHE A 1 518 ? -27.179 -51.460 2.177 1.00 29.88 518 PHE A O 1
ATOM 4064 N N . CYS A 1 519 ? -26.641 -49.292 1.955 1.00 34.03 519 CYS A N 1
ATOM 4065 C CA . CYS A 1 519 ? -27.706 -48.991 0.987 1.00 34.03 519 CYS A CA 1
ATOM 4066 C C . CYS A 1 519 ? -27.482 -49.645 -0.390 1.00 34.03 519 CYS A C 1
ATOM 4068 O O . CYS A 1 519 ? -28.450 -50.020 -1.050 1.00 34.03 519 CYS A O 1
ATOM 4070 N N . ALA A 1 520 ? -26.229 -49.850 -0.814 1.00 33.25 520 ALA A N 1
ATOM 4071 C CA . ALA A 1 520 ? -25.916 -50.524 -2.078 1.00 33.25 520 ALA A CA 1
ATOM 4072 C C . ALA A 1 520 ? -26.154 -52.049 -2.043 1.00 33.25 520 ALA A C 1
ATOM 4074 O O . ALA A 1 520 ? -26.438 -52.649 -3.078 1.00 33.25 520 ALA A O 1
ATOM 4075 N N . LYS A 1 521 ? -26.093 -52.688 -0.864 1.00 29.06 521 LYS A N 1
ATOM 4076 C CA . LYS A 1 521 ? -26.348 -54.135 -0.708 1.00 29.06 521 LYS A CA 1
ATOM 4077 C C . LYS A 1 521 ? -27.830 -54.515 -0.604 1.00 29.06 521 LYS A C 1
ATOM 4079 O O . LYS A 1 521 ? -28.146 -55.692 -0.724 1.00 29.06 521 LYS A O 1
ATOM 4084 N N . LEU A 1 522 ? -28.732 -53.547 -0.422 1.00 32.41 522 LEU A N 1
ATOM 4085 C CA . LEU A 1 522 ? -30.180 -53.783 -0.326 1.00 32.41 522 LEU A CA 1
ATOM 4086 C C . LEU A 1 522 ? -30.935 -53.606 -1.658 1.00 32.41 522 LEU A C 1
ATOM 4088 O O . LEU A 1 522 ? -32.128 -53.890 -1.707 1.00 32.41 522 LEU A O 1
ATOM 4092 N N . SER A 1 523 ? -30.274 -53.176 -2.744 1.00 35.09 523 SER A N 1
ATOM 4093 C CA . SER A 1 523 ? -30.935 -52.931 -4.042 1.00 35.09 523 SER A CA 1
ATOM 4094 C C . SER A 1 523 ? -30.709 -54.005 -5.116 1.00 35.09 523 SER A C 1
ATOM 4096 O O . SER A 1 523 ? -31.165 -53.835 -6.246 1.00 35.09 523 SER A O 1
ATOM 4098 N N . THR A 1 524 ? -30.077 -55.140 -4.793 1.00 33.59 524 THR A N 1
ATOM 4099 C CA . THR A 1 524 ? -29.967 -56.278 -5.723 1.00 33.59 524 THR A CA 1
ATOM 4100 C C . THR A 1 524 ? -30.239 -57.619 -5.033 1.00 33.59 524 THR A C 1
ATOM 4102 O O . THR A 1 524 ? -29.668 -57.917 -3.992 1.00 33.59 524 THR A O 1
ATOM 4105 N N . SER A 1 525 ? -31.081 -58.436 -5.679 1.00 28.88 525 SER A N 1
ATOM 4106 C CA . SER A 1 525 ? -31.398 -59.853 -5.409 1.00 28.88 525 SER A CA 1
ATOM 4107 C C . SER A 1 525 ? -32.596 -60.189 -4.501 1.00 28.88 525 SER A C 1
ATOM 4109 O O . SER A 1 525 ? -32.504 -60.291 -3.283 1.00 28.88 525 SER A O 1
ATOM 4111 N N . THR A 1 526 ? -33.711 -60.489 -5.174 1.00 30.59 526 THR A N 1
ATOM 4112 C CA . THR A 1 526 ? -34.528 -61.716 -5.049 1.00 30.59 526 THR A CA 1
ATOM 4113 C C . THR A 1 526 ? -34.150 -62.739 -3.965 1.00 30.59 526 THR A C 1
ATOM 4115 O O . THR A 1 526 ? -33.021 -63.219 -3.907 1.00 30.59 526 THR A O 1
ATOM 4118 N N . SER A 1 527 ? -35.173 -63.119 -3.189 1.00 32.56 527 SER A N 1
ATOM 4119 C CA . SER A 1 527 ? -35.380 -64.371 -2.437 1.00 32.56 527 SER A CA 1
ATOM 4120 C C . SER A 1 527 ? -34.157 -65.262 -2.170 1.00 32.56 527 SER A C 1
ATOM 4122 O O . SER A 1 527 ? -33.774 -66.061 -3.023 1.00 32.56 527 SER A O 1
ATOM 4124 N N . PHE A 1 528 ? -33.670 -65.276 -0.928 1.00 25.00 528 PHE A N 1
ATOM 4125 C CA . PHE A 1 528 ? -32.987 -66.449 -0.380 1.00 25.00 528 PHE A CA 1
ATOM 4126 C C . PHE A 1 528 ? -33.347 -66.651 1.096 1.00 25.00 528 PHE A C 1
ATOM 4128 O O . PHE A 1 528 ? -33.460 -65.702 1.869 1.00 25.00 528 PHE A O 1
ATOM 4135 N N . LYS A 1 529 ? -33.613 -67.914 1.438 1.00 26.52 529 LYS A N 1
ATOM 4136 C CA . LYS A 1 529 ? -34.109 -68.395 2.731 1.00 26.52 529 LYS A CA 1
ATOM 4137 C C . LYS A 1 529 ? -33.154 -68.072 3.883 1.00 26.52 529 LYS A C 1
ATOM 4139 O O . LYS A 1 529 ? -31.939 -68.179 3.758 1.00 26.52 529 LYS A O 1
ATOM 4144 N N . ILE A 1 530 ? -33.765 -67.788 5.030 1.00 31.73 530 ILE A N 1
ATOM 4145 C CA . ILE A 1 530 ? -33.152 -67.735 6.356 1.00 31.73 530 ILE A CA 1
ATOM 4146 C C . ILE A 1 530 ? -32.539 -69.101 6.690 1.00 31.73 530 ILE A C 1
ATOM 4148 O O . ILE A 1 530 ? -33.259 -70.094 6.769 1.00 31.73 530 ILE A O 1
ATOM 4152 N N . THR A 1 531 ? -31.240 -69.123 6.988 1.00 28.53 531 THR A N 1
ATOM 4153 C CA . THR A 1 531 ? -30.642 -70.101 7.907 1.00 28.53 531 THR A CA 1
ATOM 4154 C C . THR A 1 531 ? -29.577 -69.429 8.766 1.00 28.53 531 THR A C 1
ATOM 4156 O O . THR A 1 531 ? -28.676 -68.764 8.263 1.00 28.53 531 THR A O 1
ATOM 4159 N N . ASN A 1 532 ? -29.729 -69.631 10.074 1.00 36.38 532 ASN A N 1
ATOM 4160 C CA . ASN A 1 532 ? -28.836 -69.260 11.166 1.00 36.38 532 ASN A CA 1
ATOM 4161 C C . ASN A 1 532 ? -27.356 -69.572 10.900 1.00 36.38 532 ASN A C 1
ATOM 4163 O O . ASN A 1 532 ? -27.025 -70.732 10.659 1.00 36.38 532 ASN A O 1
ATOM 4167 N N . LYS A 1 533 ? -26.477 -68.579 11.119 1.00 25.47 533 LYS A N 1
ATOM 4168 C CA . LYS A 1 533 ? -25.230 -68.718 11.905 1.00 25.47 533 LYS A CA 1
ATOM 4169 C C . LYS A 1 533 ? -24.517 -67.365 12.102 1.00 25.47 533 LYS A C 1
ATOM 4171 O O . LYS A 1 533 ? -23.830 -66.872 11.222 1.00 25.47 533 LYS A O 1
ATOM 4176 N N . PHE A 1 534 ? -24.762 -66.788 13.278 1.00 26.34 534 PHE A N 1
ATOM 4177 C CA . PHE A 1 534 ? -23.788 -66.326 14.279 1.00 26.34 534 PHE A CA 1
ATOM 4178 C C . PHE A 1 534 ? -22.472 -65.615 13.878 1.00 26.34 534 PHE A C 1
ATOM 4180 O O . PHE A 1 534 ? -21.595 -66.203 13.257 1.00 26.34 534 PHE A O 1
ATOM 4187 N N . GLN A 1 535 ? -22.330 -64.417 14.469 1.00 30.28 535 GLN A N 1
ATOM 4188 C CA . GLN A 1 535 ? -21.173 -63.865 15.205 1.00 30.28 535 GLN A CA 1
ATOM 4189 C C . GLN A 1 535 ? -19.780 -63.842 14.548 1.00 30.28 535 GLN A C 1
ATOM 4191 O O . GLN A 1 535 ? -19.050 -64.832 14.575 1.00 30.28 535 GLN A O 1
ATOM 4196 N N . LYS A 1 536 ? -19.323 -62.633 14.208 1.00 29.53 536 LYS A N 1
ATOM 4197 C CA . LYS A 1 536 ? -18.281 -61.912 14.961 1.00 29.53 536 LYS A CA 1
ATOM 4198 C C . LYS A 1 536 ? -18.282 -60.438 14.587 1.00 29.53 536 LYS A C 1
ATOM 4200 O O . LYS A 1 536 ? -18.443 -60.159 13.380 1.00 29.53 536 LYS A O 1
#

Secondary structure (DSSP, 8-state):
-HHHHTT-S----EEEEE---SSSS-SSTT-HHHHHHHHHHHHHHT-TTT--S--EEE--TT-----EE-TTS-EE------TT-TT--------HHHHHHHHHHHHHHHHHHH-TT-EEEE--S--TT---GGGGTS-TT---TTTBHHHHHHHHHHHSSS-GGGEEEGGG--SSPPSSHHHHHHHHBPPPPPP--HHHHHHHHTT-B-TTGGGHHHHHHHHHHHHHHHHTTT--EEE-TTS--BHHHHHHHHHHHHHHT-TT--EEE-TTSB-HHHHHHHHHHHHTT-TT--EEE-TTS--BHHHHHHHHHHHTT-TT--EEE-TTSB-HHHHHHHHHHHHTT-TT--EEE--SS---HHHHHHHHHHTTT-TT--EEE-TTS---HHHHHHHHHHPPTT-EEES---HHHHHHHHHHHHHHHHTTS--HHHHHHHHHHHHSS-----S--------PPPSSSHHHHTTTSTTHHHHHHHHHHHHHHHHTTS-THHHHHHHHHHHHHHHHHHHHHHHHHTSS------------

Sequence (536 aa):
NQVRAAVGEIFLPIVCISHYWFQADHPDPHGHNLRIIARGLKTYLNHEAICPSSLAVFFDFSSMHQHCRAADGQARQHILTDANDEGAEESFGRYTAEDEHFEKAIHDVSLLFSHPNTHVWKLTKFPSDYADPMRCEQSNNVASHKAWGWCFYEELLAEMVKPMILVLDLGHDCGREWEDIKEMVDTCMTARRVPLTPSEVTKQLERKTFTNGNTDRPVIARLYAECFTRRFGEVRELHYARLGWGDSEICSLAAVLRESGAACLKVIGLEGNSIGDGGAIALAEVIREFKVLEVLDLSGNGIGSKGAIALTEGIRELKSLKELYLTGNKLGNDGAAALAKSTHELLALKEFHLDENEIGDDGAIALAESITGLTGLEELSLEGNHIGDRAKGVLQEKAPAGLTICAQKTMWQYYEEWIRRLVATTSQARTPRTFGHFIYMCRNSLPCVRWPFICVTIFPFARGSFLQLQRLFMRPLAGAFLALLFPLVRMSKYNSSWILFVGSLFAVAVASCVSCVFCAKLSTSTSFKITNKFQK